Protein AF-0000000086839968 (afdb_homodimer)

Radius of gyration: 30.8 Å; Cα contacts (8 Å, |Δi|>4): 1090; chains: 2; bounding box: 56×94×72 Å

Organism: NCBI:txid72228

Nearest PDB structures (foldseek):
  2c95-assembly1_A  TM=8.622E-01  e=1.082E-10  Homo sapiens
  4pzl-assembly2_D  TM=7.528E-01  e=1.768E-07  Francisella tularensis subsp. tularensis SCHU S4
  6rze-assembly1_A  TM=7.472E-01  e=1.687E-07  Escherichia coli
  6s36-assembly1_A  TM=7.528E-01  e=3.940E-07  Escherichia coli
  4np6-assembly2_C  TM=7.607E-01  e=6.313E-07  Vibrio cholerae O1 biovar El Tor str. N16961

Solvent-accessible surface area (backbone atoms only — not comparable to full-atom values): 39412 Å² total; per-residue (Å²): 125,85,78,62,54,60,66,71,44,59,56,39,23,55,73,35,49,41,44,65,46,45,76,64,66,43,53,76,77,74,42,56,22,45,20,26,51,26,31,49,23,18,51,44,23,51,51,60,43,55,92,91,37,24,47,60,17,20,47,36,24,60,38,58,60,56,39,35,40,64,69,42,65,81,44,72,89,70,72,58,51,70,68,59,49,51,52,50,41,52,50,29,37,46,46,44,29,39,53,29,80,66,36,18,53,53,53,43,51,42,32,48,44,46,72,67,50,80,45,71,41,27,47,50,35,55,32,26,46,38,46,47,50,37,52,51,43,51,54,47,34,58,75,38,68,87,45,85,56,69,76,47,61,57,38,48,78,71,34,74,55,66,65,57,29,53,52,32,49,50,50,51,50,52,50,53,50,59,74,66,61,76,57,38,37,34,26,35,40,60,52,71,53,51,46,64,68,60,49,40,50,54,40,16,66,73,68,64,31,37,64,43,43,51,62,57,52,52,51,49,46,41,67,37,85,86,43,64,47,19,67,44,50,50,49,28,62,74,67,71,43,83,75,54,49,66,62,57,50,43,52,49,50,56,54,41,70,76,46,82,42,55,35,37,38,31,34,64,39,68,83,39,55,65,35,43,53,48,38,44,56,72,72,48,78,57,42,26,36,41,34,42,41,64,52,70,65,56,23,49,54,43,39,56,56,38,45,74,73,47,87,57,76,76,51,38,75,84,41,39,60,51,50,47,45,58,55,67,67,44,82,53,68,37,56,54,50,51,66,70,41,92,42,52,70,46,79,42,64,46,74,52,56,70,68,58,38,42,53,52,51,47,50,50,52,52,55,42,58,67,74,105,125,85,81,63,55,59,64,70,45,59,56,40,24,55,74,34,48,41,44,65,47,45,76,64,65,44,53,76,78,74,41,56,22,46,19,27,50,26,30,49,23,17,51,45,22,50,52,58,43,55,91,90,36,25,46,60,17,19,45,35,25,59,39,56,60,54,40,34,39,62,70,42,63,81,44,74,89,69,71,58,52,70,66,58,50,50,51,48,40,51,50,30,36,46,45,44,29,41,52,28,81,65,37,19,54,53,50,42,50,42,32,48,45,46,72,65,48,79,45,72,42,26,47,50,35,54,31,25,47,37,44,46,51,37,52,50,43,52,54,48,35,58,74,38,68,88,48,85,55,69,76,48,62,57,38,47,77,70,34,75,52,66,66,56,30,52,53,32,50,51,50,51,51,51,50,53,50,60,73,66,62,75,58,39,38,35,27,35,41,59,51,71,54,50,47,64,69,60,47,42,51,53,40,15,67,73,68,64,31,39,64,43,44,52,63,56,51,52,52,48,47,41,66,37,85,85,44,64,48,19,68,45,51,50,50,26,59,75,67,71,42,82,76,53,50,68,60,56,51,46,52,49,50,57,54,42,69,76,46,83,41,55,34,38,36,32,34,64,39,68,83,40,55,65,35,44,51,47,38,44,56,73,73,49,77,56,43,25,38,41,35,42,39,64,53,70,66,57,23,49,55,43,40,56,57,37,46,74,72,48,88,57,78,77,52,38,76,84,41,41,59,52,50,47,44,57,55,67,66,45,84,50,67,38,56,56,50,50,66,69,42,92,43,52,69,46,78,42,65,45,73,52,55,70,66,57,39,42,52,51,50,46,49,51,51,50,55,41,58,69,75,105

Foldseek 3Di:
DDDDALCNLQVLQQVFFQVVVVVLPDDPVPTHGSQNLLQQLLVLLLVQPDPPLNVVLSVLSNLQCSLCSPVGNDDVVVVQDPVNVVVSSVVSLVVSCVNPVPVSVVSVVSNVCLVVCPDPSNLSSLLSSLLSVLLVLLLVCLVPVVGDSPVSLCSLVVHDRPRSNVVSVVSVVLSVCQVPAQAAEEEEAEFALLCQVPLQVVLCVVVVEAEAELVVLLVCLLPDPPRPCVVVSVVCVVVVNDDQLVVSVVSVVVVCVVPPDRYYYYYPPDQAPNNVVCCCSRHHPRYEYEYEDDDLVNSLVSLVVVVVPPPDPCSDVVNSVVRSCVVPPDPRVNVVVRVPDPAHYYYFYSVDDPVVRSVVSSVSSVVSVVVD/DDQDALCNLQVLQQVFFQVVVVVLPDDPVPTHGSQNLLQQLLVLLCVQPDDPLNVVLSVLSNLQCSLCSPVGNDDVVVVQDPVNVVVSSVVSLVVSCVNPVPVSVVSVVSNVCLVVCPDPSNLSSLLSSLLSQLLVLLLVCLVPVVGDSVVSLCSLVVHDRPRSNVVSVVSVVLSVCQVPAQAAEEEEDEFALLCQVPLQVVLCVVVVEAEAELVVLLVCLLPDPPRPCVVVSVVCVVVVNDDQLVVSVVSVVVVCVVPPDRYYYYYPPDQAPNNVVCCCSRHHPRYEYEYEDDDLVNSLVSLVVVVVPPPDPCSPVVNSVVRSCVVPPDPRVNVVVNVPDPAHYYYAYSVDDPVVRSVVSSVSSVVSVVVD

Secondary structure (DSSP, 8-state):
-----HHHHHGGGGT-B-HHHHHTT--GGGPPBHHHHHHHHHHHHHHHSPTTTHHHHHHHHHHTTTTHHHH----GGG---HHHHHHHHHHHHHHHHHH-TTHHHHHHHHHHHHHHT-SHHHHHHHHHHHHHHHHHHHHHHHH-TTS--GGGGGGGGG--SHHHHHHHHHHHHHHHHHHH---EEEEEEE-TTSSHHHHHHHHHHHHT-EEEEHHHHHHHHHHSTT-TTHHHHHHHHHHTPPPPHHHHHHHHHHHHHHS--SEEEEET---SHHHHHHHHHHT-S-EEEEEEE--HHHHHHHHHHHHTT---GGG-HHHHHHHHHHHHTS--HHHHHHHHSSS-EEEEETTS-HHHHHHHHHHHHHHHHHH-/-----HHHHHGGGGT-B-HHHHHTT--GGGPPBHHHHHHHHHHHHHHHSPTTTHHHHHHHHHHTTTTHHHH----GGG---HHHHHHHHHHHHHHHHHH-TTHHHHHHHHHHHHHHT-SHHHHHHHHHHHHHHHHHHHHHHHH-TTS--GGGGGGGGG--SHHHHHHHHHHHHHHHHHHH---EEEEEEE-TTSSHHHHHHHHHHHHTPEEEEHHHHHHHHHHSTT-TTHHHHHHHHHHTPPPPHHHHHHHHHHHHHHS--SEEEEET---SHHHHHHHHHHT-S-EEEEEEE--HHHHHHHHHHHHHH---GGG-HHHHHHHHHHHHTS--HHHHHHHHSSS-EEEEETTS-HHHHHHHHHHHHHHHHHH-

InterPro domains:
  IPR000850 Adenylate kinase/UMP-CMP kinase [MF_00235] (184-366)
  IPR000850 Adenylate kinase/UMP-CMP kinase [PR00094] (187-200)
  IPR000850 Adenylate kinase/UMP-CMP kinase [PR00094] (215-229)
  IPR000850 Adenylate kinase/UMP-CMP kinase [PR00094] (264-280)
  IPR000850 Adenylate kinase/UMP-CMP kinase [PR00094] (312-327)
  IPR000850 Adenylate kinase/UMP-CMP kinase [PTHR23359] (169-361)
  IPR000850 Adenylate kinase/UMP-CMP kinase [cd01428] (186-357)
  IPR003607 HD/PDEase domain [SM00471] (30-143)
  IPR006674 HD domain [PF13023] (12-148)
  IPR027417 P-loop containing nucleoside triphosphate hydrolase [G3DSA:3.40.50.300] (177-367)
  IPR027417 P-loop containing nucleoside triphosphate hydrolase [SSF52540] (182-368)

pLDDT: mean 90.24, std 10.12, range [45.88, 98.75]

Sequence (744 aa):
MININIQDVLSRLSDEPRRGWLARGIPRADCESVAEHSHAVSLICMAYAPEGQQAKATALAAAHDVAEAVTGDIIAADHVCKEAKLSRQRLAHLFIESIDLVAGPRFAELWREYEENRTEAAELVHDADKLQRLDRAFGYARRYPKLDLSDLKSDAMQIESHSMRQAAQHVLEKWTSWEQRRQTFVFVIGGPGVGKGTHCSKAAATLGAAHVSAGELLRREQARPGSRFRDFITQSFEMSIPVPPILIIDLVQETIQHEPCETIILDGFPLTEEQLEYFENEISIKYGTVLLNASSETLRRRLLGRAESSGRADDDLGKIGKRIEAFSMRPNPVMDHLQGREQPFFSIDGEADVDEVQAKFVECIQAILQQYMININIQDVLSRLSDEPRRGWLARGIPRADCESVAEHSHAVSLICMAYAPEGQQAKATALAAAHDVAEAVTGDIIAADHVCKEAKLSRQRLAHLFIESIDLVAGPRFAELWREYEENRTEAAELVHDADKLQRLDRAFGYARRYPKLDLSDLKSDAMQIESHSMRQAAQHVLEKWTSWEQRRQTFVFVIGGPGVGKGTHCSKAAATLGAAHVSAGELLRREQARPGSRFRDFITQSFEMSIPVPPILIIDLVQETIQHEPCETIILDGFPLTEEQLEYFENEISIKYGTVLLNASSETLRRRLLGRAESSGRADDDLGKIGKRIEAFSMRPNPVMDHLQGREQPFFSIDGEADVDEVQAKFVECIQAILQQY

Structure (mmCIF, N/CA/C/O backbone):
data_AF-0000000086839968-model_v1
#
loop_
_entity.id
_entity.type
_entity.pdbx_description
1 polymer 'HD/PDEase domain-containing protein'
#
loop_
_atom_site.group_PDB
_atom_site.id
_atom_site.type_symbol
_atom_site.label_atom_id
_atom_site.label_alt_id
_atom_site.label_comp_id
_atom_site.label_asym_id
_atom_site.label_entity_id
_atom_site.label_seq_id
_atom_site.pdbx_PDB_ins_code
_atom_site.Cartn_x
_atom_site.Cartn_y
_atom_site.Cartn_z
_atom_site.occupancy
_atom_site.B_iso_or_equiv
_atom_site.auth_seq_id
_atom_site.auth_comp_id
_atom_site.auth_asym_id
_atom_site.auth_atom_id
_atom_site.pdbx_PDB_model_num
ATOM 1 N N . MET A 1 1 ? 4.293 32.344 7.164 1 77.81 1 MET A N 1
ATOM 2 C CA . MET A 1 1 ? 3.627 31.906 5.934 1 77.81 1 MET A CA 1
ATOM 3 C C . MET A 1 1 ? 3.561 30.391 5.844 1 77.81 1 MET A C 1
ATOM 5 O O . MET A 1 1 ? 4.469 29.703 6.301 1 77.81 1 MET A O 1
ATOM 9 N N . ILE A 1 2 ? 2.432 29.891 5.445 1 87.06 2 ILE A N 1
ATOM 10 C CA . ILE A 1 2 ? 2.217 28.469 5.32 1 87.06 2 ILE A CA 1
ATOM 11 C C . ILE A 1 2 ? 3.219 27.875 4.328 1 87.06 2 ILE A C 1
ATOM 13 O O . ILE A 1 2 ? 3.379 28.391 3.219 1 87.06 2 ILE A O 1
ATOM 17 N N . ASN A 1 3 ? 3.975 26.938 4.809 1 86.31 3 ASN A N 1
ATOM 18 C CA . ASN A 1 3 ? 5.039 26.312 4.035 1 86.31 3 ASN A CA 1
ATOM 19 C C . ASN A 1 3 ? 4.77 24.828 3.822 1 86.31 3 ASN A C 1
ATOM 21 O O . ASN A 1 3 ? 5.664 24 4.004 1 86.31 3 ASN A O 1
ATOM 25 N N . ILE A 1 4 ? 3.621 24.484 3.404 1 92.56 4 ILE A N 1
ATOM 26 C CA . ILE A 1 4 ? 3.24 23.109 3.131 1 92.56 4 ILE A CA 1
ATOM 27 C C . ILE A 1 4 ? 3.549 22.766 1.674 1 92.56 4 ILE A C 1
ATOM 29 O O . ILE A 1 4 ? 3.17 23.5 0.763 1 92.56 4 ILE A O 1
ATOM 33 N N . ASN A 1 5 ? 4.316 21.703 1.507 1 93.94 5 ASN A N 1
ATOM 34 C CA . ASN A 1 5 ? 4.527 21.172 0.164 1 93.94 5 ASN A CA 1
ATOM 35 C C . ASN A 1 5 ? 3.441 20.172 -0.217 1 93.94 5 ASN A C 1
ATOM 37 O O . ASN A 1 5 ? 2.984 19.406 0.623 1 93.94 5 ASN A O 1
ATOM 41 N N . ILE A 1 6 ? 3.094 20.172 -1.479 1 96.38 6 ILE A N 1
ATOM 42 C CA . ILE A 1 6 ? 2.002 19.312 -1.938 1 96.38 6 ILE A CA 1
ATOM 43 C C . ILE A 1 6 ? 2.352 17.859 -1.686 1 96.38 6 ILE A C 1
ATOM 45 O O . ILE A 1 6 ? 1.473 17.047 -1.38 1 96.38 6 ILE A O 1
ATOM 49 N N . GLN A 1 7 ? 3.572 17.531 -1.79 1 94.38 7 GLN A N 1
ATOM 50 C CA . GLN A 1 7 ? 4.027 16.156 -1.557 1 94.38 7 GLN A CA 1
ATOM 51 C C . GLN A 1 7 ? 3.691 15.703 -0.14 1 94.38 7 GLN A C 1
ATOM 53 O O . GLN A 1 7 ? 3.377 14.531 0.083 1 94.38 7 GLN A O 1
ATOM 58 N N . ASP A 1 8 ? 3.678 16.625 0.84 1 94 8 ASP A N 1
ATOM 59 C CA . ASP A 1 8 ? 3.328 16.328 2.225 1 94 8 ASP A CA 1
ATOM 60 C C . ASP A 1 8 ? 1.896 15.805 2.328 1 94 8 ASP A C 1
ATOM 62 O O . ASP A 1 8 ? 1.595 14.977 3.186 1 94 8 ASP A O 1
ATOM 66 N N . VAL A 1 9 ? 1.137 16.312 1.466 1 95.81 9 VAL A N 1
ATOM 67 C CA . VAL A 1 9 ? -0.279 15.961 1.482 1 95.81 9 VAL A CA 1
ATOM 68 C C . VAL A 1 9 ? -0.498 14.664 0.707 1 95.81 9 VAL A C 1
ATOM 70 O O . VAL A 1 9 ? -1.116 13.727 1.215 1 95.81 9 VAL A O 1
ATOM 73 N N . LEU A 1 10 ? 0.091 14.562 -0.468 1 97.12 10 LEU A N 1
ATOM 74 C CA . LEU A 1 10 ? -0.152 13.445 -1.371 1 97.12 10 LEU A CA 1
ATOM 75 C C . LEU A 1 10 ? 0.395 12.148 -0.787 1 97.12 10 LEU A C 1
ATOM 77 O O . LEU A 1 10 ? -0.174 11.07 -1.004 1 97.12 10 LEU A O 1
ATOM 81 N N . SER A 1 11 ? 1.432 12.203 -0.041 1 95.19 11 SER A N 1
ATOM 82 C CA . SER A 1 11 ? 2.084 11.016 0.509 1 95.19 11 SER A CA 1
ATOM 83 C C . SER A 1 11 ? 1.193 10.32 1.532 1 95.19 11 SER A C 1
ATOM 85 O O . SER A 1 11 ? 1.4 9.148 1.846 1 95.19 11 SER A O 1
ATOM 87 N N . ARG A 1 12 ? 0.157 10.977 1.996 1 94.88 12 ARG A N 1
ATOM 88 C CA . ARG A 1 12 ? -0.72 10.43 3.025 1 94.88 12 ARG A CA 1
ATOM 89 C C . ARG A 1 12 ? -1.598 9.312 2.463 1 94.88 12 ARG A C 1
ATOM 91 O O . ARG A 1 12 ? -2.152 8.516 3.217 1 94.88 12 ARG A O 1
ATOM 98 N N . LEU A 1 13 ? -1.689 9.266 1.169 1 97.56 13 LEU A N 1
ATOM 99 C CA . LEU A 1 13 ? -2.529 8.25 0.537 1 97.56 13 LEU A CA 1
ATOM 100 C C . LEU A 1 13 ? -1.988 6.852 0.809 1 97.56 13 LEU A C 1
ATOM 102 O O . LEU A 1 13 ? -2.75 5.883 0.837 1 97.56 13 LEU A O 1
ATOM 106 N N . SER A 1 14 ? -0.671 6.73 1.029 1 96.69 14 SER A N 1
ATOM 107 C CA . SER A 1 14 ? -0.045 5.441 1.311 1 96.69 14 SER A CA 1
ATOM 108 C C . SER A 1 14 ? -0.395 4.953 2.711 1 96.69 14 SER A C 1
ATOM 110 O O . SER A 1 14 ? -0.317 3.754 2.992 1 96.69 14 SER A O 1
ATOM 112 N N . ASP A 1 15 ? -0.824 5.867 3.582 1 93.75 15 ASP A N 1
ATOM 113 C CA . ASP A 1 15 ? -1.108 5.52 4.969 1 93.75 15 ASP A CA 1
ATOM 114 C C . ASP A 1 15 ? -2.613 5.453 5.223 1 93.75 15 ASP A C 1
ATOM 116 O O . ASP A 1 15 ? -3.049 5.074 6.309 1 93.75 15 ASP A O 1
ATOM 120 N N . GLU A 1 16 ? -3.391 5.867 4.238 1 95.56 16 GLU A N 1
ATOM 121 C CA . GLU A 1 16 ? -4.844 5.883 4.383 1 95.56 16 GLU A CA 1
ATOM 122 C C . GLU A 1 16 ? -5.453 4.543 3.98 1 95.56 16 GLU A C 1
ATOM 124 O O . GLU A 1 16 ? -5.469 4.195 2.797 1 95.56 16 GLU A O 1
ATOM 129 N N . PRO A 1 17 ? -5.945 3.785 4.938 1 95.94 17 PRO A N 1
ATOM 130 C CA . PRO A 1 17 ? -6.574 2.51 4.586 1 95.94 17 PRO A CA 1
ATOM 131 C C . PRO A 1 17 ? -7.902 2.686 3.855 1 95.94 17 PRO A C 1
ATOM 133 O O . PRO A 1 17 ? -8.602 3.678 4.074 1 95.94 17 PRO A O 1
ATOM 136 N N . ARG A 1 18 ? -8.227 1.82 3.01 1 97.38 18 ARG A N 1
ATOM 137 C CA . ARG A 1 18 ? -9.578 1.734 2.469 1 97.38 18 ARG A CA 1
ATOM 138 C C . ARG A 1 18 ? -10.57 1.311 3.543 1 97.38 18 ARG A C 1
ATOM 140 O O . ARG A 1 18 ? -10.781 0.117 3.766 1 97.38 18 ARG A O 1
ATOM 147 N N . ARG A 1 19 ? -11.258 2.209 4.066 1 95.81 19 ARG A N 1
ATOM 148 C CA . ARG A 1 19 ? -12.055 2.004 5.27 1 95.81 19 ARG A CA 1
ATOM 149 C C . ARG A 1 19 ? -13.234 1.071 4.992 1 95.81 19 ARG A C 1
ATOM 151 O O . ARG A 1 19 ? -13.781 0.463 5.914 1 95.81 19 ARG A O 1
ATOM 158 N N . GLY A 1 20 ? -13.625 1.001 3.773 1 95.12 20 GLY A N 1
ATOM 159 C CA . GLY A 1 20 ? -14.664 0.038 3.428 1 95.12 20 GLY A CA 1
ATOM 160 C C . GLY A 1 20 ? -14.297 -1.386 3.803 1 95.12 20 GLY A C 1
ATOM 161 O O . GLY A 1 20 ? -15.164 -2.158 4.23 1 95.12 20 GLY A O 1
ATOM 162 N N . TRP A 1 21 ? -13.039 -1.743 3.627 1 97.31 21 TRP A N 1
ATOM 163 C CA . TRP A 1 21 ? -12.57 -3.08 3.982 1 97.31 21 TRP A CA 1
ATOM 164 C C . TRP A 1 21 ? -12.523 -3.254 5.496 1 97.31 21 TRP A C 1
ATOM 166 O O . TRP A 1 21 ? -12.875 -4.316 6.02 1 97.31 21 TRP A O 1
ATOM 176 N N . LEU A 1 22 ? -12.055 -2.186 6.156 1 95.75 22 LEU A N 1
ATOM 177 C CA . LEU A 1 22 ? -12.031 -2.236 7.613 1 95.75 22 LEU A CA 1
ATOM 178 C C . LEU A 1 22 ? -13.43 -2.473 8.172 1 95.75 22 LEU A C 1
ATOM 180 O O . LEU A 1 22 ? -13.609 -3.279 9.086 1 95.75 22 LEU A O 1
ATOM 184 N N . ALA A 1 23 ? -14.344 -1.76 7.641 1 95.06 23 ALA A N 1
ATOM 185 C CA . ALA A 1 23 ? -15.734 -1.861 8.086 1 95.06 23 ALA A CA 1
ATOM 186 C C . ALA A 1 23 ? -16.281 -3.268 7.867 1 95.06 23 ALA A C 1
ATOM 188 O O . ALA A 1 23 ? -17.188 -3.705 8.57 1 95.06 23 ALA A O 1
ATOM 189 N N . ARG A 1 24 ? -15.68 -4.02 6.988 1 95.44 24 ARG A N 1
ATOM 190 C CA . ARG A 1 24 ? -16.141 -5.371 6.676 1 95.44 24 ARG A CA 1
ATOM 191 C C . ARG A 1 24 ? -15.367 -6.41 7.492 1 95.44 24 ARG A C 1
ATOM 193 O O . ARG A 1 24 ? -15.594 -7.613 7.34 1 95.44 24 ARG A O 1
ATOM 200 N N . GLY A 1 25 ? -14.461 -5.906 8.227 1 96.12 25 GLY A N 1
ATOM 201 C CA . GLY A 1 25 ? -13.812 -6.809 9.164 1 96.12 25 GLY A CA 1
ATOM 202 C C . GLY A 1 25 ? -12.383 -7.152 8.781 1 96.12 25 GLY A C 1
ATOM 203 O O . GLY A 1 25 ? -11.719 -7.914 9.484 1 96.12 25 GLY A O 1
ATOM 204 N N . ILE A 1 26 ? -11.844 -6.637 7.707 1 96.94 26 ILE A N 1
ATOM 205 C CA . ILE A 1 26 ? -10.453 -6.871 7.34 1 96.94 26 ILE A CA 1
ATOM 206 C C . ILE A 1 26 ? -9.531 -6.188 8.352 1 96.94 26 ILE A C 1
ATOM 208 O O . IL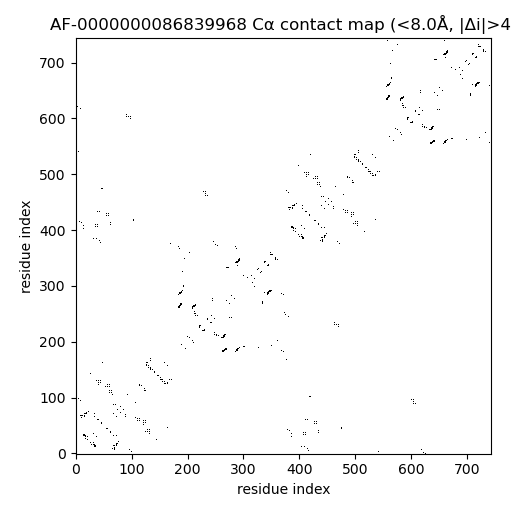E A 1 26 ? -9.672 -4.992 8.625 1 96.94 26 ILE A O 1
ATOM 212 N N . PRO A 1 27 ? -8.609 -6.906 8.883 1 95.69 27 PRO A N 1
ATOM 213 C CA . PRO A 1 27 ? -7.695 -6.289 9.844 1 95.69 27 PRO A CA 1
ATOM 214 C C . PRO A 1 27 ? -6.863 -5.164 9.234 1 95.69 27 PRO A C 1
ATOM 216 O O . PRO A 1 27 ? -6.453 -5.258 8.078 1 95.69 27 PRO A O 1
ATOM 219 N N . ARG A 1 28 ? -6.57 -4.172 10.023 1 93.94 28 ARG A N 1
ATOM 220 C CA . ARG A 1 28 ? -5.832 -2.988 9.586 1 93.94 28 ARG A CA 1
ATOM 221 C C . ARG A 1 28 ? -4.496 -3.377 8.961 1 93.94 28 ARG A C 1
ATOM 223 O O . ARG A 1 28 ? -4.082 -2.791 7.957 1 93.94 28 ARG A O 1
ATOM 230 N N . ALA A 1 29 ? -3.865 -4.371 9.5 1 92.06 29 ALA A N 1
ATOM 231 C CA . ALA A 1 29 ? -2.539 -4.781 9.039 1 92.06 29 ALA A CA 1
ATOM 232 C C . ALA A 1 29 ? -2.592 -5.328 7.617 1 92.06 29 ALA A C 1
ATOM 234 O O . ALA A 1 29 ? -1.596 -5.285 6.895 1 92.06 29 ALA A O 1
ATOM 235 N N . ASP A 1 30 ? -3.779 -5.801 7.211 1 93.81 30 ASP A N 1
ATOM 236 C CA . ASP A 1 30 ? -3.926 -6.418 5.898 1 93.81 30 ASP A CA 1
ATOM 237 C C . ASP A 1 30 ? -4.742 -5.531 4.961 1 93.81 30 ASP A C 1
ATOM 239 O O . ASP A 1 30 ? -4.895 -5.844 3.777 1 93.81 30 ASP A O 1
ATOM 243 N N . CYS A 1 31 ? -5.207 -4.457 5.523 1 96.94 31 CYS A N 1
ATOM 244 C CA . CYS A 1 31 ? -6.129 -3.615 4.773 1 96.94 31 CYS A CA 1
ATOM 245 C C . CYS A 1 31 ? -5.387 -2.814 3.707 1 96.94 31 CYS A C 1
ATOM 247 O O . CYS A 1 31 ? -4.418 -2.119 4.008 1 96.94 31 CYS A O 1
ATOM 249 N N . GLU A 1 32 ? -5.855 -2.92 2.514 1 97.31 32 GLU A N 1
ATOM 250 C CA . GLU A 1 32 ? -5.262 -2.172 1.41 1 97.31 32 GLU A CA 1
ATOM 251 C C . GLU A 1 32 ? -5.352 -0.667 1.652 1 97.31 32 GLU A C 1
ATOM 253 O O . GLU A 1 32 ? -6.355 -0.175 2.166 1 97.31 32 GLU A O 1
ATOM 258 N N . SER A 1 33 ? -4.297 0.091 1.229 1 98 33 SER A N 1
ATOM 259 C CA . SER A 1 33 ? -4.32 1.548 1.319 1 98 33 SER A CA 1
ATOM 260 C C . SER A 1 33 ? -4.953 2.168 0.078 1 98 33 SER A C 1
ATOM 262 O O . SER A 1 33 ? -5.1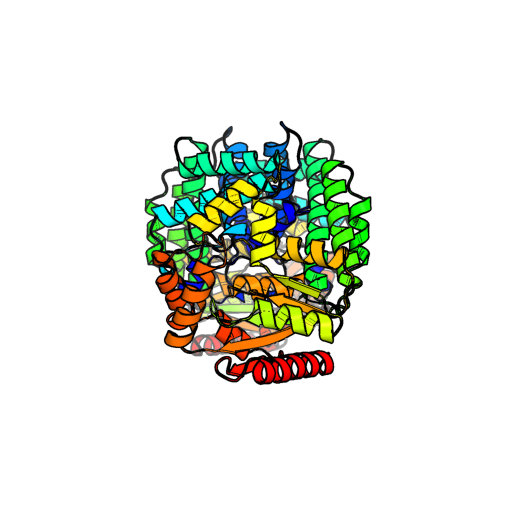37 1.491 -0.936 1 98 33 SER A O 1
ATOM 264 N N . VAL A 1 34 ? -5.297 3.428 0.156 1 98.44 34 VAL A N 1
ATOM 265 C CA . VAL A 1 34 ? -5.836 4.156 -0.987 1 98.44 34 VAL A CA 1
ATOM 266 C C . VAL A 1 34 ? -4.805 4.188 -2.113 1 98.44 34 VAL A C 1
ATOM 268 O O . VAL A 1 34 ? -5.156 4.059 -3.289 1 98.44 34 VAL A O 1
ATOM 271 N N . ALA A 1 35 ? -3.533 4.312 -1.742 1 98.62 35 ALA A N 1
ATOM 272 C CA . ALA A 1 35 ? -2.457 4.328 -2.73 1 98.62 35 ALA A CA 1
ATOM 273 C C . ALA A 1 35 ? -2.354 2.986 -3.449 1 98.62 35 ALA A C 1
ATOM 275 O O . ALA A 1 35 ? -2.191 2.941 -4.672 1 98.62 35 ALA A O 1
ATOM 276 N N . GLU A 1 36 ? -2.391 1.894 -2.695 1 98.56 36 GLU A N 1
ATOM 277 C CA . GLU A 1 36 ? -2.346 0.566 -3.301 1 98.56 36 GLU A CA 1
ATOM 278 C C . GLU A 1 36 ? -3.498 0.368 -4.281 1 98.56 36 GLU A C 1
ATOM 280 O O . GLU A 1 36 ? -3.297 -0.122 -5.395 1 98.56 36 GLU A O 1
ATOM 285 N N . HIS A 1 37 ? -4.652 0.806 -3.832 1 98.5 37 HIS A N 1
ATOM 286 C CA . HIS A 1 37 ? -5.836 0.715 -4.68 1 98.5 37 HIS A CA 1
ATOM 287 C C . HIS A 1 37 ? -5.66 1.517 -5.961 1 98.5 37 HIS A C 1
ATOM 289 O O . HIS A 1 37 ? -5.855 0.991 -7.059 1 98.5 37 HIS A O 1
ATOM 295 N N . SER A 1 38 ? -5.312 2.748 -5.82 1 98.75 38 SER A N 1
ATOM 296 C CA . SER A 1 38 ? -5.199 3.635 -6.977 1 98.75 38 SER A CA 1
ATOM 297 C C . SER A 1 38 ? -4.109 3.162 -7.93 1 98.75 38 SER A C 1
ATOM 299 O O . SER A 1 38 ? -4.238 3.301 -9.148 1 98.75 38 SER A O 1
ATOM 301 N N . HIS A 1 39 ? -3.014 2.637 -7.398 1 98.75 39 HIS A N 1
ATOM 302 C CA . HIS A 1 39 ? -1.963 2.088 -8.25 1 98.75 39 HIS A CA 1
ATOM 303 C C . HIS A 1 39 ? -2.477 0.906 -9.062 1 98.75 39 HIS A C 1
ATOM 305 O O . HIS A 1 39 ? -2.203 0.809 -10.266 1 98.75 39 HIS A O 1
ATOM 311 N N . ALA A 1 40 ? -3.152 -0 -8.391 1 98.62 40 ALA A N 1
ATOM 312 C CA . ALA A 1 40 ? -3.707 -1.162 -9.078 1 98.62 40 ALA A CA 1
ATOM 313 C C . ALA A 1 40 ? -4.676 -0.738 -10.18 1 98.62 40 ALA A C 1
ATOM 315 O O . ALA A 1 40 ? -4.68 -1.318 -11.273 1 98.62 40 ALA A O 1
ATOM 316 N N . VAL A 1 41 ? -5.473 0.297 -9.906 1 98.75 41 VAL A N 1
ATOM 317 C CA . VAL A 1 41 ? -6.406 0.807 -10.906 1 98.75 41 VAL A CA 1
ATOM 318 C C . VAL A 1 41 ? -5.633 1.366 -12.102 1 98.75 41 VAL A C 1
ATOM 320 O O . VAL A 1 41 ? -6.02 1.158 -13.25 1 98.75 41 VAL A O 1
ATOM 323 N N . SER A 1 42 ? -4.551 2.072 -11.852 1 98.69 42 SER A N 1
ATOM 324 C CA . SER A 1 42 ? -3.699 2.586 -12.922 1 98.69 42 SER A CA 1
ATOM 325 C C . SER A 1 42 ? -3.186 1.459 -13.812 1 98.69 42 SER A C 1
ATOM 327 O O . SER A 1 42 ? -3.213 1.567 -15.039 1 98.69 42 SER A O 1
ATOM 329 N N . LEU A 1 43 ? -2.732 0.365 -13.211 1 98.56 43 LEU A N 1
ATOM 330 C CA . LEU A 1 43 ? -2.178 -0.746 -13.977 1 98.56 43 LEU A CA 1
ATOM 331 C C . LEU A 1 43 ? -3.264 -1.44 -14.789 1 98.56 43 LEU A C 1
ATOM 333 O O . LEU A 1 43 ? -3.012 -1.896 -15.906 1 98.56 43 LEU A O 1
ATOM 337 N N . ILE A 1 44 ? -4.449 -1.555 -14.219 1 98.56 44 ILE A N 1
ATOM 338 C CA . ILE A 1 44 ? -5.566 -2.123 -14.961 1 98.56 44 ILE A CA 1
ATOM 339 C C . ILE A 1 44 ? -5.848 -1.273 -16.203 1 98.56 44 ILE A C 1
ATOM 341 O O . ILE A 1 44 ? -6.035 -1.806 -17.297 1 98.56 44 ILE A O 1
ATOM 345 N N . CYS A 1 45 ? -5.887 0.046 -16.016 1 98.31 45 CYS A N 1
ATOM 346 C CA . CYS A 1 45 ? -6.109 0.937 -17.156 1 98.31 45 CYS A CA 1
ATOM 347 C C . CYS A 1 45 ? -5.023 0.759 -18.203 1 98.31 45 CYS A C 1
ATOM 349 O O . CYS A 1 45 ? -5.316 0.7 -19.406 1 98.31 45 CYS A O 1
ATOM 351 N N . MET A 1 46 ? -3.84 0.645 -17.797 1 97.44 46 MET A N 1
ATOM 352 C CA . MET A 1 46 ? -2.723 0.482 -18.719 1 97.44 46 MET A CA 1
ATOM 353 C C . MET A 1 46 ? -2.84 -0.829 -19.484 1 97.44 46 MET A C 1
ATOM 355 O O . MET A 1 46 ? -2.48 -0.898 -20.656 1 97.44 46 MET A O 1
ATOM 359 N N . ALA A 1 47 ? -3.303 -1.872 -18.812 1 97.69 47 ALA A N 1
ATOM 360 C CA . ALA A 1 47 ? -3.375 -3.205 -19.406 1 97.69 47 ALA A CA 1
ATOM 361 C C . ALA A 1 47 ? -4.555 -3.314 -20.375 1 97.69 47 ALA A C 1
ATOM 363 O O . ALA A 1 47 ? -4.453 -3.955 -21.422 1 97.69 47 ALA A O 1
ATOM 364 N N . TYR A 1 48 ? -5.699 -2.633 -20.031 1 97.38 48 TYR A N 1
ATOM 365 C CA . TYR A 1 48 ? -6.926 -3.006 -20.734 1 97.38 48 TYR A CA 1
ATOM 366 C C . TYR A 1 48 ? -7.461 -1.843 -21.562 1 97.38 48 TYR A C 1
ATOM 368 O O . TYR A 1 48 ? -8.305 -2.033 -22.438 1 97.38 48 TYR A O 1
ATOM 376 N N . ALA A 1 49 ? -7.062 -0.597 -21.219 1 96.31 49 ALA A N 1
ATOM 377 C CA . ALA A 1 49 ? -7.566 0.543 -21.984 1 96.31 49 ALA A CA 1
ATOM 378 C C . ALA A 1 49 ? -7.117 0.468 -23.438 1 96.31 49 ALA A C 1
ATOM 380 O O . ALA A 1 49 ? -6 0.026 -23.734 1 96.31 49 ALA A O 1
ATOM 381 N N . PRO A 1 50 ? -8 0.891 -24.406 1 94.75 50 PRO A N 1
ATOM 382 C CA . PRO A 1 50 ? -7.613 0.91 -25.812 1 94.75 50 PRO A CA 1
ATOM 383 C C . PRO A 1 50 ? -6.441 1.851 -26.094 1 94.75 50 PRO A C 1
ATOM 385 O O . PRO A 1 50 ? -6.188 2.773 -25.312 1 94.75 50 PRO A O 1
ATOM 388 N N . GLU A 1 51 ? -5.875 1.521 -27.234 1 90.75 51 GLU A N 1
ATOM 389 C CA . GLU A 1 51 ? -4.742 2.34 -27.656 1 90.75 51 GLU A CA 1
ATOM 390 C C . GLU A 1 51 ? -5.125 3.814 -27.734 1 90.75 51 GLU A C 1
ATOM 392 O O . GLU A 1 51 ? -6.191 4.156 -28.25 1 90.75 51 GLU A O 1
ATOM 397 N N . GLY A 1 52 ? -4.383 4.746 -27.266 1 91.06 52 GLY A N 1
ATOM 398 C CA . GLY A 1 52 ? -4.629 6.18 -27.281 1 91.06 52 GLY A CA 1
ATOM 399 C C . GLY A 1 52 ? -5.258 6.699 -26 1 91.06 52 GLY A C 1
ATOM 400 O O . GLY A 1 52 ? -5.23 7.902 -25.734 1 91.06 52 GLY A O 1
ATOM 401 N N . GLN A 1 53 ? -5.855 5.754 -25.234 1 93.81 53 GLN A N 1
ATOM 402 C CA . GLN A 1 53 ? -6.516 6.172 -24 1 93.81 53 GLN A CA 1
ATOM 403 C C . GLN A 1 53 ? -5.711 5.762 -22.766 1 93.81 53 GLN A C 1
ATOM 405 O O . GLN A 1 53 ? -5.992 6.207 -21.656 1 93.81 53 GLN A O 1
ATOM 410 N N . GLN A 1 54 ? -4.637 5.02 -22.984 1 94.25 54 GLN A N 1
ATOM 411 C CA . GLN A 1 54 ? -3.922 4.379 -21.891 1 94.25 54 GLN A CA 1
ATOM 412 C C . GLN A 1 54 ? -3.293 5.418 -20.953 1 94.25 54 GLN A C 1
ATOM 414 O O . GLN A 1 54 ? -3.502 5.379 -19.75 1 94.25 54 GLN A O 1
ATOM 419 N N . ALA A 1 55 ? -2.625 6.328 -21.562 1 93.38 55 ALA A N 1
ATOM 420 C CA . ALA A 1 55 ? -1.904 7.312 -20.766 1 93.38 55 ALA A CA 1
ATOM 421 C C . ALA A 1 55 ? -2.871 8.18 -19.953 1 93.38 55 ALA A C 1
ATOM 423 O O . ALA A 1 55 ? -2.664 8.406 -18.766 1 93.38 55 ALA A O 1
ATOM 424 N N . LYS A 1 56 ? -3.922 8.664 -20.625 1 94.94 56 LYS A N 1
ATOM 425 C CA . LYS A 1 56 ? -4.91 9.516 -19.969 1 94.94 56 LYS A CA 1
ATOM 426 C C . LYS A 1 56 ? -5.645 8.75 -18.875 1 94.94 56 LYS A C 1
ATOM 428 O O . LYS A 1 56 ? -5.824 9.266 -17.766 1 94.94 56 LYS A O 1
ATOM 433 N N . ALA A 1 57 ? -6.086 7.535 -19.141 1 97.62 57 ALA A N 1
ATOM 434 C CA . ALA A 1 57 ? -6.797 6.723 -18.172 1 97.62 57 ALA A CA 1
ATOM 435 C C . ALA A 1 57 ? -5.906 6.41 -16.969 1 97.62 57 ALA A C 1
ATOM 437 O O . ALA A 1 57 ? -6.367 6.422 -15.82 1 97.62 57 ALA A O 1
ATOM 438 N N . THR A 1 58 ? -4.617 6.148 -17.25 1 97.94 58 THR A N 1
ATOM 439 C CA . THR A 1 58 ? -3.668 5.852 -16.188 1 97.94 58 THR A CA 1
ATOM 440 C C . THR A 1 58 ? -3.484 7.062 -15.273 1 97.94 58 THR A C 1
ATOM 442 O O . THR A 1 58 ? -3.479 6.926 -14.047 1 97.94 58 THR A O 1
ATOM 445 N N . ALA A 1 59 ? -3.363 8.234 -15.844 1 96.81 59 ALA A N 1
ATOM 446 C CA . ALA A 1 59 ? -3.209 9.461 -15.062 1 96.81 59 ALA A CA 1
ATOM 447 C C . ALA A 1 59 ? -4.457 9.742 -14.234 1 96.81 59 ALA A C 1
ATOM 449 O O . ALA A 1 59 ? -4.363 10.102 -13.055 1 96.81 59 ALA A O 1
ATOM 450 N N . LEU A 1 60 ? -5.582 9.578 -14.922 1 97.94 60 LEU A N 1
ATOM 451 C CA . LEU A 1 60 ? -6.848 9.773 -14.227 1 97.94 60 LEU A CA 1
ATOM 452 C C . LEU A 1 60 ? -6.984 8.797 -13.062 1 97.94 60 LEU A C 1
ATOM 454 O O . LEU A 1 60 ? -7.422 9.172 -11.977 1 97.94 60 LEU A O 1
ATOM 458 N N . ALA A 1 61 ? -6.621 7.555 -13.273 1 98.56 61 ALA A N 1
ATOM 459 C CA . ALA A 1 61 ? -6.688 6.516 -12.25 1 98.56 61 ALA A CA 1
ATOM 460 C C . ALA A 1 61 ? -5.77 6.844 -11.078 1 98.56 61 ALA A C 1
ATOM 462 O O . ALA A 1 61 ? -6.141 6.652 -9.914 1 98.56 61 ALA A O 1
ATOM 463 N N . ALA A 1 62 ? -4.582 7.332 -11.367 1 98.25 62 ALA A N 1
ATOM 464 C CA . ALA A 1 62 ? -3.609 7.652 -10.328 1 98.25 62 ALA A CA 1
ATOM 465 C C . ALA A 1 62 ? -4.125 8.766 -9.414 1 98.25 62 ALA A C 1
ATOM 467 O O . ALA A 1 62 ? -3.793 8.812 -8.227 1 98.25 62 ALA A O 1
ATOM 468 N N . ALA A 1 63 ? -5 9.609 -9.93 1 98.12 63 ALA A N 1
ATOM 469 C CA . ALA A 1 63 ? -5.344 10.828 -9.203 1 98.12 63 ALA A CA 1
ATOM 470 C C . ALA A 1 63 ? -6.777 10.781 -8.695 1 98.12 63 ALA A C 1
ATOM 472 O O . ALA A 1 63 ? -7.203 11.656 -7.938 1 98.12 63 ALA A O 1
ATOM 473 N N . HIS A 1 64 ? -7.57 9.781 -9.055 1 97.69 64 HIS A N 1
ATOM 474 C CA . HIS A 1 64 ? -9.016 9.836 -8.883 1 97.69 64 HIS A CA 1
ATOM 475 C C . HIS A 1 64 ? -9.398 9.891 -7.41 1 97.69 64 HIS A C 1
ATOM 477 O O . HIS A 1 64 ? -10.477 10.375 -7.059 1 97.69 64 HIS A O 1
ATOM 483 N N . ASP A 1 65 ? -8.508 9.477 -6.562 1 97.44 65 ASP A N 1
ATOM 484 C CA . ASP A 1 65 ? -8.812 9.445 -5.137 1 97.44 65 ASP A CA 1
ATOM 485 C C . ASP A 1 65 ? -7.922 10.414 -4.359 1 97.44 65 ASP A C 1
ATOM 487 O O . ASP A 1 65 ? -7.781 10.289 -3.143 1 97.44 65 ASP A O 1
ATOM 491 N N . VAL A 1 66 ? -7.305 11.359 -4.965 1 98.19 66 VAL A N 1
ATOM 492 C CA . VAL A 1 66 ? -6.309 12.242 -4.367 1 98.19 66 VAL A CA 1
ATOM 493 C C . VAL A 1 66 ? -6.941 13.031 -3.215 1 98.19 66 VAL A C 1
ATOM 495 O O . VAL A 1 66 ? -6.281 13.305 -2.211 1 98.19 66 VAL A O 1
ATOM 498 N N . ALA A 1 67 ? -8.234 13.398 -3.309 1 97.44 67 ALA A N 1
ATOM 499 C CA . ALA A 1 67 ? -8.914 14.164 -2.27 1 97.44 67 ALA A CA 1
ATOM 500 C C . ALA A 1 67 ? -8.898 13.422 -0.937 1 97.44 67 ALA A C 1
ATOM 502 O O . ALA A 1 67 ? -8.984 14.039 0.127 1 97.44 67 ALA A O 1
ATOM 503 N N . GLU A 1 68 ? -8.719 12.109 -0.985 1 96.75 68 GLU A N 1
ATOM 504 C CA . GLU A 1 68 ? -8.766 11.289 0.219 1 96.75 68 GLU A CA 1
ATOM 505 C C . GLU A 1 68 ? -7.504 11.469 1.061 1 96.75 68 GLU A C 1
ATOM 507 O O . GLU A 1 68 ? -7.469 11.07 2.227 1 96.75 68 GLU A O 1
ATOM 512 N N . ALA A 1 69 ? -6.504 12.062 0.483 1 96.38 69 ALA A N 1
ATOM 513 C CA . ALA A 1 69 ? -5.348 12.461 1.281 1 96.38 69 ALA A CA 1
ATOM 514 C C . ALA A 1 69 ? -5.738 13.484 2.342 1 96.38 69 ALA A C 1
ATOM 516 O O . ALA A 1 69 ? -5.051 13.625 3.357 1 96.38 69 ALA A O 1
ATOM 517 N N . VAL A 1 70 ? -6.828 14.18 2.047 1 95.06 70 VAL A N 1
ATOM 518 C CA . VAL A 1 70 ? -7.289 15.242 2.932 1 95.06 70 VAL A CA 1
ATOM 519 C C . VAL A 1 70 ? -8.508 14.766 3.723 1 95.06 70 VAL A C 1
ATOM 521 O O . VAL A 1 70 ? -8.547 14.898 4.949 1 95.06 70 VAL A O 1
ATOM 524 N N . THR A 1 71 ? -9.453 14.109 3.08 1 93.06 71 THR A N 1
ATOM 525 C CA . THR A 1 71 ? -10.734 13.781 3.693 1 93.06 71 THR A CA 1
ATOM 526 C C . THR A 1 71 ? -10.672 12.422 4.383 1 93.06 71 THR A C 1
ATOM 528 O O . THR A 1 71 ? -11.531 12.102 5.207 1 93.06 71 THR A O 1
ATOM 531 N N . GLY A 1 72 ? -9.633 11.641 3.996 1 91.38 72 GLY A N 1
ATOM 532 C CA . GLY A 1 72 ? -9.75 10.227 4.312 1 91.38 72 GLY A CA 1
ATOM 533 C C . GLY A 1 72 ? -10.766 9.5 3.445 1 91.38 72 GLY A C 1
ATOM 534 O O . GLY A 1 72 ? -11.469 10.133 2.652 1 91.38 72 GLY A O 1
ATOM 535 N N . ASP A 1 73 ? -10.781 8.242 3.588 1 90.88 73 ASP A N 1
ATOM 536 C CA . ASP A 1 73 ? -11.734 7.445 2.828 1 90.88 73 ASP A CA 1
ATOM 537 C C . ASP A 1 73 ? -13.109 7.465 3.492 1 90.88 73 ASP A C 1
ATOM 539 O O . ASP A 1 73 ? -13.312 6.828 4.527 1 90.88 73 ASP A O 1
ATOM 543 N N . ILE A 1 74 ? -14.016 8.141 2.916 1 88.62 74 ILE A N 1
ATOM 544 C CA . ILE A 1 74 ? -15.375 8.25 3.441 1 88.62 74 ILE A CA 1
ATOM 545 C C . ILE A 1 74 ? -16.219 7.082 2.936 1 88.62 74 ILE A C 1
ATOM 547 O O . ILE A 1 74 ? -16.312 6.855 1.727 1 88.62 74 ILE A O 1
ATOM 551 N N . ILE A 1 75 ? -16.844 6.414 3.828 1 87.56 75 ILE A N 1
ATOM 552 C CA . ILE A 1 75 ? -17.609 5.23 3.453 1 87.56 75 ILE A CA 1
ATOM 553 C C . ILE A 1 75 ? -19.078 5.422 3.834 1 87.56 75 ILE A C 1
ATOM 555 O O . ILE A 1 75 ? -19.438 6.418 4.469 1 87.56 75 ILE A O 1
ATOM 559 N N . ALA A 1 76 ? -19.906 4.527 3.473 1 80.12 76 ALA A N 1
ATOM 560 C CA . ALA A 1 76 ? -21.344 4.598 3.73 1 80.12 76 ALA A CA 1
ATOM 561 C C . ALA A 1 76 ? -21.641 4.594 5.227 1 80.12 76 ALA A C 1
ATOM 563 O O . ALA A 1 76 ? -22.562 5.273 5.691 1 80.12 76 ALA A O 1
ATOM 564 N N . ALA A 1 77 ? -20.859 3.914 5.926 1 78.75 77 ALA A N 1
ATOM 565 C CA . ALA A 1 77 ? -21.047 3.779 7.367 1 78.75 77 ALA A CA 1
ATOM 566 C C . ALA A 1 77 ? -20.875 5.121 8.07 1 78.75 77 ALA A C 1
ATOM 568 O O . ALA A 1 77 ? -21.297 5.281 9.219 1 78.75 77 ALA A O 1
ATOM 569 N N . ASP A 1 78 ? -20.328 6.031 7.469 1 82.69 78 ASP A N 1
ATOM 570 C CA . ASP A 1 78 ? -20.125 7.355 8.055 1 82.69 78 ASP A CA 1
ATOM 571 C C . ASP A 1 78 ? -21.406 8.188 7.992 1 82.69 78 ASP A C 1
ATOM 573 O O . ASP A 1 78 ? -21.484 9.266 8.586 1 82.69 78 ASP A O 1
ATOM 577 N N . HIS A 1 79 ? -22.422 7.707 7.266 1 84 79 HIS A N 1
ATOM 578 C CA . HIS A 1 79 ? -23.719 8.344 7.141 1 84 79 HIS A CA 1
ATOM 579 C C . HIS A 1 79 ? -23.594 9.75 6.555 1 84 79 HIS A C 1
ATOM 581 O O . HIS A 1 79 ? -24.219 10.695 7.051 1 84 79 HIS A O 1
ATOM 587 N N . VAL A 1 80 ? -22.703 9.875 5.715 1 82.25 80 VAL A N 1
ATOM 588 C CA . VAL A 1 80 ? -22.562 11.094 4.93 1 82.25 80 VAL A CA 1
ATOM 589 C C . VAL A 1 80 ? -23.281 10.938 3.594 1 82.25 80 VAL A C 1
ATOM 591 O O . VAL A 1 80 ? -23.031 9.992 2.848 1 82.25 80 VAL A O 1
ATOM 594 N N . CYS A 1 81 ? -24.172 11.797 3.377 1 86.38 81 CYS A N 1
ATOM 595 C CA . CYS A 1 81 ? -24.906 11.688 2.129 1 86.38 81 CYS A CA 1
ATOM 596 C C . CYS A 1 81 ? -24.031 12.031 0.934 1 86.38 81 CYS A C 1
ATOM 598 O O . CYS A 1 81 ? -22.922 12.539 1.102 1 86.38 81 CYS A O 1
ATOM 600 N N . LYS A 1 82 ? -24.469 11.828 -0.198 1 87.75 82 LYS A N 1
ATOM 601 C CA . LYS A 1 82 ? -23.703 11.992 -1.422 1 87.75 82 LYS A CA 1
ATOM 602 C C . LYS A 1 82 ? -23.297 13.453 -1.623 1 87.75 82 LYS A C 1
ATOM 604 O O . LYS A 1 82 ? -22.172 13.734 -2.045 1 87.75 82 LYS A O 1
ATOM 609 N N . GLU A 1 83 ? -24.156 14.25 -1.38 1 89.44 83 GLU A N 1
ATOM 610 C CA . GLU A 1 83 ? -23.891 15.672 -1.558 1 89.44 83 GLU A CA 1
ATOM 611 C C . GLU A 1 83 ? -22.828 16.172 -0.58 1 89.44 83 GLU A C 1
ATOM 613 O O . GLU A 1 83 ? -21.938 16.938 -0.955 1 89.44 83 GLU A O 1
ATOM 618 N N . ALA A 1 84 ? -22.953 15.758 0.631 1 89.75 84 ALA A N 1
ATOM 619 C CA . ALA A 1 84 ? -21.969 16.141 1.649 1 89.75 84 ALA A CA 1
ATOM 620 C C . ALA A 1 84 ? -20.594 15.586 1.317 1 89.75 84 ALA A C 1
ATOM 622 O O . ALA A 1 84 ? -19.578 16.25 1.555 1 89.75 84 ALA A O 1
ATOM 623 N N . LYS A 1 85 ? -20.578 14.375 0.829 1 91 85 LYS A N 1
ATOM 624 C CA . LYS A 1 85 ? -19.312 13.781 0.422 1 91 85 LYS A CA 1
ATOM 625 C C . LYS A 1 85 ? -18.656 14.586 -0.698 1 91 85 LYS A C 1
ATOM 627 O O . LYS A 1 85 ? -17.453 14.852 -0.658 1 91 85 LYS A O 1
ATOM 632 N N . LEU A 1 86 ? -19.469 14.93 -1.677 1 92.56 86 LEU A N 1
ATOM 633 C CA . LEU A 1 86 ? -18.969 15.719 -2.799 1 92.56 86 LEU A CA 1
ATOM 634 C C . LEU A 1 86 ? -18.438 17.062 -2.32 1 92.56 86 LEU A C 1
ATOM 636 O O . LEU A 1 86 ? -17.406 17.531 -2.797 1 92.56 86 LEU A O 1
ATOM 640 N N . SER A 1 87 ? -19.125 17.688 -1.447 1 93 87 SER A N 1
ATOM 641 C CA . SER A 1 87 ? -18.703 18.969 -0.905 1 93 87 SER A CA 1
ATOM 642 C C . SER A 1 87 ? -17.375 18.859 -0.175 1 93 87 SER A C 1
ATOM 644 O O . SER A 1 87 ? -16.516 19.734 -0.279 1 93 87 SER A O 1
ATOM 646 N N . ARG A 1 88 ? -17.203 17.812 0.531 1 93.56 88 ARG A N 1
ATOM 647 C CA . ARG A 1 88 ? -15.945 17.578 1.244 1 93.56 88 ARG A CA 1
ATOM 648 C C . ARG A 1 88 ? -14.797 17.375 0.27 1 93.56 88 ARG A C 1
ATOM 650 O O . ARG A 1 88 ? -13.68 17.828 0.517 1 93.56 88 ARG A O 1
ATOM 657 N N . GLN A 1 89 ? -15.078 16.656 -0.788 1 95.12 89 GLN A N 1
ATOM 658 C CA . GLN A 1 89 ? -14.047 16.438 -1.798 1 95.12 89 GLN A CA 1
ATOM 659 C C . GLN A 1 89 ? -13.688 17.734 -2.508 1 95.12 89 GLN A C 1
ATOM 661 O O . GLN A 1 89 ? -12.508 17.984 -2.789 1 95.12 89 GLN A O 1
ATOM 666 N N . ARG A 1 90 ? -14.711 18.516 -2.783 1 95.69 90 ARG A N 1
ATOM 667 C CA . ARG A 1 90 ? -14.445 19.828 -3.383 1 95.69 90 ARG A CA 1
ATOM 668 C C . ARG A 1 90 ? -13.586 20.688 -2.469 1 95.69 90 ARG A C 1
ATOM 670 O O . ARG A 1 90 ? -12.656 21.344 -2.93 1 95.69 90 ARG A O 1
ATOM 677 N N . LEU A 1 91 ? -13.938 20.672 -1.214 1 96.06 91 LEU A N 1
ATOM 678 C CA . LEU A 1 91 ? -13.164 21.422 -0.232 1 96.06 91 LEU A CA 1
ATOM 679 C C . LEU A 1 91 ? -11.727 20.906 -0.159 1 96.06 91 LEU A C 1
ATOM 681 O O . LEU A 1 91 ? -10.789 21.703 -0.017 1 96.06 91 LEU A O 1
ATOM 685 N N . ALA A 1 92 ? -11.578 19.625 -0.264 1 97.06 92 ALA A N 1
ATOM 686 C CA . ALA A 1 92 ? -10.25 19.031 -0.252 1 97.06 92 ALA A CA 1
ATOM 687 C C . ALA A 1 92 ? -9.422 19.5 -1.438 1 97.06 92 ALA A C 1
ATOM 689 O O . ALA A 1 92 ? -8.234 19.812 -1.292 1 97.06 92 ALA A O 1
ATOM 690 N N . HIS A 1 93 ? -10.008 19.562 -2.586 1 97.38 93 HIS A N 1
ATOM 691 C CA . HIS A 1 93 ? -9.281 20.031 -3.76 1 97.38 93 HIS A CA 1
ATOM 692 C C . HIS A 1 93 ? -8.969 21.516 -3.66 1 97.38 93 HIS A C 1
ATOM 694 O O . HIS A 1 93 ? -7.926 21.969 -4.137 1 97.38 93 HIS A O 1
ATOM 700 N N . LEU A 1 94 ? -9.898 22.281 -3.039 1 97.38 94 LEU A N 1
ATOM 701 C CA . LEU A 1 94 ? -9.594 23.688 -2.773 1 97.38 94 LEU A CA 1
ATOM 702 C C . LEU A 1 94 ? -8.352 23.812 -1.896 1 97.38 94 LEU A C 1
ATOM 704 O O . LEU A 1 94 ? -7.508 24.688 -2.127 1 97.38 94 LEU A O 1
ATOM 708 N N . PHE A 1 95 ? -8.242 22.984 -0.929 1 97.81 95 PHE A N 1
ATOM 709 C CA . PHE A 1 95 ? -7.074 22.969 -0.059 1 97.81 95 PHE A CA 1
ATOM 710 C C . PHE A 1 95 ? -5.812 22.672 -0.859 1 97.81 95 PHE A C 1
ATOM 712 O O . PHE A 1 95 ? -4.812 23.391 -0.736 1 97.81 95 PHE A O 1
ATOM 719 N N . ILE A 1 96 ? -5.859 21.656 -1.708 1 97.75 96 ILE A N 1
ATOM 720 C CA . ILE A 1 96 ? -4.707 21.234 -2.502 1 97.75 96 ILE A CA 1
ATOM 721 C C . ILE A 1 96 ? -4.32 22.344 -3.473 1 97.75 96 ILE A C 1
ATOM 723 O O . ILE A 1 96 ? -3.135 22.625 -3.666 1 97.75 96 ILE A O 1
ATOM 727 N N . GLU A 1 97 ? -5.297 23.047 -4.027 1 97.31 97 GLU A N 1
ATOM 728 C CA . GLU A 1 97 ? -5.051 24.172 -4.914 1 97.31 97 GLU A CA 1
ATOM 729 C C . GLU A 1 97 ? -4.398 25.328 -4.164 1 97.31 97 GLU A C 1
ATOM 731 O O . GLU A 1 97 ? -3.613 26.094 -4.738 1 97.31 97 GLU A O 1
ATOM 736 N N . SER A 1 98 ? -4.766 25.469 -2.885 1 97 98 SER A N 1
ATOM 737 C CA . SER A 1 98 ? -4.188 26.516 -2.061 1 97 98 SER A CA 1
ATOM 738 C C . SER A 1 98 ? -2.725 26.234 -1.741 1 97 98 SER A C 1
ATOM 740 O O . SER A 1 98 ? -1.937 27.156 -1.537 1 97 98 SER A O 1
ATOM 742 N N . ILE A 1 99 ? -2.35 25.016 -1.709 1 96.62 99 ILE A N 1
ATOM 743 C CA . ILE A 1 99 ? -0.984 24.609 -1.396 1 96.62 99 ILE A CA 1
ATOM 744 C C . ILE A 1 99 ? -0.089 24.828 -2.613 1 96.62 99 ILE A C 1
ATOM 746 O O . ILE A 1 99 ? 1.04 25.312 -2.48 1 96.62 99 ILE A O 1
ATOM 750 N N . ASP A 1 100 ? -0.571 24.484 -3.785 1 96.56 100 ASP A N 1
ATOM 751 C CA . ASP A 1 100 ? 0.205 24.562 -5.02 1 96.56 100 ASP A CA 1
ATOM 752 C C . ASP A 1 100 ? -0.655 25.062 -6.18 1 96.56 100 ASP A C 1
ATOM 754 O O . ASP A 1 100 ? -1.544 24.344 -6.648 1 96.56 100 ASP A O 1
ATOM 758 N N . LEU A 1 101 ? -0.31 26.188 -6.695 1 95.12 101 LEU A N 1
ATOM 759 C CA . LEU A 1 101 ? -1.13 26.891 -7.68 1 95.12 101 LEU A CA 1
ATOM 760 C C . LEU A 1 101 ? -0.978 26.266 -9.062 1 95.12 101 LEU A C 1
ATOM 762 O O . LEU A 1 101 ? -1.768 26.547 -9.961 1 95.12 101 LEU A O 1
ATOM 766 N N . VAL A 1 102 ? -0.014 25.438 -9.219 1 94.94 102 VAL A N 1
ATOM 767 C CA . VAL A 1 102 ? 0.213 24.797 -10.516 1 94.94 102 VAL A CA 1
ATOM 768 C C . VAL A 1 102 ? -0.286 23.359 -10.477 1 94.94 102 VAL A C 1
ATOM 770 O O . VAL A 1 102 ? -1.161 22.984 -11.258 1 94.94 102 VAL A O 1
ATOM 773 N N . ALA A 1 103 ? 0.184 22.562 -9.562 1 96.12 103 ALA A N 1
ATOM 774 C CA . ALA A 1 103 ? -0.189 21.141 -9.461 1 96.12 103 ALA A CA 1
ATOM 775 C C . ALA A 1 103 ? -1.626 21 -8.969 1 96.12 103 ALA A C 1
ATOM 777 O O . ALA A 1 103 ? -2.33 20.062 -9.375 1 96.12 103 ALA A O 1
ATOM 778 N N . GLY A 1 104 ? -2.051 21.906 -8.023 1 97.31 104 GLY A N 1
ATOM 779 C CA . GLY A 1 104 ? -3.377 21.812 -7.434 1 97.31 104 GLY A CA 1
ATOM 780 C C . GLY A 1 104 ? -4.488 21.75 -8.469 1 97.31 104 GLY A C 1
ATOM 781 O O . GLY A 1 104 ? -5.266 20.797 -8.492 1 97.31 104 GLY A O 1
ATOM 782 N N . PRO A 1 105 ? -4.508 22.734 -9.367 1 97 105 PRO A N 1
ATOM 783 C CA . PRO A 1 105 ? -5.535 22.734 -10.406 1 97 105 PRO A CA 1
ATOM 784 C C . PRO A 1 105 ? -5.469 21.516 -11.312 1 97 105 PRO A C 1
ATOM 786 O O . PRO A 1 105 ? -6.504 21.047 -11.805 1 97 105 PRO A O 1
ATOM 789 N N . ARG A 1 106 ? -4.281 20.984 -11.539 1 96.19 106 ARG A N 1
ATOM 790 C CA . ARG A 1 106 ? -4.141 19.781 -12.344 1 96.19 106 ARG A CA 1
ATOM 791 C C . ARG A 1 106 ? -4.891 18.609 -11.703 1 96.19 106 ARG A C 1
ATOM 793 O O . ARG A 1 106 ? -5.617 17.891 -12.391 1 96.19 106 ARG A O 1
ATOM 800 N N . PHE A 1 107 ? -4.699 18.375 -10.445 1 97.75 107 PHE A N 1
ATOM 801 C CA . PHE A 1 107 ? -5.383 17.312 -9.734 1 97.75 107 PHE A CA 1
ATOM 802 C C . PHE A 1 107 ? -6.887 17.547 -9.711 1 97.75 107 PHE A C 1
ATOM 804 O O . PHE A 1 107 ? -7.672 16.609 -9.852 1 97.75 107 PHE A O 1
ATOM 811 N N . ALA A 1 108 ? -7.254 18.797 -9.523 1 97.56 108 ALA A N 1
ATOM 812 C CA . ALA A 1 108 ? -8.672 19.141 -9.484 1 97.56 108 ALA A CA 1
ATOM 813 C C . ALA A 1 108 ? -9.336 18.828 -10.828 1 97.56 108 ALA A C 1
ATOM 815 O O . ALA A 1 108 ? -10.477 18.359 -10.867 1 97.56 108 ALA A O 1
ATOM 816 N N . GLU A 1 109 ? -8.672 19.141 -11.867 1 96.81 109 GLU A N 1
ATOM 817 C CA . GLU A 1 109 ? -9.211 18.891 -13.203 1 96.81 109 GLU A CA 1
ATOM 818 C C . GLU A 1 109 ? -9.398 17.391 -13.445 1 96.81 109 GLU A C 1
ATOM 820 O O . GLU A 1 109 ? -10.422 16.984 -13.992 1 96.81 109 GLU A O 1
ATOM 825 N N . LEU A 1 110 ? -8.445 16.594 -13.133 1 96.56 110 LEU A N 1
ATOM 826 C CA . LEU A 1 110 ? -8.547 15.148 -13.273 1 96.56 110 LEU A CA 1
ATOM 827 C C . LEU A 1 110 ? -9.688 14.594 -12.43 1 96.56 110 LEU A C 1
ATOM 829 O O . LEU A 1 110 ? -10.438 13.727 -12.883 1 96.56 110 LEU A O 1
ATOM 833 N N . TRP A 1 111 ? -9.805 15.133 -11.258 1 96.5 111 TRP A N 1
ATOM 834 C CA . TRP A 1 111 ? -10.883 14.703 -10.367 1 96.5 111 TRP A CA 1
ATOM 835 C C . TRP A 1 111 ? -12.242 15.031 -10.969 1 96.5 111 TRP A C 1
ATOM 837 O O . TRP A 1 111 ? -13.156 14.203 -10.945 1 96.5 111 TRP A O 1
ATOM 847 N N . ARG A 1 112 ? -12.375 16.219 -11.492 1 96.88 112 ARG A N 1
ATOM 848 C CA . ARG A 1 112 ? -13.633 16.625 -12.109 1 96.88 112 ARG A CA 1
ATOM 849 C C . ARG A 1 112 ? -13.992 15.727 -13.281 1 96.88 112 ARG A C 1
ATOM 851 O O . ARG A 1 112 ? -15.148 15.344 -13.453 1 96.88 112 ARG A O 1
ATOM 858 N N . GLU A 1 113 ? -13.031 15.477 -14.094 1 97.5 113 GLU A N 1
ATOM 859 C CA . GLU A 1 113 ? -13.266 14.578 -15.219 1 97.5 113 GLU A CA 1
ATOM 860 C C . GLU A 1 113 ? -13.75 13.211 -14.75 1 97.5 113 GLU A C 1
ATOM 862 O O . GLU A 1 113 ? -14.672 12.641 -15.336 1 97.5 113 GLU A O 1
ATOM 867 N N . TYR A 1 114 ? -13.148 12.703 -13.75 1 97.56 114 TYR A N 1
ATOM 868 C CA . TYR A 1 114 ? -13.547 11.414 -13.203 1 97.56 114 TYR A CA 1
ATOM 869 C C . TYR A 1 114 ? -14.977 11.461 -12.664 1 97.56 114 TYR A C 1
ATOM 871 O O . TYR A 1 114 ? -15.781 10.57 -12.945 1 97.56 114 TYR A O 1
ATOM 879 N N . GLU A 1 115 ? -15.273 12.523 -11.883 1 95.62 115 GLU A N 1
ATOM 880 C CA . GLU A 1 115 ? -16.578 12.648 -11.227 1 95.62 115 GLU A CA 1
ATOM 881 C C . GLU A 1 115 ? -17.688 12.836 -12.25 1 95.62 115 GLU A C 1
ATOM 883 O O . GLU A 1 115 ? -18.797 12.312 -12.07 1 95.62 115 GLU A O 1
ATOM 888 N N . GLU A 1 116 ? -17.422 13.57 -13.25 1 96.19 116 GLU A N 1
ATOM 889 C CA . GLU A 1 116 ? -18.422 13.852 -14.266 1 96.19 116 GLU A CA 1
ATOM 890 C C . GLU A 1 116 ? -18.688 12.625 -15.133 1 96.19 116 GLU A C 1
ATOM 892 O O . GLU A 1 116 ? -19.797 12.453 -15.656 1 96.19 116 GLU A O 1
ATOM 897 N N . ASN A 1 117 ? -17.656 11.766 -15.328 1 96.12 117 ASN A N 1
ATOM 898 C CA . ASN A 1 117 ? -17.75 10.5 -16.047 1 96.12 117 ASN A CA 1
ATOM 899 C C . ASN A 1 117 ? -18.344 10.688 -17.438 1 96.12 117 ASN A C 1
ATOM 901 O O . ASN A 1 117 ? -19.281 9.984 -17.812 1 96.12 117 ASN A O 1
ATOM 905 N N . ARG A 1 118 ? -17.812 11.664 -18.203 1 94.25 118 ARG A N 1
ATOM 906 C CA . ARG A 1 118 ? -18.359 11.977 -19.516 1 94.25 118 ARG A CA 1
ATOM 907 C C . ARG A 1 118 ? -17.359 11.672 -20.625 1 94.25 118 ARG A C 1
ATOM 909 O O . ARG A 1 118 ? -17.688 11.773 -21.812 1 94.25 118 ARG A O 1
ATOM 916 N N . THR A 1 119 ? -16.141 11.391 -20.281 1 96.5 119 THR A N 1
ATOM 917 C CA . THR A 1 119 ? -15.117 11.039 -21.25 1 96.5 119 THR A CA 1
ATOM 918 C C . THR A 1 119 ? -14.867 9.531 -21.266 1 96.5 119 THR A C 1
ATOM 920 O O . THR A 1 119 ? -15.156 8.852 -20.281 1 96.5 119 THR A O 1
ATOM 923 N N . GLU A 1 120 ? -14.383 9.047 -22.359 1 96.62 120 GLU A N 1
ATOM 924 C CA . GLU A 1 120 ? -14.047 7.629 -22.453 1 96.62 120 GLU A CA 1
ATOM 925 C C . GLU A 1 120 ? -13.039 7.219 -21.391 1 96.62 120 GLU A C 1
ATOM 927 O O . GLU A 1 120 ? -13.172 6.152 -20.781 1 96.62 120 GLU A O 1
ATOM 932 N N . ALA A 1 121 ? -12.086 8.023 -21.156 1 97 121 ALA A N 1
ATOM 933 C CA . ALA A 1 121 ? -11.078 7.742 -20.141 1 97 121 ALA A CA 1
ATOM 934 C C . ALA A 1 121 ? -11.719 7.586 -18.766 1 97 121 ALA A C 1
ATOM 936 O O . ALA A 1 121 ? -11.367 6.676 -18.016 1 97 121 ALA A O 1
ATOM 937 N N . ALA A 1 122 ? -12.602 8.477 -18.422 1 98.12 122 ALA A N 1
ATOM 938 C CA . ALA A 1 122 ? -13.281 8.414 -17.125 1 98.12 122 ALA A CA 1
ATOM 939 C C . ALA A 1 122 ? -14.102 7.133 -17 1 98.12 122 ALA A C 1
ATOM 941 O O . ALA A 1 122 ? -14.094 6.488 -15.938 1 98.12 122 ALA A O 1
ATOM 942 N N . GLU A 1 123 ? -14.773 6.773 -18.047 1 98 123 GLU A N 1
ATOM 943 C CA . GLU A 1 123 ? -15.555 5.539 -18.047 1 98 123 GLU A CA 1
ATOM 944 C C . GLU A 1 123 ? -14.664 4.324 -17.797 1 98 123 GLU A C 1
ATOM 946 O O . GLU A 1 123 ? -15.031 3.422 -17.047 1 98 123 GLU A O 1
ATOM 951 N N . LEU A 1 124 ? -13.547 4.305 -18.469 1 98.25 124 LEU A N 1
ATOM 952 C CA . LEU A 1 124 ? -12.602 3.207 -18.297 1 98.25 124 LEU A CA 1
ATOM 953 C C . LEU A 1 124 ? -12.102 3.125 -16.859 1 98.25 124 LEU A C 1
ATOM 955 O O . LEU A 1 124 ? -11.961 2.031 -16.312 1 98.25 124 LEU A O 1
ATOM 959 N N . VAL A 1 125 ? -11.797 4.262 -16.25 1 98.69 125 VAL A N 1
ATOM 960 C CA . VAL A 1 125 ? -11.297 4.27 -14.883 1 98.69 125 VAL A CA 1
ATOM 961 C C . VAL A 1 125 ? -12.391 3.783 -13.93 1 98.69 125 VAL A C 1
ATOM 963 O O . VAL A 1 125 ? -12.109 3.062 -12.969 1 98.69 125 VAL A O 1
ATOM 966 N N . HIS A 1 126 ? -13.633 4.176 -14.188 1 98.56 126 HIS A N 1
ATOM 967 C CA . HIS A 1 126 ? -14.734 3.666 -13.383 1 98.56 126 HIS A CA 1
ATOM 968 C C . HIS A 1 126 ? -14.828 2.146 -13.469 1 98.56 126 HIS A C 1
ATOM 970 O O . HIS A 1 126 ? -15.047 1.474 -12.461 1 98.56 126 HIS A O 1
ATOM 976 N N . ASP A 1 127 ? -14.703 1.617 -14.648 1 98.56 127 ASP A N 1
ATOM 977 C CA . ASP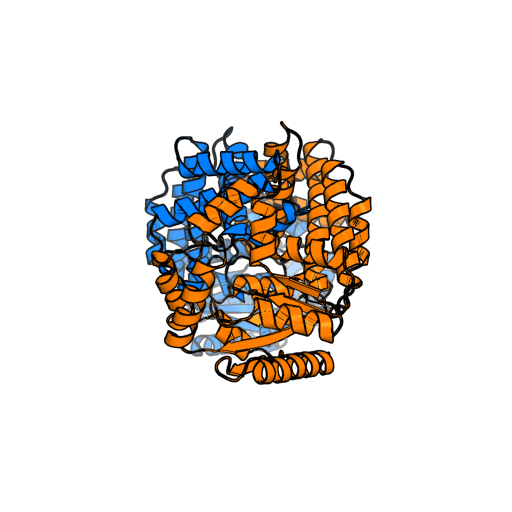 A 1 127 ? -14.695 0.171 -14.844 1 98.56 127 ASP A CA 1
ATOM 978 C C . ASP A 1 127 ? -13.508 -0.476 -14.133 1 98.56 127 ASP A C 1
ATOM 980 O O . ASP A 1 127 ? -13.664 -1.499 -13.461 1 98.56 127 ASP A O 1
ATOM 984 N N . ALA A 1 128 ? -12.359 0.133 -14.328 1 98.69 128 ALA A N 1
ATOM 985 C CA . ALA A 1 128 ? -11.148 -0.387 -13.703 1 98.69 128 ALA A CA 1
ATOM 986 C C . ALA A 1 128 ? -11.273 -0.396 -12.18 1 98.69 128 ALA A C 1
ATOM 988 O O . ALA A 1 128 ? -10.773 -1.309 -11.516 1 98.69 128 ALA A O 1
ATOM 989 N N . ASP A 1 129 ? -11.859 0.664 -11.672 1 98.31 129 ASP A N 1
ATOM 990 C CA . ASP A 1 129 ? -12.094 0.769 -10.234 1 98.31 129 ASP A CA 1
ATOM 991 C C . ASP A 1 129 ? -12.938 -0.399 -9.734 1 98.31 129 ASP A C 1
ATOM 993 O O . ASP A 1 129 ? -12.617 -1.012 -8.711 1 98.31 129 ASP A O 1
ATOM 997 N N . LYS A 1 130 ? -13.984 -0.761 -10.406 1 98.25 130 LYS A N 1
ATOM 998 C CA . LYS A 1 130 ? -14.852 -1.874 -10.039 1 98.25 130 LYS A CA 1
ATOM 999 C C . LYS A 1 130 ? -14.125 -3.209 -10.172 1 98.25 130 LYS A C 1
ATOM 1001 O O . LYS A 1 130 ? -14.289 -4.098 -9.328 1 98.25 130 LYS A O 1
ATOM 1006 N N . LEU A 1 131 ? -13.414 -3.33 -11.234 1 98.38 131 LEU A N 1
ATOM 1007 C CA . LEU A 1 131 ? -12.664 -4.566 -11.453 1 98.38 131 LEU A CA 1
ATOM 1008 C C . LEU A 1 131 ? -11.641 -4.785 -10.352 1 98.38 131 LEU A C 1
ATOM 1010 O O . LEU A 1 131 ? -11.484 -5.902 -9.852 1 98.38 131 LEU A O 1
ATOM 1014 N N . GLN A 1 132 ? -10.922 -3.705 -9.992 1 98.5 132 GLN A N 1
ATOM 1015 C CA . GLN A 1 132 ? -9.93 -3.803 -8.93 1 98.5 132 GLN A CA 1
ATOM 1016 C C . GLN A 1 132 ? -10.586 -4.203 -7.605 1 98.5 132 GLN A C 1
ATOM 1018 O O . GLN A 1 132 ? -10.047 -5.031 -6.867 1 98.5 132 GLN A O 1
ATOM 1023 N N . ARG A 1 133 ? -11.688 -3.602 -7.289 1 97.94 133 ARG A N 1
ATOM 1024 C CA . ARG A 1 133 ? -12.398 -3.926 -6.055 1 97.94 133 ARG A CA 1
ATOM 1025 C C . ARG A 1 133 ? -12.836 -5.387 -6.043 1 97.94 133 ARG A C 1
ATOM 1027 O O . ARG A 1 133 ? -12.727 -6.066 -5.02 1 97.94 133 ARG A O 1
ATOM 1034 N N . LEU A 1 134 ? -13.312 -5.871 -7.148 1 98 134 LEU A N 1
ATOM 1035 C CA . LEU A 1 134 ? -13.711 -7.266 -7.281 1 98 134 LEU A CA 1
ATOM 1036 C C . LEU A 1 134 ? -12.523 -8.195 -7.043 1 98 134 LEU A C 1
ATOM 1038 O O . LEU A 1 134 ? -12.633 -9.164 -6.285 1 98 134 LEU A O 1
ATOM 1042 N N . ASP A 1 135 ? -11.461 -7.898 -7.715 1 97.19 135 ASP A N 1
ATOM 1043 C CA . ASP A 1 135 ? -10.258 -8.711 -7.59 1 97.19 135 ASP A CA 1
ATOM 1044 C C . ASP A 1 135 ? -9.75 -8.734 -6.148 1 97.19 135 ASP A C 1
ATOM 1046 O O . ASP A 1 135 ? -9.398 -9.789 -5.625 1 97.19 135 ASP A O 1
ATOM 1050 N N . ARG A 1 136 ? -9.695 -7.578 -5.504 1 97.44 136 ARG A N 1
ATOM 1051 C CA . ARG A 1 136 ? -9.242 -7.48 -4.121 1 97.44 136 ARG A CA 1
ATOM 1052 C C . ARG A 1 136 ? -10.195 -8.203 -3.18 1 97.44 136 ARG A C 1
ATOM 1054 O O . ARG A 1 136 ? -9.766 -8.828 -2.211 1 97.44 136 ARG A O 1
ATOM 1061 N N . ALA A 1 137 ? -11.477 -8.117 -3.449 1 97.56 137 ALA A N 1
ATOM 1062 C CA . ALA A 1 137 ? -12.469 -8.828 -2.654 1 97.56 137 ALA A CA 1
ATOM 1063 C C . ALA A 1 137 ? -12.219 -10.336 -2.68 1 97.56 137 ALA A C 1
ATOM 1065 O O . ALA A 1 137 ? -12.297 -11 -1.646 1 97.56 137 ALA A O 1
ATOM 1066 N N . PHE A 1 138 ? -11.945 -10.844 -3.82 1 95.75 138 PHE A N 1
ATOM 1067 C CA . PHE A 1 138 ? -11.633 -12.258 -3.932 1 95.75 138 PHE A CA 1
ATOM 1068 C C . PHE A 1 138 ? -10.391 -12.609 -3.127 1 95.75 138 PHE A C 1
ATOM 1070 O O . PHE A 1 138 ? -10.359 -13.625 -2.43 1 95.75 138 PHE A O 1
ATOM 1077 N N . GLY A 1 139 ? -9.375 -11.766 -3.246 1 93.88 139 GLY A N 1
ATOM 1078 C CA . GLY A 1 139 ? -8.188 -11.969 -2.432 1 93.88 139 GLY A CA 1
ATOM 1079 C C . GLY A 1 139 ? -8.484 -12.031 -0.946 1 93.88 139 GLY A C 1
ATOM 1080 O O . GLY A 1 139 ? -7.988 -12.914 -0.245 1 93.88 139 GLY A O 1
ATOM 1081 N N . TYR A 1 140 ? -9.281 -11.086 -0.473 1 95.44 140 TYR A N 1
ATOM 1082 C CA . TYR A 1 140 ? -9.641 -11.047 0.939 1 95.44 140 TYR A CA 1
ATOM 1083 C C . TYR A 1 140 ? -10.5 -12.242 1.316 1 95.44 140 TYR A C 1
ATOM 1085 O O . TYR A 1 140 ? -10.359 -12.797 2.41 1 95.44 140 TYR A O 1
ATOM 1093 N N . ALA A 1 141 ? -11.406 -12.656 0.434 1 94.44 141 ALA A N 1
ATOM 1094 C CA . ALA A 1 141 ? -12.266 -13.805 0.711 1 94.44 141 ALA A CA 1
ATOM 1095 C C . ALA A 1 141 ? -11.445 -15.07 0.95 1 94.44 141 ALA A C 1
ATOM 1097 O O . ALA A 1 141 ? -11.805 -15.906 1.781 1 94.44 141 ALA A O 1
ATOM 1098 N N . ARG A 1 142 ? -10.406 -15.211 0.271 1 89.75 142 ARG A N 1
ATOM 1099 C CA . ARG A 1 142 ? -9.539 -16.375 0.423 1 89.75 142 ARG A CA 1
ATOM 1100 C C . ARG A 1 142 ? -8.75 -16.297 1.729 1 89.75 142 ARG A C 1
ATOM 1102 O O . ARG A 1 142 ? -8.531 -17.328 2.381 1 89.75 142 ARG A O 1
ATOM 1109 N N . ARG A 1 143 ? -8.359 -15.141 2.133 1 89.81 143 ARG A N 1
ATOM 1110 C CA . ARG A 1 143 ? -7.547 -14.961 3.33 1 89.81 143 ARG A CA 1
ATOM 1111 C C . ARG A 1 143 ? -8.406 -15.008 4.59 1 89.81 143 ARG A C 1
ATOM 1113 O O . ARG A 1 143 ? -7.953 -15.461 5.641 1 89.81 143 ARG A O 1
ATOM 1120 N N . TYR A 1 144 ? -9.617 -14.469 4.379 1 92.56 144 TYR A N 1
ATOM 1121 C CA . TYR A 1 144 ? -10.555 -14.422 5.496 1 92.56 144 TYR A CA 1
ATOM 1122 C C . TYR A 1 144 ? -11.891 -15.062 5.117 1 92.56 144 TYR A C 1
ATOM 1124 O O . TYR A 1 144 ? -12.898 -14.367 4.988 1 92.56 144 TYR A O 1
ATOM 1132 N N . PRO A 1 145 ? -11.93 -16.375 5.156 1 88.81 145 PRO A N 1
ATOM 1133 C CA . PRO A 1 145 ? -13.102 -17.094 4.648 1 88.81 145 PRO A CA 1
ATOM 1134 C C . PRO A 1 145 ? -14.344 -16.875 5.52 1 88.81 145 PRO A C 1
ATOM 1136 O O . PRO A 1 145 ? -15.461 -17.141 5.074 1 88.81 145 PRO A O 1
ATOM 1139 N N . LYS A 1 146 ? -14.211 -16.453 6.715 1 93 146 LYS A N 1
ATOM 1140 C CA . LYS A 1 146 ? -15.344 -16.234 7.609 1 93 146 LYS A CA 1
ATOM 1141 C C . LYS A 1 146 ? -16.078 -14.945 7.242 1 93 146 LYS A C 1
ATOM 1143 O O . LYS A 1 146 ? -17.219 -14.727 7.688 1 93 146 LYS A O 1
ATOM 1148 N N . LEU A 1 147 ? -15.43 -14.078 6.48 1 95 147 LEU A N 1
ATOM 1149 C CA . LEU A 1 147 ? -16.062 -12.836 6.055 1 95 147 LEU A CA 1
ATOM 1150 C C . LEU A 1 147 ? -16.891 -13.047 4.793 1 95 147 LEU A C 1
ATOM 1152 O O . LEU A 1 147 ? -16.453 -13.742 3.871 1 95 147 LEU A O 1
ATOM 1156 N N . ASP A 1 148 ? -18.078 -12.617 4.789 1 94.81 148 ASP A N 1
ATOM 1157 C CA . ASP A 1 148 ? -18.891 -12.703 3.584 1 94.81 148 ASP A CA 1
ATOM 1158 C C . ASP A 1 148 ? -18.672 -11.492 2.682 1 94.81 148 ASP A C 1
ATOM 1160 O O . ASP A 1 148 ? -19.188 -10.398 2.963 1 94.81 148 ASP A O 1
ATOM 1164 N N . LEU A 1 149 ? -18.016 -11.68 1.612 1 96.31 149 LEU A N 1
ATOM 1165 C CA . LEU A 1 149 ? -17.75 -10.625 0.646 1 96.31 149 LEU A CA 1
ATOM 1166 C C . LEU A 1 149 ? -18.406 -10.922 -0.695 1 96.31 149 LEU A C 1
ATOM 1168 O O . LEU A 1 149 ? -18.031 -10.336 -1.717 1 96.31 149 LEU A O 1
ATOM 1172 N N . SER A 1 150 ? -19.359 -11.781 -0.714 1 94.75 150 SER A N 1
ATOM 1173 C CA . SER A 1 150 ? -19.953 -12.289 -1.949 1 94.75 150 SER A CA 1
ATOM 1174 C C . SER A 1 150 ? -20.781 -11.211 -2.65 1 94.75 150 SER A C 1
ATOM 1176 O O . SER A 1 150 ? -21 -11.289 -3.859 1 94.75 150 SER A O 1
ATOM 1178 N N . ASP A 1 151 ? -21.266 -10.242 -1.889 1 95.94 151 ASP A N 1
ATOM 1179 C CA . ASP A 1 151 ? -22.031 -9.156 -2.479 1 95.94 151 ASP A CA 1
ATOM 1180 C C . ASP A 1 151 ? -21.203 -8.375 -3.492 1 95.94 151 ASP A C 1
ATOM 1182 O O . ASP A 1 151 ? -21.75 -7.758 -4.41 1 95.94 151 ASP A O 1
ATOM 1186 N N . LEU A 1 152 ? -19.906 -8.398 -3.393 1 96.12 152 LEU A N 1
ATOM 1187 C CA . LEU A 1 152 ? -19.031 -7.625 -4.262 1 96.12 152 LEU A CA 1
ATOM 1188 C C . LEU A 1 152 ? -18.891 -8.289 -5.625 1 96.12 152 LEU A C 1
ATOM 1190 O O . LEU A 1 152 ? -18.406 -7.676 -6.574 1 96.12 152 LEU A O 1
ATOM 1194 N N . LYS A 1 153 ? -19.344 -9.547 -5.738 1 96.69 153 LYS A N 1
ATOM 1195 C CA . LYS A 1 153 ? -19.359 -10.219 -7.035 1 96.69 153 LYS A CA 1
ATOM 1196 C C . LYS A 1 153 ? -20.234 -9.461 -8.031 1 96.69 153 LYS A C 1
ATOM 1198 O O . LYS A 1 153 ? -20 -9.531 -9.242 1 96.69 153 LYS A O 1
ATOM 1203 N N . SER A 1 154 ? -21.156 -8.68 -7.52 1 95.69 154 SER A N 1
ATOM 1204 C CA . SER A 1 154 ? -22.078 -7.93 -8.359 1 95.69 154 SER A CA 1
ATOM 1205 C C . SER A 1 154 ? -21.359 -6.832 -9.133 1 95.69 154 SER A C 1
ATOM 1207 O O . SER A 1 154 ? -21.875 -6.316 -10.125 1 95.69 154 SER A O 1
ATOM 1209 N N . ASP A 1 155 ? -20.156 -6.449 -8.734 1 95.19 155 ASP A N 1
ATOM 1210 C CA . ASP A 1 155 ? -19.391 -5.426 -9.422 1 95.19 155 ASP A CA 1
ATOM 1211 C C . ASP A 1 155 ? -19.141 -5.809 -10.883 1 95.19 155 ASP A C 1
ATOM 1213 O O . ASP A 1 155 ? -19.078 -4.941 -11.758 1 95.19 155 ASP A O 1
ATOM 1217 N N . ALA A 1 156 ? -19.031 -7.109 -11.133 1 96.12 156 ALA A N 1
ATOM 1218 C CA . ALA A 1 156 ? -18.734 -7.602 -12.477 1 96.12 156 ALA A CA 1
ATOM 1219 C C . ALA A 1 156 ? -19.812 -7.168 -13.461 1 96.12 156 ALA A C 1
ATOM 1221 O O . ALA A 1 156 ? -19.516 -6.867 -14.625 1 96.12 156 ALA A O 1
ATOM 1222 N N . MET A 1 157 ? -21.031 -7.039 -12.992 1 94.88 157 MET A N 1
ATOM 1223 C CA . MET A 1 157 ? -22.172 -6.719 -13.852 1 94.88 157 MET A CA 1
ATOM 1224 C C . MET A 1 157 ? -22.188 -5.234 -14.195 1 94.88 157 MET A C 1
ATOM 1226 O O . MET A 1 157 ? -22.875 -4.816 -15.133 1 94.88 157 MET A O 1
ATOM 1230 N N . GLN A 1 158 ? -21.453 -4.449 -13.469 1 96.31 158 GLN A N 1
ATOM 1231 C CA . GLN A 1 158 ? -21.469 -3 -13.648 1 96.31 158 GLN A CA 1
ATOM 1232 C C . GLN A 1 158 ? -20.344 -2.539 -14.562 1 96.31 158 GLN A C 1
ATOM 1234 O O . GLN A 1 158 ? -20.234 -1.349 -14.867 1 96.31 158 GLN A O 1
ATOM 1239 N N . ILE A 1 159 ? -19.5 -3.461 -15.016 1 97.69 159 ILE A N 1
ATOM 1240 C CA . ILE A 1 159 ? -18.375 -3.121 -15.883 1 97.69 159 ILE A CA 1
ATOM 1241 C C . ILE A 1 159 ? -18.828 -3.107 -17.344 1 97.69 159 ILE A C 1
ATOM 1243 O O . ILE A 1 159 ? -19.391 -4.086 -17.828 1 97.69 159 ILE A O 1
ATOM 1247 N N . GLU A 1 160 ? -18.562 -2.035 -18.016 1 95.88 160 GLU A N 1
ATOM 1248 C CA . GLU A 1 160 ? -19.062 -1.847 -19.375 1 95.88 160 GLU A CA 1
ATOM 1249 C C . GLU A 1 160 ? -18 -2.227 -20.406 1 95.88 160 GLU A C 1
ATOM 1251 O O . GLU A 1 160 ? -18.328 -2.791 -21.453 1 95.88 160 GLU A O 1
ATOM 1256 N N . SER A 1 161 ? -16.734 -1.894 -20.203 1 95.38 161 SER A N 1
ATOM 1257 C CA . SER A 1 161 ? -15.656 -2.223 -21.125 1 95.38 161 SER A CA 1
ATOM 1258 C C . SER A 1 161 ? -15.586 -3.725 -21.375 1 95.38 161 SER A C 1
ATOM 1260 O O . SER A 1 161 ? -15.555 -4.523 -20.438 1 95.38 161 SER A O 1
ATOM 1262 N N . HIS A 1 162 ? -15.523 -4.098 -22.609 1 94.81 162 HIS A N 1
ATOM 1263 C CA . HIS A 1 162 ? -15.547 -5.512 -22.969 1 94.81 162 HIS A CA 1
ATOM 1264 C C . HIS A 1 162 ? -14.344 -6.25 -22.391 1 94.81 162 HIS A C 1
ATOM 1266 O O . HIS A 1 162 ? -14.5 -7.32 -21.797 1 94.81 162 HIS A O 1
ATOM 1272 N N . SER A 1 163 ? -13.195 -5.727 -22.594 1 94.44 163 SER A N 1
ATOM 1273 C CA . SER A 1 163 ? -11.984 -6.379 -22.109 1 94.44 163 SER A CA 1
ATOM 1274 C C . SER A 1 163 ? -12.008 -6.52 -20.578 1 94.44 163 SER A C 1
ATOM 1276 O O . SER A 1 163 ? -11.648 -7.574 -20.047 1 94.44 163 SER A O 1
ATOM 1278 N N . MET A 1 164 ? -12.43 -5.527 -19.875 1 96.94 164 MET A N 1
ATOM 1279 C CA . MET A 1 164 ? -12.445 -5.574 -18.422 1 96.94 164 MET A CA 1
ATOM 1280 C C . MET A 1 164 ? -13.57 -6.477 -17.922 1 96.94 164 MET A C 1
ATOM 1282 O O . MET A 1 164 ? -13.445 -7.098 -16.859 1 96.94 164 MET A O 1
ATOM 1286 N N . ARG A 1 165 ? -14.602 -6.559 -18.672 1 96.75 165 ARG A N 1
ATOM 1287 C CA . ARG A 1 165 ? -15.672 -7.484 -18.328 1 96.75 165 ARG A CA 1
ATOM 1288 C C . ARG A 1 165 ? -15.188 -8.93 -18.406 1 96.75 165 ARG A C 1
ATOM 1290 O O . ARG A 1 165 ? -15.539 -9.75 -17.547 1 96.75 165 ARG A O 1
ATOM 1297 N N . GLN A 1 166 ? -14.484 -9.211 -19.406 1 95.81 166 GLN A N 1
ATOM 1298 C CA . GLN A 1 166 ? -13.906 -10.539 -19.531 1 95.81 166 GLN A CA 1
ATOM 1299 C C . GLN A 1 166 ? -12.992 -10.852 -18.359 1 95.81 166 GLN A C 1
ATOM 1301 O O . GLN A 1 166 ? -13.008 -11.969 -17.828 1 95.81 166 GLN A O 1
ATOM 1306 N N . ALA A 1 167 ? -12.172 -9.898 -18 1 96.31 167 ALA A N 1
ATOM 1307 C CA . ALA A 1 167 ? -11.305 -10.07 -16.844 1 96.31 167 ALA A CA 1
ATOM 1308 C C . ALA A 1 167 ? -12.117 -10.312 -15.57 1 96.31 167 ALA A C 1
ATOM 1310 O O . ALA A 1 167 ? -11.758 -11.141 -14.734 1 96.31 167 ALA A O 1
ATOM 1311 N N . ALA A 1 168 ? -13.18 -9.562 -15.43 1 97.81 168 ALA A N 1
ATOM 1312 C CA . ALA A 1 168 ? -14.055 -9.719 -14.266 1 97.81 168 ALA A CA 1
ATOM 1313 C C . ALA A 1 168 ? -14.672 -11.109 -14.227 1 97.81 168 ALA A C 1
ATOM 1315 O O . ALA A 1 168 ? -14.789 -11.719 -13.164 1 97.81 168 ALA A O 1
ATOM 1316 N N . GLN A 1 169 ? -15.07 -11.578 -15.375 1 96.38 169 GLN A N 1
ATOM 1317 C CA . GLN A 1 169 ? -15.625 -12.922 -15.469 1 96.38 169 GLN A CA 1
ATOM 1318 C C . GLN A 1 169 ? -14.602 -13.969 -15.047 1 96.38 169 GLN A C 1
ATOM 1320 O O . GLN A 1 169 ? -14.945 -14.961 -14.391 1 96.38 169 GLN A O 1
ATOM 1325 N N . HIS A 1 170 ? -13.414 -13.758 -15.438 1 94.31 170 HIS A N 1
ATOM 1326 C CA . HIS A 1 170 ? -12.344 -14.656 -15.023 1 94.31 170 HIS A CA 1
ATOM 1327 C C . HIS A 1 170 ? -12.195 -14.688 -13.508 1 94.31 170 HIS A C 1
ATOM 1329 O O . HIS A 1 170 ? -12.023 -15.75 -12.914 1 94.31 170 HIS A O 1
ATOM 1335 N N . VAL A 1 171 ? -12.242 -13.555 -12.852 1 95.12 171 VAL A N 1
ATOM 1336 C CA . VAL A 1 171 ? -12.164 -13.477 -11.398 1 95.12 171 VAL A CA 1
ATOM 1337 C C . VAL A 1 171 ? -13.32 -14.258 -10.773 1 95.12 171 VAL A C 1
ATOM 1339 O O . VAL A 1 171 ? -13.117 -15.016 -9.82 1 95.12 171 VAL A O 1
ATOM 1342 N N . LEU A 1 172 ? -14.492 -14.078 -11.359 1 96.12 172 LEU A N 1
ATOM 1343 C CA . LEU A 1 172 ? -15.672 -14.766 -10.828 1 96.12 172 LEU A CA 1
ATOM 1344 C C . LEU A 1 172 ? -15.523 -16.281 -10.961 1 96.12 172 LEU A C 1
ATOM 1346 O O . LEU A 1 172 ? -15.898 -17.016 -10.047 1 96.12 172 LEU A O 1
ATOM 1350 N N . GLU A 1 173 ? -15.039 -16.719 -12.055 1 92.44 173 GLU A N 1
ATOM 1351 C CA . GLU A 1 173 ? -14.836 -18.141 -12.273 1 92.44 173 GLU A CA 1
ATOM 1352 C C . GLU A 1 173 ? -13.836 -18.719 -11.281 1 92.44 173 GLU A C 1
ATOM 1354 O O . GLU A 1 173 ? -14.055 -19.797 -10.727 1 92.44 173 GLU A O 1
ATOM 1359 N N . LYS A 1 174 ? -12.789 -18.062 -11.078 1 89.56 174 LYS A N 1
ATOM 1360 C CA . LYS A 1 174 ? -11.797 -18.5 -10.102 1 89.56 174 LYS A CA 1
ATOM 1361 C C . LYS A 1 174 ? -12.391 -18.531 -8.688 1 89.56 174 LYS A C 1
ATOM 1363 O O . LYS A 1 174 ? -12.094 -19.438 -7.906 1 89.56 174 LYS A O 1
ATOM 1368 N N . TRP A 1 175 ? -13.109 -17.484 -8.398 1 92 175 TRP A N 1
ATOM 1369 C CA . TRP A 1 175 ? -13.734 -17.375 -7.082 1 92 175 TRP A CA 1
ATOM 1370 C C . TRP A 1 175 ? -14.68 -18.547 -6.84 1 92 175 TRP A C 1
ATOM 1372 O O . TRP A 1 175 ? -14.617 -19.219 -5.801 1 92 175 TRP A O 1
ATOM 1382 N N . THR A 1 176 ? -15.508 -18.859 -7.824 1 91 176 THR A N 1
ATOM 1383 C CA . THR A 1 176 ? -16.438 -19.984 -7.734 1 91 176 THR A CA 1
ATOM 1384 C C . THR A 1 176 ? -15.688 -21.297 -7.582 1 91 176 THR A C 1
ATOM 1386 O O . THR A 1 176 ? -16.047 -22.125 -6.746 1 91 176 THR A O 1
ATOM 1389 N N . SER A 1 177 ? -14.688 -21.469 -8.367 1 85.38 177 SER A N 1
ATOM 1390 C CA . SER A 1 177 ? -13.875 -22.672 -8.297 1 85.38 177 SER A CA 1
ATOM 1391 C C . SER A 1 177 ? -13.234 -22.828 -6.922 1 85.38 177 SER A C 1
ATOM 1393 O O . SER A 1 177 ? -13.148 -23.953 -6.398 1 85.38 177 SER A O 1
ATOM 1395 N N . TRP A 1 178 ? -12.75 -21.75 -6.402 1 86.25 178 TRP A N 1
ATOM 1396 C CA . TRP A 1 178 ? -12.109 -21.781 -5.086 1 86.25 178 TRP A CA 1
ATOM 1397 C C . TRP A 1 178 ? -13.109 -22.172 -4.008 1 86.25 178 TRP A C 1
ATOM 1399 O O . TRP A 1 178 ? -12.789 -22.938 -3.1 1 86.25 178 TRP A O 1
ATOM 1409 N N . GLU A 1 179 ? -14.305 -21.703 -4.109 1 87.19 179 GLU A N 1
ATOM 1410 C CA . GLU A 1 179 ? -15.344 -21.984 -3.125 1 87.19 179 GLU A CA 1
ATOM 1411 C C . GLU A 1 179 ? -15.773 -23.453 -3.172 1 87.19 179 GLU A C 1
ATOM 1413 O O . GLU A 1 179 ? -16.203 -24.016 -2.164 1 87.19 179 GLU A O 1
ATOM 1418 N N . GLN A 1 180 ? -15.516 -24.094 -4.297 1 84.94 180 GLN A N 1
ATOM 1419 C CA . GLN A 1 180 ? -15.984 -25.469 -4.492 1 84.94 180 GLN A CA 1
ATOM 1420 C C . GLN A 1 180 ? -14.852 -26.469 -4.281 1 84.94 180 GLN A C 1
ATOM 1422 O O . GLN A 1 180 ? -15.078 -27.688 -4.324 1 84.94 180 GLN A O 1
ATOM 1427 N N . ARG A 1 181 ? -13.734 -25.969 -4.023 1 82.75 181 ARG A N 1
ATOM 1428 C CA . ARG A 1 181 ? -12.562 -26.844 -3.912 1 82.75 181 ARG A CA 1
ATOM 1429 C C . ARG A 1 181 ? -12.648 -27.719 -2.666 1 82.75 181 ARG A C 1
ATOM 1431 O O . ARG A 1 181 ? -12.984 -27.234 -1.584 1 82.75 181 ARG A O 1
ATOM 1438 N N . ARG A 1 182 ? -12.32 -29.078 -2.855 1 82.44 182 ARG A N 1
ATOM 1439 C CA . ARG A 1 182 ? -12.383 -30.047 -1.766 1 82.44 182 ARG A CA 1
ATOM 1440 C C . ARG A 1 182 ? -11.117 -30.891 -1.71 1 82.44 182 ARG A C 1
ATOM 1442 O O . ARG A 1 182 ? -10.984 -31.75 -0.839 1 82.44 182 ARG A O 1
ATOM 1449 N N . GLN A 1 183 ? -10.227 -30.609 -2.496 1 87.25 183 GLN A N 1
ATOM 1450 C CA . GLN A 1 183 ? -9.055 -31.469 -2.643 1 87.25 183 GLN A CA 1
ATOM 1451 C C . GLN A 1 183 ? -8.102 -31.312 -1.459 1 87.25 183 GLN A C 1
ATOM 1453 O O . GLN A 1 183 ? -7.996 -30.234 -0.884 1 87.25 183 GLN A O 1
ATOM 1458 N N . THR A 1 184 ? -7.484 -32.406 -1.128 1 92.5 184 THR A N 1
ATOM 1459 C CA . THR A 1 184 ? -6.355 -32.406 -0.206 1 92.5 184 THR A CA 1
ATOM 1460 C C . THR A 1 184 ? -5.043 -32.625 -0.958 1 92.5 184 THR A C 1
ATOM 1462 O O . THR A 1 184 ? -4.98 -33.438 -1.879 1 92.5 184 THR A O 1
ATOM 1465 N N . PHE A 1 185 ? -4.023 -31.844 -0.534 1 94.81 185 PHE A N 1
ATOM 1466 C CA . PHE A 1 185 ? -2.766 -31.891 -1.271 1 94.81 185 PHE A CA 1
ATOM 1467 C C . PHE A 1 185 ? -1.671 -32.531 -0.438 1 94.81 185 PHE A C 1
ATOM 1469 O O . PHE A 1 185 ? -1.602 -32.344 0.775 1 94.81 185 PHE A O 1
ATOM 1476 N N . VAL A 1 186 ? -0.905 -33.344 -1.081 1 96.56 186 VAL A N 1
ATOM 1477 C CA . VAL A 1 186 ? 0.274 -33.938 -0.462 1 96.56 186 VAL A CA 1
ATOM 1478 C C . VAL A 1 186 ? 1.529 -33.5 -1.213 1 96.56 186 VAL A C 1
ATOM 1480 O O . VAL A 1 186 ? 1.712 -33.844 -2.383 1 96.56 186 VAL A O 1
ATOM 1483 N N . PHE A 1 187 ? 2.387 -32.75 -0.518 1 96.5 187 PHE A N 1
ATOM 1484 C CA . PHE A 1 187 ? 3.668 -32.344 -1.088 1 96.5 187 PHE A CA 1
ATOM 1485 C C . PHE A 1 187 ? 4.703 -33.438 -0.915 1 96.5 187 PHE A C 1
ATOM 1487 O O . PHE A 1 187 ? 4.902 -33.938 0.194 1 96.5 187 PHE A O 1
ATOM 1494 N N . VAL A 1 188 ? 5.309 -33.844 -1.991 1 95.69 188 VAL A N 1
ATOM 1495 C CA . VAL A 1 188 ? 6.391 -34.812 -1.92 1 95.69 188 VAL A CA 1
ATOM 1496 C C . VAL A 1 188 ? 7.719 -34.125 -2.264 1 95.69 188 VAL A C 1
ATOM 1498 O O . VAL A 1 188 ? 7.922 -33.688 -3.395 1 95.69 188 VAL A O 1
ATOM 1501 N N . ILE A 1 189 ? 8.555 -34.125 -1.276 1 92.44 189 ILE A N 1
ATOM 1502 C CA . ILE A 1 189 ? 9.828 -33.438 -1.44 1 92.44 189 ILE A CA 1
ATOM 1503 C C . ILE A 1 189 ? 10.977 -34.438 -1.287 1 92.44 189 ILE A C 1
ATOM 1505 O O . ILE A 1 189 ? 10.883 -35.375 -0.49 1 92.44 189 ILE A O 1
ATOM 1509 N N . GLY A 1 190 ? 12.016 -34.219 -2.088 1 87.94 190 GLY A N 1
ATOM 1510 C CA . GLY A 1 190 ? 13.195 -35.094 -2.055 1 87.94 190 GLY A CA 1
ATOM 1511 C C . GLY A 1 190 ? 14.188 -34.75 -3.15 1 87.94 190 GLY A C 1
ATOM 1512 O O . GLY A 1 190 ? 13.852 -34.094 -4.137 1 87.94 190 GLY A O 1
ATOM 1513 N N . GLY A 1 191 ? 15.406 -35.094 -2.904 1 81.06 191 GLY A N 1
ATOM 1514 C CA . GLY A 1 191 ? 16.453 -34.875 -3.887 1 81.06 191 GLY A CA 1
ATOM 1515 C C . GLY A 1 191 ? 16.25 -35.625 -5.18 1 81.06 191 GLY A C 1
ATOM 1516 O O . GLY A 1 191 ? 15.445 -36.562 -5.23 1 81.06 191 GLY A O 1
ATOM 1517 N N . PRO A 1 192 ? 17.031 -35.125 -6.223 1 79.31 192 PRO A N 1
ATOM 1518 C CA . PRO A 1 192 ? 16.969 -35.875 -7.477 1 79.31 192 PRO A CA 1
ATOM 1519 C C . PRO A 1 192 ? 17.469 -37.312 -7.336 1 79.31 192 PRO A C 1
ATOM 1521 O O . PRO A 1 192 ? 18.516 -37.531 -6.73 1 79.31 192 PRO A O 1
ATOM 1524 N N . GLY A 1 193 ? 16.609 -38.281 -7.758 1 79.06 193 GLY A N 1
ATOM 1525 C CA . GLY A 1 193 ? 17.047 -39.656 -7.723 1 79.06 193 GLY A CA 1
ATOM 1526 C C . GLY A 1 193 ? 16.547 -40.406 -6.5 1 79.06 193 GLY A C 1
ATOM 1527 O O . GLY A 1 193 ? 16.766 -41.625 -6.375 1 79.06 193 GLY A O 1
ATOM 1528 N N . VAL A 1 194 ? 15.891 -39.781 -5.629 1 84.69 194 VAL A N 1
ATOM 1529 C CA . VAL A 1 194 ? 15.484 -40.406 -4.375 1 84.69 194 VAL A CA 1
ATOM 1530 C C . VAL A 1 194 ? 14.305 -41.344 -4.629 1 84.69 194 VAL A C 1
ATOM 1532 O O . VAL A 1 194 ? 14 -42.219 -3.797 1 84.69 194 VAL A O 1
ATOM 1535 N N . GLY A 1 195 ? 13.648 -41.25 -5.734 1 84.75 195 GLY A N 1
ATOM 1536 C CA . GLY A 1 195 ? 12.562 -42.125 -6.098 1 84.75 195 GLY A CA 1
ATOM 1537 C C . GLY A 1 195 ? 11.188 -41.5 -5.969 1 84.75 195 GLY A C 1
ATOM 1538 O O . GLY A 1 195 ? 10.188 -42.188 -5.773 1 84.75 195 GLY A O 1
ATOM 1539 N N . LYS A 1 196 ? 11.094 -40.188 -5.992 1 88.31 196 LYS A N 1
ATOM 1540 C CA . LYS A 1 196 ? 9.828 -39.469 -5.82 1 88.31 196 LYS A CA 1
ATOM 1541 C C . LYS A 1 196 ? 8.805 -39.906 -6.863 1 88.31 196 LYS A C 1
ATOM 1543 O O . LYS A 1 196 ? 7.68 -40.281 -6.52 1 88.31 196 LYS A O 1
ATOM 1548 N N . GLY A 1 197 ? 9.242 -39.969 -8.156 1 88.19 197 GLY A N 1
ATOM 1549 C CA . GLY A 1 197 ? 8.32 -40.281 -9.234 1 88.19 197 GLY A CA 1
ATOM 1550 C C . GLY A 1 197 ? 7.723 -41.656 -9.109 1 88.19 197 GLY A C 1
ATOM 1551 O O . GLY A 1 197 ? 6.52 -41.844 -9.305 1 88.19 197 GLY A O 1
ATOM 1552 N N . THR A 1 198 ? 8.555 -42.562 -8.781 1 88.56 198 THR A N 1
ATOM 1553 C CA . THR A 1 198 ? 8.133 -43.938 -8.656 1 88.56 198 THR A CA 1
ATOM 1554 C C . THR A 1 198 ? 7.164 -44.125 -7.488 1 88.56 198 THR A C 1
ATOM 1556 O O . THR A 1 198 ? 6.094 -44.719 -7.641 1 88.56 198 THR A O 1
ATOM 1559 N N . HIS A 1 199 ? 7.527 -43.625 -6.352 1 94.19 199 HIS A N 1
ATOM 1560 C CA . HIS A 1 199 ? 6.691 -43.75 -5.164 1 94.19 199 HIS A CA 1
ATOM 1561 C C . HIS A 1 199 ? 5.371 -43 -5.328 1 94.19 199 HIS A C 1
ATOM 1563 O O . HIS A 1 199 ? 4.324 -43.5 -4.891 1 94.19 199 HIS A O 1
ATOM 1569 N N . CYS A 1 200 ? 5.41 -41.875 -5.973 1 95.62 200 CYS A N 1
ATOM 1570 C CA . CYS A 1 200 ? 4.211 -41.094 -6.18 1 95.62 200 CYS A CA 1
ATOM 1571 C C . CYS A 1 200 ? 3.238 -41.781 -7.121 1 95.62 200 CYS A C 1
ATOM 1573 O O . CYS A 1 200 ? 2.039 -41.844 -6.844 1 95.62 200 CYS A O 1
ATOM 1575 N N . SER A 1 201 ? 3.785 -42.281 -8.211 1 94.06 201 SER A N 1
ATOM 1576 C CA . SER A 1 201 ? 2.936 -42.969 -9.18 1 94.06 201 SER A CA 1
ATOM 1577 C C . SER A 1 201 ? 2.264 -44.188 -8.578 1 94.06 201 SER A C 1
ATOM 1579 O O . SER A 1 201 ? 1.066 -44.406 -8.766 1 94.06 201 SER A O 1
ATOM 1581 N N . LYS A 1 202 ? 3.012 -44.969 -7.863 1 95.5 202 LYS A N 1
ATOM 1582 C CA . LYS A 1 202 ? 2.479 -46.156 -7.23 1 95.5 202 LYS A CA 1
ATOM 1583 C C . LYS A 1 202 ? 1.448 -45.812 -6.16 1 95.5 202 LYS A C 1
ATOM 1585 O O . LYS A 1 202 ? 0.408 -46.469 -6.055 1 95.5 202 LYS A O 1
ATOM 1590 N N . ALA A 1 203 ? 1.731 -44.844 -5.395 1 96.12 203 ALA A N 1
ATOM 1591 C CA . ALA A 1 203 ? 0.816 -44.438 -4.336 1 96.12 203 ALA A CA 1
ATOM 1592 C C . ALA A 1 203 ? -0.479 -43.875 -4.922 1 96.12 203 ALA A C 1
ATOM 1594 O O . ALA A 1 203 ? -1.56 -44.094 -4.367 1 96.12 203 ALA A O 1
ATOM 1595 N N . ALA A 1 204 ? -0.328 -43.094 -5.973 1 94.81 204 ALA A N 1
ATOM 1596 C CA . ALA A 1 204 ? -1.503 -42.531 -6.629 1 94.81 204 ALA A CA 1
ATOM 1597 C C . ALA A 1 204 ? -2.447 -43.625 -7.105 1 94.81 204 ALA A C 1
ATOM 1599 O O . ALA A 1 204 ? -3.664 -43.531 -6.938 1 94.81 204 ALA A O 1
ATOM 1600 N N . ALA A 1 205 ? -1.84 -44.625 -7.656 1 93.5 205 ALA A N 1
ATOM 1601 C CA . ALA A 1 205 ? -2.633 -45.75 -8.117 1 93.5 205 ALA A CA 1
ATOM 1602 C C . ALA A 1 205 ? -3.301 -46.469 -6.949 1 93.5 205 ALA A C 1
ATOM 1604 O O . ALA A 1 205 ? -4.469 -46.844 -7.035 1 93.5 205 ALA A O 1
ATOM 1605 N N . THR A 1 206 ? -2.598 -46.625 -5.898 1 93.62 206 THR A N 1
ATOM 1606 C CA . THR A 1 206 ? -3.068 -47.344 -4.727 1 93.62 206 THR A CA 1
ATOM 1607 C C . THR A 1 206 ? -4.184 -46.562 -4.023 1 93.62 206 THR A C 1
ATOM 1609 O O . THR A 1 206 ? -5.148 -47.188 -3.543 1 93.62 206 THR A O 1
ATOM 1612 N N . LEU A 1 207 ? -4.148 -45.312 -4 1 94.5 207 LEU A N 1
ATOM 1613 C CA . LEU A 1 207 ? -5.035 -44.469 -3.172 1 94.5 207 LEU A CA 1
ATOM 1614 C C . LEU A 1 207 ? -6.105 -43.812 -4.023 1 94.5 207 LEU A C 1
ATOM 1616 O O . LEU A 1 207 ? -6.996 -43.125 -3.49 1 94.5 207 LEU A O 1
ATOM 1620 N N . GLY A 1 208 ? -6 -44.031 -5.336 1 91.44 208 GLY A N 1
ATOM 1621 C CA . GLY A 1 208 ? -6.91 -43.312 -6.203 1 91.44 208 GLY A CA 1
ATOM 1622 C C . GLY A 1 208 ? -6.676 -41.812 -6.195 1 91.44 208 GLY A C 1
ATOM 1623 O O . GLY A 1 208 ? -7.629 -41.031 -6.152 1 91.44 208 GLY A O 1
ATOM 1624 N N . ALA A 1 209 ? -5.453 -41.438 -6.074 1 93.62 209 ALA A N 1
ATOM 1625 C CA . ALA A 1 209 ? -5.059 -40.031 -6.047 1 93.62 209 ALA A CA 1
ATOM 1626 C C . ALA A 1 209 ? -4.48 -39.594 -7.391 1 93.62 209 ALA A C 1
ATOM 1628 O O . ALA A 1 209 ? -4.215 -40.438 -8.258 1 93.62 209 ALA A O 1
ATOM 1629 N N . ALA A 1 210 ? -4.441 -38.344 -7.602 1 93.12 210 ALA A N 1
ATOM 1630 C CA . ALA A 1 210 ? -3.771 -37.812 -8.781 1 93.12 210 ALA A CA 1
ATOM 1631 C C . ALA A 1 210 ? -2.305 -37.531 -8.492 1 93.12 210 ALA A C 1
ATOM 1633 O O . ALA A 1 210 ? -1.982 -36.938 -7.453 1 93.12 210 ALA A O 1
ATOM 1634 N N . HIS A 1 211 ? -1.439 -38.062 -9.352 1 94.12 211 HIS A N 1
ATOM 1635 C CA . HIS A 1 211 ? -0.026 -37.719 -9.289 1 94.12 211 HIS A CA 1
ATOM 1636 C C . HIS A 1 211 ? 0.302 -36.594 -10.266 1 94.12 211 HIS A C 1
ATOM 1638 O O . HIS A 1 211 ? 0.154 -36.75 -11.477 1 94.12 211 HIS A O 1
ATOM 1644 N N . VAL A 1 212 ? 0.713 -35.469 -9.703 1 93.44 212 VAL A N 1
ATOM 1645 C CA . VAL A 1 212 ? 1.053 -34.312 -10.5 1 93.44 212 VAL A CA 1
ATOM 1646 C C . VAL A 1 212 ? 2.496 -33.875 -10.227 1 93.44 212 VAL A C 1
ATOM 1648 O O . VAL A 1 212 ? 2.85 -33.562 -9.086 1 93.44 212 VAL A O 1
ATOM 1651 N N . SER A 1 213 ? 3.299 -33.938 -11.234 1 92.25 213 SER A N 1
ATOM 1652 C CA . SER A 1 213 ? 4.688 -33.5 -11.102 1 92.25 213 SER A CA 1
ATOM 1653 C C . SER A 1 213 ? 4.887 -32.094 -11.648 1 92.25 213 SER A C 1
ATOM 1655 O O . SER A 1 213 ? 4.688 -31.859 -12.844 1 92.25 213 SER A O 1
ATOM 1657 N N . ALA A 1 214 ? 5.352 -31.172 -10.75 1 90.75 214 ALA A N 1
ATOM 1658 C CA . ALA A 1 214 ? 5.547 -29.781 -11.156 1 90.75 214 ALA A CA 1
ATOM 1659 C C . ALA A 1 214 ? 6.547 -29.672 -12.305 1 90.75 214 ALA A C 1
ATOM 1661 O O . ALA A 1 214 ? 6.309 -28.969 -13.281 1 90.75 214 ALA A O 1
ATOM 1662 N N . GLY A 1 215 ? 7.637 -30.422 -12.195 1 88.44 215 GLY A N 1
ATOM 1663 C CA . GLY A 1 215 ? 8.641 -30.406 -13.242 1 88.44 215 GLY A CA 1
ATOM 1664 C C . GLY A 1 215 ? 8.125 -30.922 -14.57 1 88.44 215 GLY A C 1
ATOM 1665 O O . GLY A 1 215 ? 8.43 -30.344 -15.625 1 88.44 215 GLY A O 1
ATOM 1666 N N . GLU A 1 216 ? 7.398 -31.984 -14.477 1 89.5 216 GLU A N 1
ATOM 1667 C CA . GLU A 1 216 ? 6.84 -32.562 -15.695 1 89.5 216 GLU A CA 1
ATOM 1668 C C . GLU A 1 216 ? 5.848 -31.609 -16.359 1 89.5 216 GLU A C 1
ATOM 1670 O O . GLU A 1 216 ? 5.793 -31.516 -17.578 1 89.5 216 GLU A O 1
ATOM 1675 N N . LEU A 1 217 ? 5.051 -30.984 -15.523 1 92.88 217 LEU A N 1
ATOM 1676 C CA . LEU A 1 217 ? 4.09 -30.031 -16.047 1 92.88 217 LEU A CA 1
ATOM 1677 C C . LEU A 1 217 ? 4.801 -28.922 -16.812 1 92.88 217 LEU A C 1
ATOM 1679 O O . LEU A 1 217 ? 4.367 -28.531 -17.906 1 92.88 217 LEU A O 1
ATOM 1683 N N . LEU A 1 218 ? 5.891 -28.422 -16.266 1 93.25 218 LEU A N 1
ATOM 1684 C CA . LEU A 1 218 ? 6.633 -27.328 -16.891 1 93.25 218 LEU A CA 1
ATOM 1685 C C . LEU A 1 218 ? 7.305 -27.812 -18.172 1 93.25 218 LEU A C 1
ATOM 1687 O O . LEU A 1 218 ? 7.297 -27.094 -19.188 1 93.25 218 LEU A O 1
ATOM 1691 N N . ARG A 1 219 ? 7.832 -29.047 -18.156 1 92.06 219 ARG A N 1
ATOM 1692 C CA . ARG A 1 219 ? 8.477 -29.594 -19.344 1 92.06 219 ARG A CA 1
ATOM 1693 C C . ARG A 1 219 ? 7.461 -29.828 -20.453 1 92.06 219 ARG A C 1
ATOM 1695 O O . ARG A 1 219 ? 7.75 -29.594 -21.625 1 92.06 219 ARG A O 1
ATOM 1702 N N . ARG A 1 220 ? 6.363 -30.297 -20.062 1 93.75 220 ARG A N 1
ATOM 1703 C CA . ARG A 1 220 ? 5.297 -30.516 -21.031 1 93.75 220 ARG A CA 1
ATOM 1704 C C . ARG A 1 220 ? 4.867 -29.188 -21.672 1 93.75 220 ARG A C 1
ATOM 1706 O O . ARG A 1 220 ? 4.652 -29.125 -22.891 1 93.75 220 ARG A O 1
ATOM 1713 N N . GLU A 1 221 ? 4.688 -28.172 -20.828 1 94.94 221 GLU A N 1
ATOM 1714 C CA . GLU A 1 221 ? 4.316 -26.859 -21.359 1 94.94 221 GLU A CA 1
ATOM 1715 C C . GLU A 1 221 ? 5.41 -26.297 -22.266 1 94.94 221 GLU A C 1
ATOM 1717 O O . GLU A 1 221 ? 5.117 -25.688 -23.297 1 94.94 221 GLU A O 1
ATOM 1722 N N . GLN A 1 222 ? 6.609 -26.516 -21.891 1 93.88 222 GLN A N 1
ATOM 1723 C CA . GLN A 1 222 ? 7.754 -26.078 -22.688 1 93.88 222 GLN A CA 1
ATOM 1724 C C . GLN A 1 222 ? 7.742 -26.734 -24.062 1 93.88 222 GLN A C 1
ATOM 1726 O O . GLN A 1 222 ? 8.062 -26.094 -25.062 1 93.88 222 GLN A O 1
ATOM 1731 N N . ALA A 1 223 ? 7.371 -28.016 -24.062 1 94.12 223 ALA A N 1
ATOM 1732 C CA . ALA A 1 223 ? 7.418 -28.812 -25.297 1 94.12 223 ALA A CA 1
ATOM 1733 C C . ALA A 1 223 ? 6.145 -28.625 -26.109 1 94.12 223 ALA A C 1
ATOM 1735 O O . ALA A 1 223 ? 6.109 -28.984 -27.297 1 94.12 223 ALA A O 1
ATOM 1736 N N . ARG A 1 224 ? 5.137 -28.094 -25.562 1 94.25 224 ARG A N 1
ATOM 1737 C CA . ARG A 1 224 ? 3.848 -27.969 -26.234 1 94.25 224 ARG A CA 1
ATOM 1738 C C . ARG A 1 224 ? 3.941 -27.031 -27.438 1 94.25 224 ARG A C 1
ATOM 1740 O O . ARG A 1 224 ? 4.348 -25.875 -27.297 1 94.25 224 ARG A O 1
ATOM 1747 N N . PRO A 1 225 ? 3.547 -27.578 -28.578 1 93.62 225 PRO A N 1
ATOM 1748 C CA . PRO A 1 225 ? 3.582 -26.719 -29.75 1 93.62 225 PRO A CA 1
ATOM 1749 C C . PRO A 1 225 ? 2.695 -25.484 -29.594 1 93.62 225 PRO A C 1
ATOM 1751 O O . PRO A 1 225 ? 1.542 -25.594 -29.188 1 93.62 225 PRO A O 1
ATOM 1754 N N . GLY A 1 226 ? 3.271 -24.359 -29.875 1 92.88 226 GLY A N 1
ATOM 1755 C CA . GLY A 1 226 ? 2.502 -23.125 -29.859 1 92.88 226 GLY A CA 1
ATOM 1756 C C . GLY A 1 226 ? 2.404 -22.5 -28.484 1 92.88 226 GLY A C 1
ATOM 1757 O O . GLY A 1 226 ? 1.722 -21.484 -28.297 1 92.88 226 GLY A O 1
ATOM 1758 N N . SER A 1 227 ? 3.014 -23.062 -27.516 1 94.5 227 SER A N 1
ATOM 1759 C CA . SER A 1 227 ? 2.955 -22.5 -26.172 1 94.5 227 SER A CA 1
ATOM 1760 C C . SER A 1 227 ? 3.604 -21.109 -26.125 1 94.5 227 SER A C 1
ATOM 1762 O O . SER A 1 227 ? 4.758 -20.953 -26.531 1 94.5 227 SER A O 1
ATOM 1764 N N . ARG A 1 228 ? 2.863 -20.141 -25.562 1 95 228 ARG A N 1
ATOM 1765 C CA . ARG A 1 228 ? 3.377 -18.781 -25.391 1 95 228 ARG A CA 1
ATOM 1766 C C . ARG A 1 228 ? 4.426 -18.734 -24.297 1 95 228 ARG A C 1
ATOM 1768 O O . ARG A 1 228 ? 5.156 -17.75 -24.172 1 95 228 ARG A O 1
ATOM 1775 N N . PHE A 1 229 ? 4.57 -19.781 -23.531 1 96.81 229 PHE A N 1
ATOM 1776 C CA . PHE A 1 229 ? 5.43 -19.766 -22.344 1 96.81 229 PHE A CA 1
ATOM 1777 C C . PHE A 1 229 ? 6.703 -20.578 -22.594 1 96.81 229 PHE A C 1
ATOM 1779 O O . PHE A 1 229 ? 7.555 -20.688 -21.719 1 96.81 229 PHE A O 1
ATOM 1786 N N . ARG A 1 230 ? 6.828 -21.141 -23.766 1 95.88 230 ARG A N 1
ATOM 1787 C CA . ARG A 1 230 ? 7.961 -22 -24.094 1 95.88 230 ARG A CA 1
ATOM 1788 C C . ARG A 1 230 ? 9.281 -21.297 -23.812 1 95.88 230 ARG A C 1
ATOM 1790 O O . ARG A 1 230 ? 10.141 -21.812 -23.094 1 95.88 230 ARG A O 1
ATOM 1797 N N . ASP A 1 231 ? 9.414 -20.109 -24.453 1 95.19 231 ASP A N 1
ATOM 1798 C CA . ASP A 1 231 ? 10.664 -19.375 -24.328 1 95.19 231 ASP A CA 1
ATOM 1799 C C . ASP A 1 231 ? 10.938 -19 -22.875 1 95.19 231 ASP A C 1
ATOM 1801 O O . ASP A 1 231 ? 12.078 -19.078 -22.406 1 95.19 231 ASP A O 1
ATOM 1805 N N . PHE A 1 232 ? 9.953 -18.547 -22.172 1 95.94 232 PHE A N 1
ATOM 1806 C CA . PHE A 1 232 ? 10.109 -18.156 -20.781 1 95.94 232 PHE A CA 1
ATOM 1807 C C . PHE A 1 232 ? 10.602 -19.344 -19.938 1 95.94 232 PHE A C 1
ATOM 1809 O O . PHE A 1 232 ? 11.57 -19.219 -19.188 1 95.94 232 PHE A O 1
ATOM 1816 N N . ILE A 1 233 ? 9.898 -20.453 -20.062 1 95.81 233 ILE A N 1
ATOM 1817 C CA . ILE A 1 233 ? 10.25 -21.641 -19.281 1 95.81 233 ILE A CA 1
ATOM 1818 C C . ILE A 1 233 ? 11.664 -22.078 -19.625 1 95.81 233 ILE A C 1
ATOM 1820 O O . ILE A 1 233 ? 12.453 -22.406 -18.734 1 95.81 233 ILE A O 1
ATOM 1824 N N . THR A 1 234 ? 11.992 -22.047 -20.906 1 95.12 234 THR A N 1
ATOM 1825 C CA . THR A 1 234 ? 13.328 -22.406 -21.359 1 95.12 234 THR A CA 1
ATOM 1826 C C . THR A 1 234 ? 14.391 -21.547 -20.688 1 95.12 234 THR A C 1
ATOM 1828 O O . THR A 1 234 ? 15.367 -22.062 -20.141 1 95.12 234 THR A O 1
ATOM 1831 N N . GLN A 1 235 ? 14.172 -20.266 -20.703 1 94 235 GLN A N 1
ATOM 1832 C CA . GLN A 1 235 ? 15.141 -19.328 -20.125 1 94 235 GLN A CA 1
ATOM 1833 C C . GLN A 1 235 ? 15.203 -19.484 -18.609 1 94 235 GLN A C 1
ATOM 1835 O O . GLN A 1 235 ? 16.281 -19.344 -18.016 1 94 235 GLN A O 1
ATOM 1840 N N . SER A 1 236 ? 14.047 -19.641 -18.016 1 92.94 236 SER A N 1
ATOM 1841 C CA . SER A 1 236 ? 14.023 -19.875 -16.578 1 92.94 236 SER A CA 1
ATOM 1842 C C . SER A 1 236 ? 14.883 -21.078 -16.188 1 92.94 236 SER A C 1
ATOM 1844 O O . SER A 1 236 ? 15.68 -21 -15.258 1 92.94 236 SER A O 1
ATOM 1846 N N . PHE A 1 237 ? 14.742 -22.188 -16.938 1 87.94 237 PHE A N 1
ATOM 1847 C CA . PHE A 1 237 ? 15.523 -23.391 -16.703 1 87.94 237 PHE A CA 1
ATOM 1848 C C . PHE A 1 237 ? 17.016 -23.125 -16.906 1 87.94 237 PHE A C 1
ATOM 1850 O O . PHE A 1 237 ? 17.844 -23.5 -16.062 1 87.94 237 PHE A O 1
ATOM 1857 N N . GLU A 1 238 ? 17.312 -22.438 -17.969 1 87.94 238 GLU A N 1
ATOM 1858 C CA . GLU A 1 238 ? 18.703 -22.156 -18.312 1 87.94 238 GLU A CA 1
ATOM 1859 C C . GLU A 1 238 ? 19.375 -21.297 -17.25 1 87.94 238 GLU A C 1
ATOM 1861 O O . GLU A 1 238 ? 20.562 -21.484 -16.953 1 87.94 238 GLU A O 1
ATOM 1866 N N . MET A 1 239 ? 18.625 -20.422 -16.672 1 87.06 239 MET A N 1
ATOM 1867 C CA . MET A 1 239 ? 19.172 -19.484 -15.695 1 87.06 239 MET A CA 1
ATOM 1868 C C . MET A 1 239 ? 19 -20.016 -14.273 1 87.06 239 MET A C 1
ATOM 1870 O O . MET A 1 239 ? 19.438 -19.391 -13.312 1 87.06 239 MET A O 1
ATOM 1874 N N . SER A 1 240 ? 18.344 -21.156 -14.086 1 83 240 SER A N 1
ATOM 1875 C CA . SER A 1 240 ? 18.078 -21.781 -12.789 1 83 240 SER A CA 1
ATOM 1876 C C . SER A 1 240 ? 17.281 -20.844 -11.883 1 83 240 SER A C 1
ATOM 1878 O O . SER A 1 240 ? 17.609 -20.688 -10.703 1 83 240 SER A O 1
ATOM 1880 N N . ILE A 1 241 ? 16.453 -20.094 -12.508 1 85.88 241 ILE A N 1
ATOM 1881 C CA . ILE A 1 241 ? 15.531 -19.234 -11.773 1 85.88 241 ILE A CA 1
ATOM 1882 C C . ILE A 1 241 ? 14.172 -19.922 -11.68 1 85.88 241 ILE A C 1
ATOM 1884 O O . ILE A 1 241 ? 13.578 -20.281 -12.703 1 85.88 241 ILE A O 1
ATOM 1888 N N . PRO A 1 242 ? 13.719 -20.141 -10.453 1 86.06 242 PRO A N 1
ATOM 1889 C CA . PRO A 1 242 ? 12.406 -20.781 -10.328 1 86.06 242 PRO A CA 1
ATOM 1890 C C . PRO A 1 242 ? 11.297 -20 -11.031 1 86.06 242 PRO A C 1
ATOM 1892 O O . PRO A 1 242 ? 11.289 -18.766 -11.016 1 86.06 242 PRO A O 1
ATOM 1895 N N . VAL A 1 243 ? 10.359 -20.75 -11.625 1 91.56 243 VAL A N 1
ATOM 1896 C CA . VAL A 1 243 ? 9.219 -20.109 -12.281 1 91.56 243 VAL A CA 1
ATOM 1897 C C . VAL A 1 243 ? 8.312 -19.469 -11.234 1 91.56 243 VAL A C 1
ATOM 1899 O O . VAL A 1 243 ? 8.273 -19.922 -10.086 1 91.56 243 VAL A O 1
ATOM 1902 N N . PRO A 1 244 ? 7.555 -18.469 -11.617 1 93.06 244 PRO A N 1
ATOM 1903 C CA . PRO A 1 244 ? 6.609 -17.859 -10.68 1 93.06 244 PRO A CA 1
ATOM 1904 C C . PRO A 1 244 ? 5.551 -18.844 -10.188 1 93.06 244 PRO A C 1
ATOM 1906 O O . PRO A 1 244 ? 5.062 -19.672 -10.969 1 93.06 244 PRO A O 1
ATOM 1909 N N . PRO A 1 245 ? 5.211 -18.703 -8.953 1 92.88 245 PRO A N 1
ATOM 1910 C CA . PRO A 1 245 ? 4.246 -19.641 -8.375 1 92.88 245 PRO A CA 1
ATOM 1911 C C . PRO A 1 245 ? 2.936 -19.703 -9.148 1 92.88 245 PRO A C 1
ATOM 1913 O O . PRO A 1 245 ? 2.34 -20.766 -9.289 1 92.88 245 PRO A O 1
ATOM 1916 N N . ILE A 1 246 ? 2.551 -18.594 -9.656 1 93.88 246 ILE A N 1
ATOM 1917 C CA . ILE A 1 246 ? 1.257 -18.516 -10.328 1 93.88 246 ILE A CA 1
ATOM 1918 C C . ILE A 1 246 ? 1.259 -19.422 -11.555 1 93.88 246 ILE A C 1
ATOM 1920 O O . ILE A 1 246 ? 0.231 -20.016 -11.906 1 93.88 246 ILE A O 1
ATOM 1924 N N . LEU A 1 247 ? 2.371 -19.531 -12.242 1 94.94 247 LEU A N 1
ATOM 1925 C CA . LEU A 1 247 ? 2.463 -20.359 -13.445 1 94.94 247 LEU A CA 1
ATOM 1926 C C . LEU A 1 247 ? 2.299 -21.844 -13.102 1 94.94 247 LEU A C 1
ATOM 1928 O O . LEU A 1 247 ? 1.496 -22.531 -13.727 1 94.94 247 LEU A O 1
ATOM 1932 N N . ILE A 1 248 ? 3.037 -22.344 -12.109 1 92.25 248 ILE A N 1
ATOM 1933 C CA . ILE A 1 248 ? 2.99 -23.75 -11.711 1 92.25 248 ILE A CA 1
ATOM 1934 C C . ILE A 1 248 ? 1.601 -24.094 -11.18 1 92.25 248 ILE A C 1
ATOM 1936 O O . ILE A 1 248 ? 1.047 -25.141 -11.508 1 92.25 248 ILE A O 1
ATOM 1940 N N . ILE A 1 249 ? 1.101 -23.219 -10.367 1 91.38 249 ILE A N 1
ATOM 1941 C CA . ILE A 1 249 ? -0.199 -23.453 -9.75 1 91.38 249 ILE A CA 1
ATOM 1942 C C . ILE A 1 249 ? -1.28 -23.516 -10.828 1 91.38 249 ILE A C 1
ATOM 1944 O O . ILE A 1 249 ? -2.205 -24.312 -10.742 1 91.38 249 ILE A O 1
ATOM 1948 N N . ASP A 1 250 ? -1.176 -22.625 -11.789 1 92.81 250 ASP A N 1
ATOM 1949 C CA . ASP A 1 250 ? -2.139 -22.641 -12.883 1 92.81 250 ASP A CA 1
ATOM 1950 C C . ASP A 1 250 ? -2.088 -23.969 -13.633 1 92.81 250 ASP A C 1
ATOM 1952 O O . ASP A 1 250 ? -3.129 -24.531 -13.969 1 92.81 250 ASP A O 1
ATOM 1956 N N . LEU A 1 251 ? -0.917 -24.484 -13.891 1 91.94 251 LEU A N 1
ATOM 1957 C CA . LEU A 1 251 ? -0.736 -25.766 -14.578 1 91.94 251 LEU A CA 1
ATOM 1958 C C . LEU A 1 251 ? -1.291 -26.906 -13.742 1 91.94 251 LEU A C 1
ATOM 1960 O O . LEU A 1 251 ? -1.911 -27.828 -14.281 1 91.94 251 LEU A O 1
ATOM 1964 N N . VAL A 1 252 ? -1.047 -26.844 -12.453 1 89.19 252 VAL A N 1
ATOM 1965 C CA . VAL A 1 252 ? -1.555 -27.859 -11.547 1 89.19 252 VAL A CA 1
ATOM 1966 C C . VAL A 1 252 ? -3.082 -27.859 -11.562 1 89.19 252 VAL A C 1
ATOM 1968 O O . VAL A 1 252 ? -3.711 -28.906 -11.656 1 89.19 252 VAL A O 1
ATOM 1971 N N . GLN A 1 253 ? -3.633 -26.703 -11.43 1 86.62 253 GLN A N 1
ATOM 1972 C CA . GLN A 1 253 ? -5.086 -26.562 -11.414 1 86.62 253 GLN A CA 1
ATOM 1973 C C . GLN A 1 253 ? -5.703 -27.094 -12.711 1 86.62 253 GLN A C 1
ATOM 1975 O O . GLN A 1 253 ? -6.75 -27.734 -12.688 1 86.62 253 GLN A O 1
ATOM 1980 N N . GLU A 1 254 ? -5.102 -26.75 -13.812 1 86.25 254 GLU A N 1
ATOM 1981 C CA . GLU A 1 254 ? -5.57 -27.25 -15.102 1 86.25 254 GLU A CA 1
ATOM 1982 C C . GLU A 1 254 ? -5.578 -28.781 -15.125 1 86.25 254 GLU A C 1
ATOM 1984 O O . GLU A 1 254 ? -6.48 -29.391 -15.703 1 86.25 254 GLU A O 1
ATOM 1989 N N . THR A 1 255 ? -4.582 -29.375 -14.547 1 83.69 255 THR A N 1
ATOM 1990 C CA . THR A 1 255 ? -4.438 -30.828 -14.531 1 83.69 255 THR A CA 1
ATOM 1991 C C . THR A 1 255 ? -5.504 -31.469 -13.648 1 83.69 255 THR A C 1
ATOM 1993 O O . THR A 1 255 ? -6.078 -32.5 -14.016 1 83.69 255 THR A O 1
ATOM 1996 N N . ILE A 1 256 ? -5.785 -30.859 -12.531 1 81.12 256 ILE A N 1
ATOM 1997 C CA . ILE A 1 256 ? -6.711 -31.453 -11.57 1 81.12 256 ILE A CA 1
ATOM 1998 C C . ILE A 1 256 ? -8.148 -31.266 -12.055 1 81.12 256 ILE A C 1
ATOM 2000 O O . ILE A 1 256 ? -9.031 -32.062 -11.695 1 81.12 256 ILE A O 1
ATOM 2004 N N . GLN A 1 257 ? -8.383 -30.219 -12.727 1 77.69 257 GLN A N 1
ATOM 2005 C CA . GLN A 1 257 ? -9.719 -29.984 -13.266 1 77.69 257 GLN A CA 1
ATOM 2006 C C . GLN A 1 257 ? -10.094 -31.078 -14.266 1 77.69 257 GLN A C 1
ATOM 2008 O O . GLN A 1 257 ? -11.258 -31.469 -14.359 1 77.69 257 GLN A O 1
ATOM 2013 N N . HIS A 1 258 ? -9.172 -31.562 -14.961 1 75.75 258 HIS A N 1
ATOM 2014 C CA . HIS A 1 258 ? -9.422 -32.594 -15.953 1 75.75 258 HIS A CA 1
ATOM 2015 C C . HIS A 1 258 ? -9.5 -33.969 -15.312 1 75.75 258 HIS A C 1
ATOM 2017 O O . HIS A 1 258 ? -10.094 -34.906 -15.875 1 75.75 258 HIS A O 1
ATOM 2023 N N . GLU A 1 259 ? -8.961 -34.125 -14.141 1 72.38 259 GLU A N 1
ATOM 2024 C CA . GLU A 1 259 ? -8.992 -35.375 -13.375 1 72.38 259 GLU A CA 1
ATOM 2025 C C . GLU A 1 259 ? -9.438 -35.125 -11.938 1 72.38 259 GLU A C 1
ATOM 2027 O O . GLU A 1 259 ? -8.602 -35.031 -11.031 1 72.38 259 GLU A O 1
ATOM 2032 N N . PRO A 1 260 ? -10.68 -35.062 -11.82 1 75.31 260 PRO A N 1
ATOM 2033 C CA . PRO A 1 260 ? -11.125 -34.688 -10.469 1 75.31 260 PRO A CA 1
ATOM 2034 C C . PRO A 1 260 ? -10.812 -35.781 -9.43 1 75.31 260 PRO A C 1
ATOM 2036 O O . PRO A 1 260 ? -11.25 -36.906 -9.57 1 75.31 260 PRO A O 1
ATOM 2039 N N . CYS A 1 261 ? -9.805 -35.562 -8.742 1 85.12 261 CYS A N 1
ATOM 2040 C CA . CYS A 1 261 ? -9.422 -36.406 -7.605 1 85.12 261 CYS A CA 1
ATOM 2041 C C . CYS A 1 261 ? -9.461 -35.594 -6.309 1 85.12 261 CYS A C 1
ATOM 2043 O O . CYS A 1 261 ? -9.18 -34.406 -6.309 1 85.12 261 CYS A O 1
ATOM 2045 N N . GLU A 1 262 ? -9.781 -36.281 -5.328 1 88.75 262 GLU A N 1
ATOM 2046 C CA . GLU A 1 262 ? -9.859 -35.625 -4.035 1 88.75 262 GLU A CA 1
ATOM 2047 C C . GLU A 1 262 ? -8.477 -35.469 -3.416 1 88.75 262 GLU A C 1
ATOM 2049 O O . GLU A 1 262 ? -8.258 -34.562 -2.604 1 88.75 262 GLU A O 1
ATOM 2054 N N . THR A 1 263 ? -7.641 -36.375 -3.758 1 93.38 263 THR A N 1
ATOM 2055 C CA . THR A 1 263 ? -6.277 -36.312 -3.246 1 93.38 263 THR A CA 1
ATOM 2056 C C . THR A 1 263 ? -5.285 -36.062 -4.375 1 93.38 263 THR A C 1
ATOM 2058 O O . THR A 1 263 ? -5.293 -36.75 -5.395 1 93.38 263 THR A O 1
ATOM 2061 N N . ILE A 1 264 ? -4.488 -35 -4.156 1 94.38 264 ILE A N 1
ATOM 2062 C CA . ILE A 1 264 ? -3.496 -34.656 -5.16 1 94.38 264 ILE A CA 1
ATOM 2063 C C . ILE A 1 264 ? -2.094 -34.781 -4.578 1 94.38 264 ILE A C 1
ATOM 2065 O O . ILE A 1 264 ? -1.754 -34.156 -3.586 1 94.38 264 ILE A O 1
ATOM 2069 N N . ILE A 1 265 ? -1.33 -35.656 -5.203 1 96 265 ILE A N 1
ATOM 2070 C CA . ILE A 1 265 ? 0.077 -35.812 -4.84 1 96 265 ILE A CA 1
ATOM 2071 C C . ILE A 1 265 ? 0.932 -34.906 -5.734 1 96 265 ILE A C 1
ATOM 2073 O O . ILE A 1 265 ? 1.053 -35.156 -6.938 1 96 265 ILE A O 1
ATOM 2077 N N . LEU A 1 266 ? 1.452 -33.906 -5.141 1 95.25 266 LEU A N 1
ATOM 2078 C CA . LEU A 1 266 ? 2.266 -32.938 -5.867 1 95.25 266 LEU A CA 1
ATOM 2079 C C . LEU A 1 266 ? 3.752 -33.219 -5.648 1 95.25 266 LEU A C 1
ATOM 2081 O O . LEU A 1 266 ? 4.266 -33 -4.547 1 95.25 266 LEU A O 1
ATOM 2085 N N . ASP A 1 267 ? 4.332 -33.594 -6.738 1 93.38 267 ASP A N 1
ATOM 2086 C CA . ASP A 1 267 ? 5.746 -33.969 -6.734 1 93.38 267 ASP A CA 1
ATOM 2087 C C . ASP A 1 267 ? 6.621 -32.812 -7.188 1 93.38 267 ASP A C 1
ATOM 2089 O O . ASP A 1 267 ? 6.406 -32.25 -8.266 1 93.38 267 ASP A O 1
ATOM 2093 N N . GLY A 1 268 ? 7.613 -32.438 -6.309 1 87.75 268 GLY A N 1
ATOM 2094 C CA . GLY A 1 268 ? 8.547 -31.391 -6.691 1 87.75 268 GLY A CA 1
ATOM 2095 C C . GLY A 1 268 ? 8.047 -30 -6.367 1 87.75 268 GLY A C 1
ATOM 2096 O O . GLY A 1 268 ? 8.453 -29.016 -6.996 1 87.75 268 GLY A O 1
ATOM 2097 N N . PHE A 1 269 ? 7.105 -29.938 -5.465 1 90.94 269 PHE A N 1
ATOM 2098 C CA . PHE A 1 269 ? 6.52 -28.672 -5.012 1 90.94 269 PHE A CA 1
ATOM 2099 C C . PHE A 1 269 ? 6.281 -28.703 -3.508 1 90.94 269 PHE A C 1
ATOM 2101 O O . PHE A 1 269 ? 5.898 -29.734 -2.951 1 90.94 269 PHE A O 1
ATOM 2108 N N . PRO A 1 270 ? 6.523 -27.578 -2.889 1 91.75 270 PRO A N 1
ATOM 2109 C CA . PRO A 1 270 ? 7.086 -26.312 -3.354 1 91.75 270 PRO A CA 1
ATOM 2110 C C . PRO A 1 270 ? 8.609 -26.312 -3.395 1 91.75 270 PRO A C 1
ATOM 2112 O O . PRO A 1 270 ? 9.25 -27.062 -2.643 1 91.75 270 PRO A O 1
ATOM 2115 N N . LEU A 1 271 ? 9.195 -25.453 -4.242 1 85.56 271 LEU A N 1
ATOM 2116 C CA . LEU A 1 271 ? 10.648 -25.328 -4.344 1 85.56 271 LEU A CA 1
ATOM 2117 C C . LEU A 1 271 ? 11.156 -24.156 -3.504 1 85.56 271 LEU A C 1
ATOM 2119 O O . LEU A 1 271 ? 12.328 -24.141 -3.107 1 85.56 271 LEU A O 1
ATOM 2123 N N . THR A 1 272 ? 10.281 -23.156 -3.359 1 86.12 272 THR A N 1
ATOM 2124 C CA . THR A 1 272 ? 10.672 -21.969 -2.613 1 86.12 272 THR A CA 1
ATOM 2125 C C . THR A 1 272 ? 9.617 -21.609 -1.569 1 86.12 272 THR A C 1
ATOM 2127 O O . THR A 1 272 ? 8.492 -22.109 -1.628 1 86.12 272 THR A O 1
ATOM 2130 N N . GLU A 1 273 ? 10.039 -20.766 -0.653 1 87.88 273 GLU A N 1
ATOM 2131 C CA . GLU A 1 273 ? 9.094 -20.266 0.342 1 87.88 273 GLU A CA 1
ATOM 2132 C C . GLU A 1 273 ? 7.98 -19.453 -0.315 1 87.88 273 GLU A C 1
ATOM 2134 O O . GLU A 1 273 ? 6.832 -19.484 0.135 1 87.88 273 GLU A O 1
ATOM 2139 N N . GLU A 1 274 ? 8.359 -18.781 -1.323 1 86.69 274 GLU A N 1
ATOM 2140 C CA . GLU A 1 274 ? 7.383 -17.984 -2.051 1 86.69 274 GLU A CA 1
ATOM 2141 C C . GLU A 1 274 ? 6.301 -18.859 -2.672 1 86.69 274 GLU A C 1
ATOM 2143 O O . GLU A 1 274 ? 5.117 -18.516 -2.635 1 86.69 274 GLU A O 1
ATOM 2148 N N . GLN A 1 275 ? 6.711 -19.953 -3.195 1 90.56 275 GLN A N 1
ATOM 2149 C CA . GLN A 1 275 ? 5.754 -20.891 -3.777 1 90.56 275 GLN A CA 1
ATOM 2150 C C . GLN A 1 275 ? 4.793 -21.422 -2.719 1 90.56 275 GLN A C 1
ATOM 2152 O O . GLN A 1 275 ? 3.588 -21.531 -2.959 1 90.56 275 GLN A O 1
ATOM 2157 N N . LEU A 1 276 ? 5.32 -21.719 -1.578 1 91.75 276 LEU A N 1
ATOM 2158 C CA . LEU A 1 276 ? 4.5 -22.234 -0.491 1 91.75 276 LEU A CA 1
ATOM 2159 C C . LEU A 1 276 ? 3.488 -21.188 -0.03 1 91.75 276 LEU A C 1
ATOM 2161 O O . LEU A 1 276 ? 2.303 -21.484 0.128 1 91.75 276 LEU A O 1
ATOM 2165 N N . GLU A 1 277 ? 4 -20.016 0.139 1 89.25 277 GLU A N 1
ATOM 2166 C CA . GLU A 1 277 ? 3.131 -18.938 0.589 1 89.25 277 GLU A CA 1
ATOM 2167 C C . GLU A 1 277 ? 2.02 -18.656 -0.421 1 89.25 277 GLU A C 1
ATOM 2169 O O . GLU A 1 277 ? 0.869 -18.438 -0.041 1 89.25 277 GLU A O 1
ATOM 2174 N N . TYR A 1 278 ? 2.422 -18.594 -1.613 1 90.69 278 TYR A N 1
ATOM 2175 C CA . TYR A 1 278 ? 1.437 -18.391 -2.67 1 90.69 278 TYR A CA 1
ATOM 2176 C C . TYR A 1 278 ? 0.384 -19.484 -2.652 1 90.69 278 TYR A C 1
ATOM 2178 O O . TYR A 1 278 ? -0.813 -19.203 -2.764 1 90.69 278 TYR A O 1
ATOM 2186 N N . PHE A 1 279 ? 0.822 -20.734 -2.541 1 92 279 PHE A N 1
ATOM 2187 C CA . PHE A 1 279 ? -0.078 -21.875 -2.51 1 92 279 PHE A CA 1
ATOM 2188 C C . PHE A 1 279 ? -1.055 -21.766 -1.345 1 92 279 PHE A C 1
ATOM 2190 O O . PHE A 1 279 ? -2.262 -21.938 -1.522 1 92 279 PHE A O 1
ATOM 2197 N N . GLU A 1 280 ? -0.571 -21.453 -0.202 1 89.38 280 GLU A N 1
ATOM 2198 C CA . GLU A 1 280 ? -1.396 -21.328 0.998 1 89.38 280 GLU A CA 1
ATOM 2199 C C . GLU A 1 280 ? -2.453 -20.25 0.84 1 89.38 280 GLU A C 1
ATOM 2201 O O . GLU A 1 280 ? -3.588 -20.406 1.29 1 89.38 280 GLU A O 1
ATOM 2206 N N . ASN A 1 281 ? -2.01 -19.234 0.157 1 83.31 281 ASN A N 1
ATOM 2207 C CA . ASN A 1 281 ? -2.898 -18.078 0.021 1 83.31 281 ASN A CA 1
ATOM 2208 C C . ASN A 1 281 ? -3.936 -18.297 -1.076 1 83.31 281 ASN A C 1
ATOM 2210 O O . ASN A 1 281 ? -5.07 -17.828 -0.969 1 83.31 281 ASN A O 1
ATOM 2214 N N . GLU A 1 282 ? -3.51 -19 -2.121 1 84.25 282 GLU A N 1
ATOM 2215 C CA . GLU A 1 282 ? -4.348 -19.016 -3.318 1 84.25 282 GLU A CA 1
ATOM 2216 C C . GLU A 1 282 ? -5.09 -20.344 -3.457 1 84.25 282 GLU A C 1
ATOM 2218 O O . GLU A 1 282 ? -6.117 -20.406 -4.137 1 84.25 282 GLU A O 1
ATOM 2223 N N . ILE A 1 283 ? -4.539 -21.359 -2.84 1 87.06 283 ILE A N 1
ATOM 2224 C CA . ILE A 1 283 ? -5.09 -22.672 -3.123 1 87.06 283 ILE A CA 1
ATOM 2225 C C . ILE A 1 283 ? -5.68 -23.281 -1.847 1 87.06 283 ILE A C 1
ATOM 2227 O O . ILE A 1 283 ? -6.895 -23.422 -1.729 1 87.06 283 ILE A O 1
ATOM 2231 N N . SER A 1 284 ? -4.75 -23.547 -0.903 1 85.25 284 SER A N 1
ATOM 2232 C CA . SER A 1 284 ? -5.285 -24.25 0.262 1 85.25 284 SER A CA 1
ATOM 2233 C C . SER A 1 284 ? -4.254 -24.328 1.38 1 85.25 284 SER A C 1
ATOM 2235 O O . SER A 1 284 ? -3.051 -24.406 1.117 1 85.25 284 SER A O 1
ATOM 2237 N N . ILE A 1 285 ? -4.84 -24.375 2.578 1 86.31 285 ILE A N 1
ATOM 2238 C CA . ILE A 1 285 ? -3.971 -24.641 3.721 1 86.31 285 ILE A CA 1
ATOM 2239 C C . ILE A 1 285 ? -4.062 -26.109 4.117 1 86.31 285 ILE A C 1
ATOM 2241 O O . ILE A 1 285 ? -3.398 -26.547 5.059 1 86.31 285 ILE A O 1
ATOM 2245 N N . LYS A 1 286 ? -4.863 -26.812 3.377 1 88.44 286 LYS A N 1
ATOM 2246 C CA . LYS A 1 286 ? -5.023 -28.25 3.623 1 88.44 286 LYS A CA 1
ATOM 2247 C C . LYS A 1 286 ? -4.008 -29.062 2.818 1 88.44 286 LYS A C 1
ATOM 2249 O O . LYS A 1 286 ? -4.324 -29.562 1.739 1 88.44 286 LYS A O 1
ATOM 2254 N N . TYR A 1 287 ? -2.912 -29.219 3.41 1 94.94 287 TYR A N 1
ATOM 2255 C CA . TYR A 1 287 ? -1.88 -30.016 2.76 1 94.94 287 TYR A CA 1
ATOM 2256 C C . TYR A 1 287 ? -0.994 -30.703 3.791 1 94.94 287 TYR A C 1
ATOM 2258 O O . TYR A 1 287 ? -1.034 -30.359 4.977 1 94.94 287 TYR A O 1
ATOM 2266 N N . GLY A 1 288 ? -0.398 -31.734 3.369 1 96.19 288 GLY A N 1
ATOM 2267 C CA . GLY A 1 288 ? 0.674 -32.375 4.113 1 96.19 288 GLY A CA 1
ATOM 2268 C C . GLY A 1 288 ? 1.934 -32.594 3.293 1 96.19 288 GLY A C 1
ATOM 2269 O O . GLY A 1 288 ? 1.923 -32.406 2.074 1 96.19 288 GLY A O 1
ATOM 2270 N N . THR A 1 289 ? 3.051 -32.875 4.035 1 96.88 289 THR A N 1
ATOM 2271 C CA . THR A 1 289 ? 4.332 -33.031 3.35 1 96.88 289 THR A CA 1
ATOM 2272 C C . THR A 1 289 ? 4.988 -34.344 3.68 1 96.88 289 THR A C 1
ATOM 2274 O O . THR A 1 289 ? 4.996 -34.781 4.836 1 96.88 289 THR A O 1
ATOM 2277 N N . VAL A 1 290 ? 5.438 -34.969 2.662 1 96.31 290 VAL A N 1
ATOM 2278 C CA . VAL A 1 290 ? 6.266 -36.188 2.824 1 96.31 290 VAL A CA 1
ATOM 2279 C C . VAL A 1 290 ? 7.652 -35.938 2.234 1 96.31 290 VAL A C 1
ATOM 2281 O O . VAL A 1 290 ? 7.785 -35.688 1.035 1 96.31 290 VAL A O 1
ATOM 2284 N N . LEU A 1 291 ? 8.641 -36.031 3.078 1 93.88 291 LEU A N 1
ATOM 2285 C CA . LEU A 1 291 ? 10.023 -35.844 2.664 1 93.88 291 LEU A CA 1
ATOM 2286 C C . LEU A 1 291 ? 10.711 -37.219 2.492 1 93.88 291 LEU A C 1
ATOM 2288 O O . LEU A 1 291 ? 10.703 -38.031 3.408 1 93.88 291 LEU A O 1
ATOM 2292 N N . LEU A 1 292 ? 11.281 -37.406 1.316 1 92.75 292 LEU A N 1
ATOM 2293 C CA . LEU A 1 292 ? 12.094 -38.594 1.064 1 92.75 292 LEU A CA 1
ATOM 2294 C C . LEU A 1 292 ? 13.586 -38.25 1.151 1 92.75 292 LEU A C 1
ATOM 2296 O O . LEU A 1 292 ? 14.078 -37.406 0.402 1 92.75 292 LEU A O 1
ATOM 2300 N N . ASN A 1 293 ? 14.227 -38.969 2.039 1 90.12 293 ASN A N 1
ATOM 2301 C CA . ASN A 1 293 ? 15.641 -38.688 2.271 1 90.12 293 ASN A CA 1
ATOM 2302 C C . ASN A 1 293 ? 16.516 -39.875 1.805 1 90.12 293 ASN A C 1
ATOM 2304 O O . ASN A 1 293 ? 16.109 -41.031 1.86 1 90.12 293 ASN A O 1
ATOM 2308 N N . ALA A 1 294 ? 17.656 -39.469 1.262 1 88.38 294 ALA A N 1
ATOM 2309 C CA . ALA A 1 294 ? 18.703 -40.438 0.938 1 88.38 294 ALA A CA 1
ATOM 2310 C C . ALA A 1 294 ? 20.078 -39.781 0.964 1 88.38 294 ALA A C 1
ATOM 2312 O O . ALA A 1 294 ? 20.188 -38.562 0.873 1 88.38 294 ALA A O 1
ATOM 2313 N N . SER A 1 295 ? 21.109 -40.562 1.183 1 86.5 295 SER A N 1
ATOM 2314 C CA . SER A 1 295 ? 22.469 -40.031 1.192 1 86.5 295 SER A CA 1
ATOM 2315 C C . SER A 1 295 ? 22.891 -39.531 -0.193 1 86.5 295 SER A C 1
ATOM 2317 O O . SER A 1 295 ? 22.344 -40 -1.203 1 86.5 295 SER A O 1
ATOM 2319 N N . SER A 1 296 ? 23.828 -38.594 -0.163 1 83.94 296 SER A N 1
ATOM 2320 C CA . SER A 1 296 ? 24.344 -38.094 -1.427 1 83.94 296 SER A CA 1
ATOM 2321 C C . SER A 1 296 ? 24.922 -39.219 -2.285 1 83.94 296 SER A C 1
ATOM 2323 O O . SER A 1 296 ? 24.797 -39.188 -3.512 1 83.94 296 SER A O 1
ATOM 2325 N N . GLU A 1 297 ? 25.469 -40.062 -1.647 1 83.88 297 GLU A N 1
ATOM 2326 C CA . GLU A 1 297 ? 26.062 -41.188 -2.352 1 83.88 297 GLU A CA 1
ATOM 2327 C C . GLU A 1 297 ? 24.984 -42.031 -3.035 1 83.88 297 GLU A C 1
ATOM 2329 O O . GLU A 1 297 ? 25.141 -42.438 -4.191 1 83.88 297 GLU A O 1
ATOM 2334 N N . THR A 1 298 ? 24 -42.281 -2.33 1 84.81 298 THR A N 1
ATOM 2335 C CA . THR A 1 298 ? 22.891 -43.062 -2.869 1 84.81 298 THR A CA 1
ATOM 2336 C C . THR A 1 298 ? 22.234 -42.312 -4.039 1 84.81 298 THR A C 1
ATOM 2338 O O . THR A 1 298 ? 21.922 -42.938 -5.066 1 84.81 298 THR A O 1
ATOM 2341 N N . LEU A 1 299 ? 21.984 -41.031 -3.902 1 84.5 299 LEU A N 1
ATOM 2342 C CA . LEU A 1 299 ? 21.359 -40.25 -4.945 1 84.5 299 LEU A CA 1
ATOM 2343 C C . LEU A 1 299 ? 22.219 -40.25 -6.215 1 84.5 299 LEU A C 1
ATOM 2345 O O . LEU A 1 299 ? 21.688 -40.375 -7.32 1 84.5 299 LEU A O 1
ATOM 2349 N N . ARG A 1 300 ? 23.453 -40.156 -5.996 1 83.44 300 ARG A N 1
ATOM 2350 C CA . ARG A 1 300 ? 24.375 -40.156 -7.129 1 83.44 300 ARG A CA 1
ATOM 2351 C C . ARG A 1 300 ? 24.328 -41.469 -7.879 1 83.44 300 ARG A C 1
ATOM 2353 O O . ARG A 1 300 ? 24.281 -41.5 -9.109 1 83.44 300 ARG A O 1
ATOM 2360 N N . ARG A 1 301 ? 24.391 -42.469 -7.188 1 83.19 301 ARG A N 1
ATOM 2361 C CA . ARG A 1 301 ? 24.359 -43.812 -7.777 1 83.19 301 ARG A CA 1
ATOM 2362 C C . ARG A 1 301 ? 23.094 -44.031 -8.586 1 83.19 301 ARG A C 1
ATOM 2364 O O . ARG A 1 301 ? 23.141 -44.562 -9.703 1 83.19 301 ARG A O 1
ATOM 2371 N N . ARG A 1 302 ? 22.031 -43.656 -8.039 1 81.75 302 ARG A N 1
ATOM 2372 C CA . ARG A 1 302 ? 20.734 -43.844 -8.695 1 81.75 302 ARG A CA 1
ATOM 2373 C C . ARG A 1 302 ? 20.625 -42.969 -9.945 1 81.75 302 ARG A C 1
ATOM 2375 O O . ARG A 1 302 ? 20.078 -43.406 -10.961 1 81.75 302 ARG A O 1
ATOM 2382 N N . LEU A 1 303 ? 21.094 -41.75 -9.891 1 79.12 303 LEU A N 1
ATOM 2383 C CA . LEU A 1 303 ? 21.016 -40.844 -11.016 1 79.12 303 LEU A CA 1
ATOM 2384 C C . LEU A 1 303 ? 21.891 -41.312 -12.172 1 79.12 303 LEU A C 1
ATOM 2386 O O . LEU A 1 303 ? 21.531 -41.156 -13.336 1 79.12 303 LEU A O 1
ATOM 2390 N N . LEU A 1 304 ? 23 -41.812 -11.781 1 77.56 304 LEU A N 1
ATOM 2391 C CA . LEU A 1 304 ? 23.906 -42.375 -12.789 1 77.56 304 LEU A CA 1
ATOM 2392 C C . LEU A 1 304 ? 23.266 -43.562 -13.5 1 77.56 304 LEU A C 1
ATOM 2394 O O . LEU A 1 304 ? 23.422 -43.719 -14.711 1 77.56 304 LEU A O 1
ATOM 2398 N N . GLY A 1 305 ? 22.594 -44.312 -12.75 1 73.62 305 GLY A N 1
ATOM 2399 C CA . GLY A 1 305 ? 21.891 -45.438 -13.336 1 73.62 305 GLY A CA 1
ATOM 2400 C C . GLY A 1 305 ? 20.766 -45.031 -14.266 1 73.62 305 GLY A C 1
ATOM 2401 O O . GLY A 1 305 ? 20.562 -45.656 -15.305 1 73.62 305 GLY A O 1
ATOM 2402 N N . ARG A 1 306 ? 20.078 -44.031 -13.906 1 70 306 ARG A N 1
ATOM 2403 C CA . ARG A 1 306 ? 18.953 -43.531 -14.695 1 70 306 ARG A CA 1
ATOM 2404 C C . ARG A 1 306 ? 19.453 -42.906 -16 1 70 306 ARG A C 1
ATOM 2406 O O . ARG A 1 306 ? 18.812 -43.062 -17.047 1 70 306 ARG A O 1
ATOM 2413 N N . ALA A 1 307 ? 20.484 -42 -15.875 1 65.19 307 ALA A N 1
ATOM 2414 C CA . ALA A 1 307 ? 21.047 -41.344 -17.047 1 65.19 307 ALA A CA 1
ATOM 2415 C C . ALA A 1 307 ? 21.344 -42.375 -18.156 1 65.19 307 ALA A C 1
ATOM 2417 O O . ALA A 1 307 ? 21.156 -42.062 -19.344 1 65.19 307 ALA A O 1
ATOM 2418 N N . GLU A 1 308 ? 21.656 -43.406 -17.719 1 61.59 308 GLU A N 1
ATOM 2419 C CA . GLU A 1 308 ? 21.938 -44.469 -18.688 1 61.59 308 GLU A CA 1
ATOM 2420 C C . GLU A 1 308 ? 20.656 -44.969 -19.344 1 61.59 308 GLU A C 1
ATOM 2422 O O . GLU A 1 308 ? 20.672 -45.406 -20.5 1 61.59 308 GLU A O 1
ATOM 2427 N N . SER A 1 309 ? 19.562 -44.75 -18.672 1 58.69 309 SER A N 1
ATOM 2428 C CA . SER A 1 309 ? 18.312 -45.312 -19.188 1 58.69 309 SER A CA 1
ATOM 2429 C C . SER A 1 309 ? 17.359 -44.188 -19.625 1 58.69 309 SER A C 1
ATOM 2431 O O . SER A 1 309 ? 16.5 -44.406 -20.484 1 58.69 309 SER A O 1
ATOM 2433 N N . SER A 1 310 ? 17.453 -42.969 -18.906 1 60.09 310 SER A N 1
ATOM 2434 C CA . SER A 1 310 ? 16.391 -42 -19.109 1 60.09 310 SER A CA 1
ATOM 2435 C C . SER A 1 310 ? 16.859 -40.844 -20.016 1 60.09 310 SER A C 1
ATOM 2437 O O . SER A 1 310 ? 18.062 -40.625 -20.156 1 60.09 310 SER A O 1
ATOM 2439 N N . GLY A 1 311 ? 16.422 -40.406 -21.078 1 54.53 311 GLY A N 1
ATOM 2440 C CA . GLY A 1 311 ? 16.672 -39.281 -22 1 54.53 311 GLY A CA 1
ATOM 2441 C C . GLY A 1 311 ? 16.484 -37.938 -21.375 1 54.53 311 GLY A C 1
ATOM 2442 O O . GLY A 1 311 ? 16.219 -36.938 -22.062 1 54.53 311 GLY A O 1
ATOM 2443 N N . ARG A 1 312 ? 16.484 -37.75 -20.078 1 58.47 312 ARG A N 1
ATOM 2444 C CA . ARG A 1 312 ? 16.266 -36.438 -19.469 1 58.47 312 ARG A CA 1
ATOM 2445 C C . ARG A 1 312 ? 17.531 -35.594 -19.562 1 58.47 312 ARG A C 1
ATOM 2447 O O . ARG A 1 312 ? 18.578 -35.969 -19.016 1 58.47 312 ARG A O 1
ATOM 2454 N N . ALA A 1 313 ? 17.453 -34.531 -20.281 1 55.84 313 ALA A N 1
ATOM 2455 C CA . ALA A 1 313 ? 18.594 -33.656 -20.578 1 55.84 313 ALA A CA 1
ATOM 2456 C C . ALA A 1 313 ? 19.172 -33.094 -19.297 1 55.84 313 ALA A C 1
ATOM 2458 O O . ALA A 1 313 ? 20.375 -32.812 -19.219 1 55.84 313 ALA A O 1
ATOM 2459 N N . ASP A 1 314 ? 18.406 -32.938 -18.188 1 56.84 314 ASP A N 1
ATOM 2460 C CA . ASP A 1 314 ? 18.906 -32.312 -16.953 1 56.84 314 ASP A CA 1
ATOM 2461 C C . ASP A 1 314 ? 19.766 -33.281 -16.141 1 56.84 314 ASP A C 1
ATOM 2463 O O . ASP A 1 314 ? 20.422 -32.875 -15.188 1 56.84 314 ASP A O 1
ATOM 2467 N N . ASP A 1 315 ? 19.781 -34.594 -16.562 1 57.66 315 ASP A N 1
ATOM 2468 C CA . ASP A 1 315 ? 20.578 -35.594 -15.867 1 57.66 315 ASP A CA 1
ATOM 2469 C C . ASP A 1 315 ? 21.969 -35.75 -16.5 1 57.66 315 ASP A C 1
ATOM 2471 O O . ASP A 1 315 ? 22.578 -36.812 -16.453 1 57.66 315 ASP A O 1
ATOM 2475 N N . ASP A 1 316 ? 22.375 -34.75 -17.141 1 57.44 316 ASP A N 1
ATOM 2476 C CA . ASP A 1 316 ? 23.75 -34.812 -17.641 1 57.44 316 ASP A CA 1
ATOM 2477 C C . ASP A 1 316 ? 24.75 -34.906 -16.484 1 57.44 316 ASP A C 1
ATOM 2479 O O . ASP A 1 316 ? 24.516 -34.281 -15.43 1 57.44 316 ASP A O 1
ATOM 2483 N N . LEU A 1 317 ? 25.703 -35.75 -16.625 1 58.09 317 LEU A N 1
ATOM 2484 C CA . LEU A 1 317 ? 26.703 -36.125 -15.625 1 58.09 317 LEU A CA 1
ATOM 2485 C C . LEU A 1 317 ? 27.25 -34.844 -14.938 1 58.09 317 LEU A C 1
ATOM 2487 O O . LEU A 1 317 ? 27.453 -34.844 -13.727 1 58.09 317 LEU A O 1
ATOM 2491 N N . GLY A 1 318 ? 27.578 -33.781 -15.695 1 58.41 318 GLY A N 1
ATOM 2492 C CA . GLY A 1 318 ? 28.141 -32.594 -15.109 1 58.41 318 GLY A CA 1
ATOM 2493 C C . GLY A 1 318 ? 27.172 -31.844 -14.211 1 58.41 318 GLY A C 1
ATOM 2494 O O . GLY A 1 318 ? 27.578 -31.219 -13.234 1 58.41 318 GLY A O 1
ATOM 2495 N N . LYS A 1 319 ? 25.969 -32.094 -14.367 1 63.78 319 LYS A N 1
ATOM 2496 C CA . LYS A 1 319 ? 24.938 -31.297 -13.68 1 63.78 319 LYS A CA 1
ATOM 2497 C C . LYS A 1 319 ? 24.406 -32.062 -12.469 1 63.78 319 LYS A C 1
ATOM 2499 O O . LYS A 1 319 ? 23.828 -31.453 -11.555 1 63.78 319 LYS A O 1
ATOM 2504 N N . ILE A 1 320 ? 24.594 -33.312 -12.539 1 63.41 320 ILE A N 1
ATOM 2505 C CA . ILE A 1 320 ? 24.078 -34.156 -11.477 1 63.41 320 ILE A CA 1
ATOM 2506 C C . ILE A 1 320 ? 24.625 -33.719 -10.133 1 63.41 320 ILE A C 1
ATOM 2508 O O . ILE A 1 320 ? 23.875 -33.562 -9.164 1 63.41 320 ILE A O 1
ATOM 2512 N N . GLY A 1 321 ? 25.891 -33.625 -10.078 1 61.84 321 GLY A N 1
ATOM 2513 C CA . GLY A 1 321 ? 26.516 -33.156 -8.852 1 61.84 321 GLY A CA 1
ATOM 2514 C C . GLY A 1 321 ? 25.922 -31.828 -8.359 1 61.84 321 GLY A C 1
ATOM 2515 O O . GLY A 1 321 ? 25.641 -31.672 -7.172 1 61.84 321 GLY A O 1
ATOM 2516 N N . LYS A 1 322 ? 25.641 -31.047 -9.211 1 64.75 322 LYS A N 1
ATOM 2517 C CA . LYS A 1 322 ? 25.156 -29.703 -8.867 1 64.75 322 LYS A CA 1
ATOM 2518 C C . LYS A 1 322 ? 23.719 -29.781 -8.336 1 64.75 322 LYS A C 1
ATOM 2520 O O . LYS A 1 322 ? 23.359 -29.047 -7.41 1 64.75 322 LYS A O 1
ATOM 2525 N N . ARG A 1 323 ? 23.047 -30.688 -8.961 1 65.44 323 ARG A N 1
ATOM 2526 C CA . ARG A 1 323 ? 21.656 -30.859 -8.539 1 65.44 323 ARG A CA 1
ATOM 2527 C C . ARG A 1 323 ? 21.578 -31.438 -7.125 1 65.44 323 ARG A C 1
ATOM 2529 O O . ARG A 1 323 ? 20.766 -31 -6.316 1 65.44 323 ARG A O 1
ATOM 2536 N N . ILE A 1 324 ? 22.422 -32.344 -6.945 1 68 324 ILE A N 1
ATOM 2537 C CA . ILE A 1 324 ? 22.453 -32.969 -5.629 1 68 324 ILE A CA 1
ATOM 2538 C C . ILE A 1 324 ? 22.922 -31.969 -4.586 1 68 324 ILE A C 1
ATOM 2540 O O . ILE A 1 324 ? 22.359 -31.875 -3.5 1 68 324 ILE A O 1
ATOM 2544 N N . GLU A 1 325 ? 23.938 -31.266 -4.988 1 62.94 325 GLU A N 1
ATOM 2545 C CA . GLU A 1 325 ? 24.469 -30.25 -4.086 1 62.94 325 GLU A CA 1
ATOM 2546 C C . GLU A 1 325 ? 23.453 -29.172 -3.789 1 62.94 325 GLU A C 1
ATOM 2548 O O . GLU A 1 325 ? 23.344 -28.703 -2.654 1 62.94 325 GLU A O 1
ATOM 2553 N N . ALA A 1 326 ? 22.75 -28.938 -4.781 1 61.44 326 ALA A N 1
ATOM 2554 C CA . ALA A 1 326 ? 21.75 -27.875 -4.625 1 61.44 326 ALA A CA 1
ATOM 2555 C C . ALA A 1 326 ? 20.672 -28.281 -3.615 1 61.44 326 ALA A C 1
ATOM 2557 O O . ALA A 1 326 ? 20.188 -27.438 -2.857 1 61.44 326 ALA A O 1
ATOM 2558 N N . PHE A 1 327 ? 20.391 -29.531 -3.609 1 62.19 327 PHE A N 1
ATOM 2559 C CA . PHE A 1 327 ? 19.375 -30 -2.666 1 62.19 327 PHE A CA 1
ATOM 2560 C C . PHE A 1 327 ? 19.984 -30.203 -1.283 1 62.19 327 PHE A C 1
ATOM 2562 O O . PHE A 1 327 ? 19.344 -29.922 -0.27 1 62.19 327 PHE A O 1
ATOM 2569 N N . SER A 1 328 ? 21.156 -30.812 -1.163 1 58.97 328 SER A N 1
ATOM 2570 C CA . SER A 1 328 ? 21.75 -31.219 0.104 1 58.97 328 SER A CA 1
ATOM 2571 C C . SER A 1 328 ? 22.297 -30.016 0.873 1 58.97 328 SER A C 1
ATOM 2573 O O . SER A 1 328 ? 22.266 -30 2.105 1 58.97 328 SER A O 1
ATOM 2575 N N . MET A 1 329 ? 23.203 -29.297 0.399 1 46.78 329 MET A N 1
ATOM 2576 C CA . MET A 1 329 ? 23.953 -28.281 1.129 1 46.78 329 MET A CA 1
ATOM 2577 C C . MET A 1 329 ? 23.031 -27.141 1.559 1 46.78 329 MET A C 1
ATOM 2579 O O . MET A 1 329 ? 23.375 -26.344 2.436 1 46.78 329 MET A O 1
ATOM 2583 N N . ARG A 1 330 ? 22.312 -26.656 0.779 1 47.69 330 ARG A N 1
ATOM 2584 C CA . ARG A 1 330 ? 21.812 -25.328 1.1 1 47.69 330 ARG A CA 1
ATOM 2585 C C . ARG A 1 330 ? 20.641 -25.406 2.084 1 47.69 330 ARG A C 1
ATOM 2587 O O . ARG A 1 330 ? 19.828 -26.328 2.018 1 47.69 330 ARG A O 1
ATOM 2594 N N . PRO A 1 331 ? 20.969 -24.859 3.312 1 52.88 331 PRO A N 1
ATOM 2595 C CA . PRO A 1 331 ? 19.812 -24.578 4.156 1 52.88 331 PRO A CA 1
ATOM 2596 C C . PRO A 1 331 ? 18.531 -24.375 3.352 1 52.88 331 PRO A C 1
ATOM 2598 O O . PRO A 1 331 ? 18.516 -23.641 2.371 1 52.88 331 PRO A O 1
ATOM 2601 N N . ASN A 1 332 ? 17.656 -25.469 3.35 1 67.81 332 ASN A N 1
ATOM 2602 C CA . ASN A 1 332 ? 16.438 -25.375 2.545 1 67.81 332 ASN A CA 1
ATOM 2603 C C . ASN A 1 332 ? 15.352 -24.578 3.266 1 67.81 332 ASN A C 1
ATOM 2605 O O . ASN A 1 332 ? 14.617 -25.125 4.09 1 67.81 332 ASN A O 1
ATOM 2609 N N . PRO A 1 333 ? 15.422 -23.219 3.162 1 75.38 333 PRO A N 1
ATOM 2610 C CA . PRO A 1 333 ? 14.438 -22.375 3.842 1 75.38 333 PRO A CA 1
ATOM 2611 C C . PRO A 1 333 ? 13.008 -22.891 3.699 1 75.38 333 PRO A C 1
ATOM 2613 O O . PRO A 1 333 ? 12.219 -22.812 4.641 1 75.38 333 PRO A O 1
ATOM 2616 N N . VAL A 1 334 ? 12.742 -23.547 2.676 1 85.06 334 VAL A N 1
ATOM 2617 C CA . VAL A 1 334 ? 11.383 -24.047 2.471 1 85.06 334 VAL A CA 1
ATOM 2618 C C . VAL A 1 334 ? 11.125 -25.25 3.389 1 85.06 334 VAL A C 1
ATOM 2620 O O . VAL A 1 334 ? 10.023 -25.391 3.924 1 85.06 334 VAL A O 1
ATOM 2623 N N . MET A 1 335 ? 12.133 -26 3.619 1 85.25 335 MET A N 1
ATOM 2624 C CA . MET A 1 335 ? 12 -27.172 4.488 1 85.25 335 MET A CA 1
ATOM 2625 C C . MET A 1 335 ? 11.758 -26.75 5.934 1 85.25 335 MET A C 1
ATOM 2627 O O . MET A 1 335 ? 10.914 -27.328 6.621 1 85.25 335 MET A O 1
ATOM 2631 N N . ASP A 1 336 ? 12.469 -25.766 6.285 1 85.81 336 ASP A N 1
ATOM 2632 C CA . ASP A 1 336 ? 12.289 -25.219 7.633 1 85.81 336 ASP A CA 1
ATOM 2633 C C . ASP A 1 336 ? 10.867 -24.688 7.824 1 85.81 336 ASP A C 1
ATOM 2635 O O . ASP A 1 336 ? 10.258 -24.906 8.867 1 85.81 336 ASP A O 1
ATOM 2639 N N . HIS A 1 337 ? 10.438 -24.109 6.852 1 87.81 337 HIS A N 1
ATOM 2640 C CA . HIS A 1 337 ? 9.102 -23.531 6.91 1 87.81 337 HIS A CA 1
ATOM 2641 C C . HIS A 1 337 ? 8.039 -24.625 6.941 1 87.81 337 HIS A C 1
ATOM 2643 O O . HIS A 1 337 ? 7.07 -24.531 7.707 1 87.81 337 HIS A O 1
ATOM 2649 N N . LEU A 1 338 ? 8.281 -25.625 6.18 1 91.19 338 LEU A N 1
ATOM 2650 C CA . LEU A 1 338 ? 7.328 -26.719 6.129 1 91.19 338 LEU A CA 1
ATOM 2651 C C . LEU A 1 338 ? 7.293 -27.469 7.453 1 91.19 338 LEU A C 1
ATOM 2653 O O . LEU A 1 338 ? 6.223 -27.875 7.918 1 91.19 338 LEU A O 1
ATOM 2657 N N . GLN A 1 339 ? 8.406 -27.594 8.008 1 88.94 339 GLN A N 1
ATOM 2658 C CA . GLN A 1 339 ? 8.5 -28.312 9.273 1 88.94 339 GLN A CA 1
ATOM 2659 C C . GLN A 1 339 ? 7.934 -27.469 10.414 1 88.94 339 GLN A C 1
ATOM 2661 O O . GLN A 1 339 ? 7.441 -28.031 11.406 1 88.94 339 GLN A O 1
ATOM 2666 N N . GLY A 1 340 ? 7.996 -26.25 10.25 1 86.12 340 GLY A N 1
ATOM 2667 C CA . GLY A 1 340 ? 7.535 -25.344 11.305 1 86.12 340 GLY A CA 1
ATOM 2668 C C . GLY A 1 340 ? 6.047 -25.047 11.227 1 86.12 340 GLY A C 1
ATOM 2669 O O . GLY A 1 340 ? 5.477 -24.484 12.156 1 86.12 340 GLY A O 1
ATOM 2670 N N . ARG A 1 341 ? 5.395 -25.516 10.18 1 86.06 341 ARG A N 1
ATOM 2671 C CA . ARG A 1 341 ? 3.967 -25.281 10.008 1 86.06 341 ARG A CA 1
ATOM 2672 C C . ARG A 1 341 ? 3.143 -26.297 10.789 1 86.06 341 ARG A C 1
ATOM 2674 O O . ARG A 1 341 ? 3.688 -27.266 11.328 1 86.06 341 ARG A O 1
ATOM 2681 N N . GLU A 1 342 ? 1.844 -25.984 10.93 1 87 342 GLU A N 1
ATOM 2682 C CA . GLU A 1 342 ? 0.925 -26.859 11.656 1 87 342 GLU A CA 1
ATOM 2683 C C . GLU A 1 342 ? 0.512 -28.047 10.797 1 87 342 GLU A C 1
ATOM 2685 O O . GLU A 1 342 ? -0.011 -29.047 11.312 1 87 342 GLU A O 1
ATOM 2690 N N . GLN A 1 343 ? 0.828 -28.031 9.57 1 91.94 343 GLN A N 1
ATOM 2691 C CA . GLN A 1 343 ? 0.44 -29.094 8.641 1 91.94 343 GLN A CA 1
ATOM 2692 C C . GLN A 1 343 ? 1.299 -30.328 8.836 1 91.94 343 GLN A C 1
ATOM 2694 O O . GLN A 1 343 ? 2.463 -30.234 9.234 1 91.94 343 GLN A O 1
ATOM 2699 N N . PRO A 1 344 ? 0.688 -31.469 8.602 1 94.81 344 PRO A N 1
ATOM 2700 C CA . PRO A 1 344 ? 1.438 -32.719 8.789 1 94.81 344 PRO A CA 1
ATOM 2701 C C . PRO A 1 344 ? 2.717 -32.75 7.957 1 94.81 344 PRO A C 1
ATOM 2703 O O . PRO A 1 344 ? 2.73 -32.312 6.812 1 94.81 344 PRO A O 1
ATOM 2706 N N . PHE A 1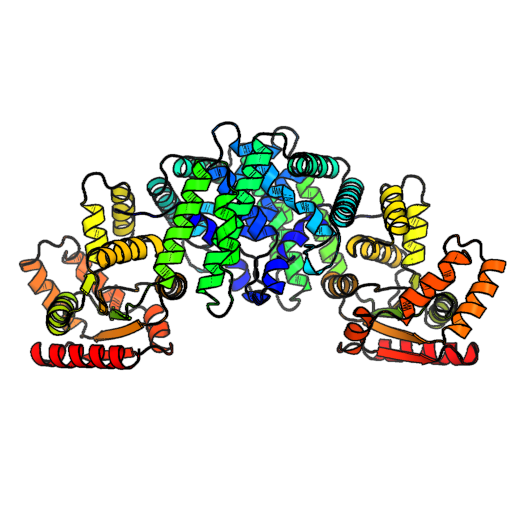 345 ? 3.746 -33.281 8.672 1 96.06 345 PHE A N 1
ATOM 2707 C CA . PHE A 1 345 ? 5.051 -33.438 8.039 1 96.06 345 PHE A CA 1
ATOM 2708 C C . PHE A 1 345 ? 5.676 -34.781 8.406 1 96.06 345 PHE A C 1
ATOM 2710 O O . PHE A 1 345 ? 5.879 -35.062 9.578 1 96.06 345 PHE A O 1
ATOM 2717 N N . PHE A 1 346 ? 5.996 -35.531 7.383 1 95.81 346 PHE A N 1
ATOM 2718 C CA . PHE A 1 346 ? 6.594 -36.844 7.598 1 95.81 346 PHE A CA 1
ATOM 2719 C C . PHE A 1 346 ? 7.906 -36.969 6.832 1 95.81 346 PHE A C 1
ATOM 2721 O O . PHE A 1 346 ? 8.039 -36.469 5.727 1 95.81 346 PHE A O 1
ATOM 2728 N N . SER A 1 347 ? 8.875 -37.656 7.434 1 94.44 347 SER A N 1
ATOM 2729 C CA . SER A 1 347 ? 10.148 -37.969 6.789 1 94.44 347 SER A CA 1
ATOM 2730 C C . SER A 1 347 ? 10.344 -39.469 6.652 1 94.44 347 SER A C 1
ATOM 2732 O O . SER A 1 347 ? 10.117 -40.219 7.605 1 94.44 347 SER A O 1
ATOM 2734 N N . ILE A 1 348 ? 10.734 -39.875 5.473 1 95.12 348 ILE A N 1
ATOM 2735 C CA . ILE A 1 348 ? 10.93 -41.281 5.188 1 95.12 348 ILE A CA 1
ATOM 2736 C C . ILE A 1 348 ? 12.367 -41.531 4.746 1 95.12 348 ILE A C 1
ATOM 2738 O O . ILE A 1 348 ? 12.922 -40.75 3.949 1 95.12 348 ILE A O 1
ATOM 2742 N N . ASP A 1 349 ? 12.938 -42.562 5.277 1 92.19 349 ASP A N 1
ATOM 2743 C CA . ASP A 1 349 ? 14.258 -43 4.824 1 92.19 349 ASP A CA 1
ATOM 2744 C C . ASP A 1 349 ? 14.164 -43.719 3.479 1 92.19 349 ASP A C 1
ATOM 2746 O O . ASP A 1 349 ? 13.688 -44.875 3.406 1 92.19 349 ASP A O 1
ATOM 2750 N N . GLY A 1 350 ? 14.648 -43.094 2.473 1 89.62 350 GLY A N 1
ATOM 2751 C CA . GLY A 1 350 ? 14.562 -43.594 1.117 1 89.62 350 GLY A CA 1
ATOM 2752 C C . GLY A 1 350 ? 15.641 -44.625 0.801 1 89.62 350 GLY A C 1
ATOM 2753 O O . GLY A 1 350 ? 15.719 -45.125 -0.325 1 89.62 350 GLY A O 1
ATOM 2754 N N . GLU A 1 351 ? 16.453 -44.938 1.833 1 90 351 GLU A N 1
ATOM 2755 C CA . GLU A 1 351 ? 17.516 -45.906 1.627 1 90 351 GLU A CA 1
ATOM 2756 C C . GLU A 1 351 ? 17.016 -47.312 1.848 1 90 351 GLU A C 1
ATOM 2758 O O . GLU A 1 351 ? 17.625 -48.281 1.392 1 90 351 GLU A O 1
ATOM 2763 N N . ALA A 1 352 ? 15.961 -47.469 2.48 1 88 352 ALA A N 1
ATOM 2764 C CA . ALA A 1 352 ? 15.383 -48.781 2.756 1 88 352 ALA A CA 1
ATOM 2765 C C . ALA A 1 352 ? 14.891 -49.438 1.472 1 88 352 ALA A C 1
ATOM 2767 O O . ALA A 1 352 ? 14.992 -48.875 0.388 1 88 352 ALA A O 1
ATOM 2768 N N . ASP A 1 353 ? 14.453 -50.688 1.6 1 90.19 353 ASP A N 1
ATOM 2769 C CA . ASP A 1 353 ? 13.891 -51.438 0.468 1 90.19 353 ASP A CA 1
ATOM 2770 C C . ASP A 1 353 ? 12.727 -50.656 -0.157 1 90.19 353 ASP A C 1
ATOM 2772 O O . ASP A 1 353 ? 11.914 -50.062 0.555 1 90.19 353 ASP A O 1
ATOM 2776 N N . VAL A 1 354 ? 12.648 -50.781 -1.493 1 90.25 354 VAL A N 1
ATOM 2777 C CA . VAL A 1 354 ? 11.68 -50 -2.266 1 90.25 354 VAL A CA 1
ATOM 2778 C C . VAL A 1 354 ? 10.266 -50.312 -1.772 1 90.25 354 VAL A C 1
ATOM 2780 O O . VAL A 1 354 ? 9.438 -49.406 -1.65 1 90.25 354 VAL A O 1
ATOM 2783 N N . ASP A 1 355 ? 10.008 -51.531 -1.464 1 93.75 355 ASP A N 1
ATOM 2784 C CA . ASP A 1 355 ? 8.68 -51.906 -1.006 1 93.75 355 ASP A CA 1
ATOM 2785 C C . ASP A 1 355 ? 8.391 -51.375 0.389 1 93.75 355 ASP A C 1
ATOM 2787 O O . ASP A 1 355 ? 7.258 -50.969 0.692 1 93.75 355 ASP A O 1
ATOM 2791 N N . GLU A 1 356 ? 9.414 -51.344 1.173 1 94.31 356 GLU A N 1
ATOM 2792 C CA . GLU A 1 356 ? 9.266 -50.781 2.516 1 94.31 356 GLU A CA 1
ATOM 2793 C C . GLU A 1 356 ? 9.016 -49.281 2.471 1 94.31 356 GLU A C 1
ATOM 2795 O O . GLU A 1 356 ? 8.164 -48.75 3.203 1 94.31 356 GLU A O 1
ATOM 2800 N N . VAL A 1 357 ? 9.773 -48.656 1.643 1 94.88 357 VAL A N 1
ATOM 2801 C CA . VAL A 1 357 ? 9.609 -47.219 1.49 1 94.88 357 VAL A CA 1
ATOM 2802 C C . VAL A 1 357 ? 8.211 -46.906 0.958 1 94.88 357 VAL A C 1
ATOM 2804 O O . VAL A 1 357 ? 7.555 -45.969 1.427 1 94.88 357 VAL A O 1
ATOM 2807 N N . GLN A 1 358 ? 7.734 -47.688 0.029 1 96.19 358 GLN A N 1
ATOM 2808 C CA . GLN A 1 358 ? 6.414 -47.5 -0.563 1 96.19 358 GLN A CA 1
ATOM 2809 C C . GLN A 1 358 ? 5.312 -47.656 0.483 1 96.19 358 GLN A C 1
ATOM 2811 O O . GLN A 1 358 ? 4.359 -46.875 0.507 1 96.19 358 GLN A O 1
ATOM 2816 N N . ALA A 1 359 ? 5.465 -48.656 1.255 1 96.19 359 ALA A N 1
ATOM 2817 C CA . ALA A 1 359 ? 4.469 -48.906 2.297 1 96.19 359 ALA A CA 1
ATOM 2818 C C . ALA A 1 359 ? 4.402 -47.719 3.273 1 96.19 359 ALA A C 1
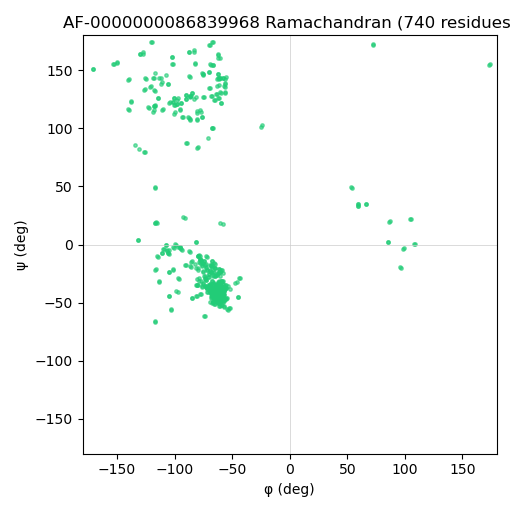ATOM 2820 O O . ALA A 1 359 ? 3.314 -47.25 3.623 1 96.19 359 ALA A O 1
ATOM 2821 N N . LYS A 1 360 ? 5.531 -47.281 3.67 1 96.5 360 LYS A N 1
ATOM 2822 C CA . LYS A 1 360 ? 5.586 -46.156 4.586 1 96.5 360 LYS A CA 1
ATOM 2823 C C . LYS A 1 360 ? 5.027 -44.875 3.93 1 96.5 360 LYS A C 1
ATOM 2825 O O . LYS A 1 360 ? 4.379 -44.062 4.59 1 96.5 360 LYS A O 1
ATOM 2830 N N . PHE A 1 361 ? 5.363 -44.75 2.709 1 97 361 PHE A N 1
ATOM 2831 C CA . PHE A 1 361 ? 4.898 -43.594 1.935 1 97 361 PHE A CA 1
ATOM 2832 C C . PHE A 1 361 ? 3.377 -43.562 1.899 1 97 361 PHE A C 1
ATOM 2834 O O . PHE A 1 361 ? 2.779 -42.5 2.174 1 97 361 PHE A O 1
ATOM 2841 N N . VAL A 1 362 ? 2.764 -44.656 1.602 1 97.06 362 VAL A N 1
ATOM 2842 C CA . VAL A 1 362 ? 1.31 -44.75 1.538 1 97.06 362 VAL A CA 1
ATOM 2843 C C . VAL A 1 362 ? 0.714 -44.5 2.922 1 97.06 362 VAL A C 1
ATOM 2845 O O . VAL A 1 362 ? -0.301 -43.812 3.053 1 97.06 362 VAL A O 1
ATOM 2848 N N . GLU A 1 363 ? 1.365 -44.969 3.908 1 97.12 363 GLU A N 1
ATOM 2849 C CA . GLU A 1 363 ? 0.914 -44.781 5.281 1 97.12 363 GLU A CA 1
ATOM 2850 C C . GLU A 1 363 ? 0.931 -43.281 5.652 1 97.12 363 GLU A C 1
ATOM 2852 O O . GLU A 1 363 ? 0.01 -42.812 6.305 1 97.12 363 GLU A O 1
ATOM 2857 N N . CYS A 1 364 ? 1.963 -42.688 5.277 1 96.94 364 CYS A N 1
ATOM 2858 C CA . CYS A 1 364 ? 2.094 -41.25 5.57 1 96.94 364 CYS A CA 1
ATOM 2859 C C . CYS A 1 364 ? 1 -40.469 4.875 1 96.94 364 CYS A C 1
ATOM 2861 O O . CYS A 1 364 ? 0.421 -39.562 5.469 1 96.94 364 CYS A O 1
ATOM 2863 N N . ILE A 1 365 ? 0.688 -40.781 3.641 1 96.94 365 ILE A N 1
ATOM 2864 C CA . ILE A 1 365 ? -0.347 -40.062 2.895 1 96.94 365 ILE A CA 1
ATOM 2865 C C . ILE A 1 365 ? -1.704 -40.281 3.559 1 96.94 365 ILE A C 1
ATOM 2867 O O . ILE A 1 365 ? -2.484 -39.344 3.721 1 96.94 365 ILE A O 1
ATOM 2871 N N . GLN A 1 366 ? -1.917 -41.5 3.955 1 96.5 366 GLN A N 1
ATOM 2872 C CA . GLN A 1 366 ? -3.176 -41.812 4.625 1 96.5 366 GLN A CA 1
ATOM 2873 C C . GLN A 1 366 ? -3.309 -41.031 5.934 1 96.5 366 GLN A C 1
ATOM 2875 O O . GLN A 1 366 ? -4.395 -40.594 6.281 1 96.5 366 GLN A O 1
ATOM 2880 N N . ALA A 1 367 ? -2.213 -40.938 6.605 1 96.56 367 ALA A N 1
ATOM 2881 C CA . ALA A 1 367 ? -2.213 -40.188 7.852 1 96.56 367 ALA A CA 1
ATOM 2882 C C . ALA A 1 367 ? -2.555 -38.719 7.594 1 96.56 367 ALA A C 1
ATOM 2884 O O . ALA A 1 367 ? -3.254 -38.094 8.391 1 96.56 367 ALA A O 1
ATOM 2885 N N . ILE A 1 368 ? -2.043 -38.219 6.516 1 95.88 368 ILE A N 1
ATOM 2886 C CA . ILE A 1 368 ? -2.324 -36.844 6.125 1 95.88 368 ILE A CA 1
ATOM 2887 C C . ILE A 1 368 ? -3.811 -36.688 5.809 1 95.88 368 ILE A C 1
ATOM 2889 O O . ILE A 1 368 ? -4.453 -35.719 6.258 1 95.88 368 ILE A O 1
ATOM 2893 N N . LEU A 1 369 ? -4.352 -37.625 5.07 1 93.94 369 LEU A N 1
ATOM 2894 C CA . LEU A 1 369 ? -5.742 -37.562 4.637 1 93.94 369 LEU A CA 1
ATOM 2895 C C . LEU A 1 369 ? -6.688 -37.688 5.824 1 93.94 369 LEU A C 1
ATOM 2897 O O . LEU A 1 369 ? -7.797 -37.156 5.797 1 93.94 369 LEU A O 1
ATOM 2901 N N . GLN A 1 370 ? -6.219 -38.312 6.828 1 93 370 GLN A N 1
ATOM 2902 C CA . GLN A 1 370 ? -7.035 -38.5 8.023 1 93 370 GLN A CA 1
ATOM 2903 C C . GLN A 1 370 ? -7.125 -37.188 8.82 1 93 370 GLN A C 1
ATOM 2905 O O . GLN A 1 370 ? -8.07 -37 9.594 1 93 370 GLN A O 1
ATOM 2910 N N . GLN A 1 371 ? -6.254 -36.375 8.664 1 91.38 371 GLN A N 1
ATOM 2911 C CA . GLN A 1 371 ? -6.246 -35.125 9.391 1 91.38 371 GLN A CA 1
ATOM 2912 C C . GLN A 1 371 ? -7.199 -34.125 8.75 1 91.38 371 GLN A C 1
ATOM 2914 O O . GLN A 1 371 ? -7.582 -33.125 9.383 1 91.38 371 GLN A O 1
ATOM 2919 N N . TYR A 1 372 ? -7.484 -34.344 7.543 1 84.69 372 TYR A N 1
ATOM 2920 C CA . TYR A 1 372 ? -8.336 -33.406 6.84 1 84.69 372 TYR A CA 1
ATOM 2921 C C . TYR A 1 372 ? -9.672 -34.062 6.465 1 84.69 372 TYR A C 1
ATOM 2923 O O . TYR A 1 372 ? -10.602 -33.344 6.043 1 84.69 372 TYR A O 1
ATOM 2931 N N . MET B 1 1 ? -4.535 -25.547 -21.016 1 78 1 MET B N 1
ATOM 2932 C CA . MET B 1 1 ? -3.914 -24.297 -21.453 1 78 1 MET B CA 1
ATOM 2933 C C . MET B 1 1 ? -3.822 -23.297 -20.312 1 78 1 MET B C 1
ATOM 2935 O O . MET B 1 1 ? -4.699 -23.25 -19.453 1 78 1 MET B O 1
ATOM 2939 N N . ILE B 1 2 ? -2.688 -22.656 -20.203 1 86.94 2 ILE B N 1
ATOM 2940 C CA . ILE B 1 2 ? -2.451 -21.672 -19.156 1 86.94 2 ILE B CA 1
ATOM 2941 C C . ILE B 1 2 ? -3.475 -20.547 -19.266 1 86.94 2 ILE B C 1
ATOM 2943 O O . ILE B 1 2 ? -3.68 -19.984 -20.344 1 86.94 2 ILE B O 1
ATOM 2947 N N . ASN B 1 3 ? -4.199 -20.359 -18.219 1 86.25 3 ASN B N 1
ATOM 2948 C CA . ASN B 1 3 ? -5.273 -19.375 -18.156 1 86.25 3 ASN B CA 1
ATOM 2949 C C . ASN B 1 3 ? -4.984 -18.297 -17.109 1 86.25 3 ASN B C 1
ATOM 2951 O O . ASN B 1 3 ? -5.855 -17.953 -16.312 1 86.25 3 ASN B O 1
ATOM 2955 N N . ILE B 1 4 ? -3.832 -17.75 -17.156 1 92.5 4 ILE B N 1
ATOM 2956 C CA . ILE B 1 4 ? -3.434 -16.672 -16.234 1 92.5 4 ILE B CA 1
ATOM 2957 C C . ILE B 1 4 ? -3.793 -15.32 -16.844 1 92.5 4 ILE B C 1
ATOM 2959 O O . ILE B 1 4 ? -3.469 -15.039 -17.984 1 92.5 4 ILE B O 1
ATOM 2963 N N . ASN B 1 5 ? -4.551 -14.562 -16.062 1 93.94 5 ASN B N 1
ATOM 2964 C CA . ASN B 1 5 ? -4.809 -13.18 -16.438 1 93.94 5 ASN B CA 1
ATOM 2965 C C . ASN B 1 5 ? -3.717 -12.242 -15.93 1 93.94 5 ASN B C 1
ATOM 2967 O O . ASN B 1 5 ? -3.215 -12.422 -14.82 1 93.94 5 ASN B O 1
ATOM 2971 N N . ILE B 1 6 ? -3.406 -11.25 -16.719 1 96.31 6 ILE B N 1
ATOM 2972 C CA . ILE B 1 6 ? -2.314 -10.352 -16.375 1 96.31 6 ILE B CA 1
ATOM 2973 C C . ILE B 1 6 ? -2.623 -9.648 -15.055 1 96.31 6 ILE B C 1
ATOM 2975 O O . ILE B 1 6 ? -1.717 -9.375 -14.258 1 96.31 6 ILE B O 1
ATOM 2979 N N . GLN B 1 7 ? -3.84 -9.375 -14.812 1 94.25 7 GLN B N 1
ATOM 2980 C CA . GLN B 1 7 ? -4.254 -8.727 -13.578 1 94.25 7 GLN B CA 1
ATOM 2981 C C . GLN B 1 7 ? -3.859 -9.555 -12.359 1 94.25 7 GLN B C 1
ATOM 2983 O O . GLN B 1 7 ? -3.512 -9.008 -11.312 1 94.25 7 GLN B O 1
ATOM 2988 N N . ASP B 1 8 ? -3.834 -10.891 -12.484 1 94 8 ASP B N 1
ATOM 2989 C CA . ASP B 1 8 ? -3.432 -11.789 -11.398 1 94 8 ASP B CA 1
ATOM 2990 C C . ASP B 1 8 ? -1.984 -11.539 -10.992 1 94 8 ASP B C 1
ATOM 2992 O O . ASP B 1 8 ? -1.629 -11.703 -9.82 1 94 8 ASP B O 1
ATOM 2996 N N . VAL B 1 9 ? -1.262 -11.164 -11.953 1 95.75 9 VAL B N 1
ATOM 2997 C CA . VAL B 1 9 ? 0.162 -10.945 -11.719 1 95.75 9 VAL B CA 1
ATOM 2998 C C . VAL B 1 9 ? 0.383 -9.531 -11.18 1 95.75 9 VAL B C 1
ATOM 3000 O O . VAL B 1 9 ? 1.04 -9.352 -10.156 1 95.75 9 VAL B O 1
ATOM 3003 N N . LEU B 1 10 ? -0.247 -8.547 -11.797 1 97.06 10 LEU B N 1
ATOM 3004 C CA . LEU B 1 10 ? -0.012 -7.145 -11.477 1 97.06 10 LEU B CA 1
ATOM 3005 C C . LEU B 1 10 ? -0.511 -6.816 -10.078 1 97.06 10 LEU B C 1
ATOM 3007 O O . LEU B 1 10 ? 0.073 -5.98 -9.383 1 97.06 10 LEU B O 1
ATOM 3011 N N . SER B 1 11 ? -1.53 -7.457 -9.625 1 95.19 11 SER B N 1
ATOM 3012 C CA . SER B 1 11 ? -2.141 -7.176 -8.328 1 95.19 11 SER B CA 1
ATOM 3013 C C . SER B 1 11 ? -1.202 -7.543 -7.184 1 95.19 11 SER B C 1
ATOM 3015 O O . SER B 1 11 ? -1.376 -7.074 -6.059 1 95.19 11 SER B O 1
ATOM 3017 N N . ARG B 1 12 ? -0.152 -8.289 -7.453 1 94.75 12 ARG B N 1
ATOM 3018 C CA . ARG B 1 12 ? 0.772 -8.758 -6.422 1 94.75 12 ARG B CA 1
ATOM 3019 C C . ARG B 1 12 ? 1.65 -7.613 -5.918 1 94.75 12 ARG B C 1
ATOM 3021 O O . ARG B 1 12 ? 2.246 -7.711 -4.844 1 94.75 12 ARG B O 1
ATOM 3028 N N . LEU B 1 13 ? 1.702 -6.559 -6.672 1 97.56 13 LEU B N 1
ATOM 3029 C CA . LEU B 1 13 ? 2.539 -5.426 -6.289 1 97.56 13 LEU B CA 1
ATOM 3030 C C . LEU B 1 13 ? 2.037 -4.793 -4.996 1 97.56 13 LEU B C 1
ATOM 3032 O O . LEU B 1 13 ? 2.818 -4.207 -4.242 1 97.56 13 LEU B O 1
ATOM 3036 N N . SER B 1 14 ? 0.728 -4.922 -4.715 1 96.69 14 SER B N 1
ATOM 3037 C CA . SER B 1 14 ? 0.136 -4.367 -3.502 1 96.69 14 SER B CA 1
ATOM 3038 C C . SER B 1 14 ? 0.551 -5.164 -2.27 1 96.69 14 SER B C 1
ATOM 3040 O O . SER B 1 14 ? 0.507 -4.656 -1.149 1 96.69 14 SER B O 1
ATOM 3042 N N . ASP B 1 15 ? 1.002 -6.402 -2.479 1 93.62 15 ASP B N 1
ATOM 3043 C CA . ASP B 1 15 ? 1.352 -7.277 -1.365 1 93.62 15 ASP B CA 1
ATOM 3044 C C . ASP B 1 15 ? 2.867 -7.41 -1.225 1 93.62 15 ASP B C 1
ATOM 3046 O O . ASP B 1 15 ? 3.355 -8.039 -0.283 1 93.62 15 ASP B O 1
ATOM 3050 N N . GLU B 1 16 ? 3.594 -6.871 -2.182 1 95.44 16 GLU B N 1
ATOM 3051 C CA . GLU B 1 16 ? 5.051 -6.969 -2.166 1 95.44 16 GLU B CA 1
ATOM 3052 C C . GLU B 1 16 ? 5.672 -5.816 -1.381 1 95.44 16 GLU B C 1
ATOM 3054 O O . GLU B 1 16 ? 5.645 -4.668 -1.826 1 95.44 16 GLU B O 1
ATOM 3059 N N . PRO B 1 17 ? 6.223 -6.109 -0.218 1 95.94 17 PRO B N 1
ATOM 3060 C CA . PRO B 1 17 ? 6.859 -5.035 0.55 1 95.94 17 PRO B CA 1
ATOM 3061 C C . PRO B 1 17 ? 8.148 -4.539 -0.093 1 95.94 17 PRO B C 1
ATOM 3063 O O . PRO B 1 17 ? 8.844 -5.305 -0.771 1 95.94 17 PRO B O 1
ATOM 3066 N N . ARG B 1 18 ? 8.453 -3.328 0.054 1 97.38 18 ARG B N 1
ATOM 3067 C CA . ARG B 1 18 ? 9.781 -2.82 -0.263 1 97.38 18 ARG B CA 1
ATOM 3068 C C . ARG B 1 18 ? 10.828 -3.391 0.691 1 97.38 18 ARG B C 1
ATOM 3070 O O . ARG B 1 18 ? 11.078 -2.826 1.759 1 97.38 18 ARG B O 1
ATOM 3077 N N . ARG B 1 19 ? 11.516 -4.34 0.281 1 95.75 19 ARG B N 1
ATOM 3078 C CA . ARG B 1 19 ? 12.367 -5.148 1.147 1 95.75 19 ARG B CA 1
ATOM 3079 C C . ARG B 1 19 ? 13.547 -4.34 1.665 1 95.75 19 ARG B C 1
ATOM 3081 O O . ARG B 1 19 ? 14.148 -4.684 2.688 1 95.75 19 ARG B O 1
ATOM 3088 N N . GLY B 1 20 ? 13.898 -3.332 0.961 1 95.12 20 GLY B N 1
ATOM 3089 C CA . GLY B 1 20 ? 14.938 -2.449 1.47 1 95.12 20 GLY B CA 1
ATOM 3090 C C . GLY B 1 20 ? 14.625 -1.885 2.842 1 95.12 20 GLY B C 1
ATOM 3091 O O . GLY B 1 20 ? 15.516 -1.73 3.676 1 95.12 20 GLY B O 1
ATOM 3092 N N . TRP B 1 21 ? 13.359 -1.552 3.068 1 97.38 21 TRP B N 1
ATOM 3093 C CA . TRP B 1 21 ? 12.938 -1.024 4.363 1 97.38 21 TRP B CA 1
ATOM 3094 C C . TRP B 1 21 ? 12.953 -2.117 5.426 1 97.38 21 TRP B C 1
ATOM 3096 O O . TRP B 1 21 ? 13.344 -1.872 6.57 1 97.38 21 TRP B O 1
ATOM 3106 N N . LEU B 1 22 ? 12.492 -3.293 5.004 1 95.75 22 LEU B N 1
ATOM 3107 C CA . LEU B 1 22 ? 12.539 -4.414 5.938 1 95.75 22 LEU B CA 1
ATOM 3108 C C . LEU B 1 22 ? 13.961 -4.684 6.406 1 95.75 22 LEU B C 1
ATOM 3110 O O . LEU B 1 22 ? 14.195 -4.91 7.594 1 95.75 22 LEU B O 1
ATOM 3114 N N . ALA B 1 23 ? 14.844 -4.676 5.484 1 95.06 23 ALA B N 1
ATOM 3115 C CA . ALA B 1 23 ? 16.25 -4.934 5.777 1 95.06 23 ALA B CA 1
ATOM 3116 C C . ALA B 1 23 ? 16.812 -3.887 6.73 1 95.06 23 ALA B C 1
ATOM 3118 O O . ALA B 1 23 ? 17.766 -4.156 7.469 1 95.06 23 ALA B O 1
ATOM 3119 N N . ARG B 1 24 ? 16.188 -2.744 6.809 1 95.44 24 ARG B N 1
ATOM 3120 C CA . ARG B 1 24 ? 16.656 -1.662 7.668 1 95.44 24 ARG B CA 1
ATOM 3121 C C . ARG B 1 24 ? 15.945 -1.691 9.016 1 95.44 24 ARG B C 1
ATOM 3123 O O . ARG B 1 24 ? 16.188 -0.834 9.867 1 95.44 24 ARG B O 1
ATOM 3130 N N . GLY B 1 25 ? 15.055 -2.6 9.109 1 96.19 25 GLY B N 1
ATOM 3131 C CA . GLY B 1 25 ? 14.469 -2.805 10.422 1 96.19 25 GLY B CA 1
ATOM 3132 C C . GLY B 1 25 ? 13.031 -2.322 10.516 1 96.19 25 GLY B C 1
ATOM 3133 O O . GLY B 1 25 ? 12.414 -2.418 11.578 1 96.19 25 GLY B O 1
ATOM 3134 N N . ILE B 1 26 ? 12.438 -1.801 9.477 1 97 26 ILE B N 1
ATOM 3135 C CA . ILE B 1 26 ? 11.039 -1.396 9.5 1 97 26 ILE B CA 1
ATOM 3136 C C . ILE B 1 26 ? 10.141 -2.631 9.609 1 97 26 ILE B C 1
ATOM 3138 O O . ILE B 1 26 ? 10.273 -3.574 8.828 1 97 26 ILE B O 1
ATOM 3142 N N . PRO B 1 27 ? 9.266 -2.619 10.547 1 95.69 27 PRO B N 1
ATOM 3143 C CA . PRO B 1 27 ? 8.383 -3.777 10.68 1 95.69 27 PRO B CA 1
ATOM 3144 C C . PRO B 1 27 ? 7.5 -3.998 9.453 1 95.69 27 PRO B C 1
ATOM 3146 O O . PRO B 1 27 ? 7.047 -3.033 8.836 1 95.69 27 PRO B O 1
ATOM 3149 N N . ARG B 1 28 ? 7.219 -5.25 9.156 1 94 28 ARG B N 1
ATOM 3150 C CA . ARG B 1 28 ? 6.441 -5.641 7.984 1 94 28 ARG B CA 1
ATOM 3151 C C . ARG B 1 28 ? 5.09 -4.934 7.961 1 94 28 ARG B C 1
ATOM 3153 O O . ARG B 1 28 ? 4.625 -4.504 6.906 1 94 28 ARG B O 1
ATOM 3160 N N . ALA B 1 29 ? 4.5 -4.762 9.102 1 92.06 29 ALA B N 1
ATOM 3161 C CA . ALA B 1 29 ? 3.166 -4.176 9.203 1 92.06 29 ALA B CA 1
ATOM 3162 C C . ALA B 1 29 ? 3.172 -2.715 8.766 1 92.06 29 ALA B C 1
ATOM 3164 O O . ALA B 1 29 ? 2.145 -2.184 8.336 1 92.06 29 ALA B O 1
ATOM 3165 N N . ASP B 1 30 ? 4.352 -2.086 8.844 1 93.94 30 ASP B N 1
ATOM 3166 C CA . ASP B 1 30 ? 4.457 -0.666 8.531 1 93.94 30 ASP B CA 1
ATOM 3167 C C . ASP B 1 30 ? 5.219 -0.449 7.223 1 93.94 30 ASP B C 1
ATOM 3169 O O . ASP B 1 30 ? 5.332 0.682 6.746 1 93.94 30 ASP B O 1
ATOM 3173 N N . CYS B 1 31 ? 5.676 -1.54 6.699 1 96.94 31 CYS B N 1
ATOM 3174 C CA . CYS B 1 31 ? 6.547 -1.439 5.531 1 96.94 31 CYS B CA 1
ATOM 3175 C C . CYS B 1 31 ? 5.746 -1.097 4.281 1 96.94 31 CYS B C 1
ATOM 3177 O O . CYS B 1 31 ? 4.77 -1.776 3.957 1 96.94 31 CYS B O 1
ATOM 3179 N N . GLU B 1 32 ? 6.168 -0.083 3.617 1 97.31 32 GLU B N 1
ATOM 3180 C CA . GLU B 1 32 ? 5.516 0.323 2.377 1 97.31 32 GLU B CA 1
ATOM 3181 C C . GLU B 1 32 ? 5.582 -0.786 1.33 1 97.31 32 GLU B C 1
ATOM 3183 O O . GLU B 1 32 ? 6.598 -1.475 1.211 1 97.31 32 GLU B O 1
ATOM 3188 N N . SER B 1 33 ? 4.496 -0.935 0.51 1 98 33 SER B N 1
ATOM 3189 C CA . SER B 1 33 ? 4.492 -1.897 -0.586 1 98 33 SER B CA 1
ATOM 3190 C C . SER B 1 33 ? 5.066 -1.286 -1.86 1 98 33 SER B C 1
ATOM 3192 O O . SER B 1 33 ? 5.227 -0.067 -1.952 1 98 33 SER B O 1
ATOM 3194 N N . VAL B 1 34 ? 5.387 -2.117 -2.816 1 98.38 34 VAL B N 1
ATOM 3195 C CA . VAL B 1 34 ? 5.863 -1.65 -4.113 1 98.38 34 VAL B CA 1
ATOM 3196 C C . VAL B 1 34 ? 4.789 -0.802 -4.785 1 98.38 34 VAL B C 1
ATOM 3198 O O . VAL B 1 34 ? 5.094 0.209 -5.426 1 98.38 34 VAL B O 1
ATOM 3201 N N . ALA B 1 35 ? 3.529 -1.192 -4.613 1 98.62 35 ALA B N 1
ATOM 3202 C CA . ALA B 1 35 ? 2.414 -0.444 -5.188 1 98.62 35 ALA B CA 1
ATOM 3203 C C . ALA B 1 35 ? 2.309 0.946 -4.566 1 98.62 35 ALA B C 1
ATOM 3205 O O . ALA B 1 35 ? 2.1 1.935 -5.273 1 98.62 35 ALA B O 1
ATOM 3206 N N . GLU B 1 36 ? 2.398 1.019 -3.238 1 98.56 36 GLU B N 1
ATOM 3207 C CA . GLU B 1 36 ? 2.357 2.309 -2.557 1 98.56 36 GLU B CA 1
ATOM 3208 C C . GLU B 1 36 ? 3.473 3.229 -3.047 1 98.56 36 GLU B C 1
ATOM 3210 O O . GLU B 1 36 ? 3.236 4.402 -3.334 1 98.56 36 GLU B O 1
ATOM 3215 N N . HIS B 1 37 ? 4.637 2.633 -3.16 1 98.5 37 HIS B N 1
ATOM 3216 C CA . HIS B 1 37 ? 5.785 3.381 -3.656 1 98.5 37 HIS B CA 1
ATOM 3217 C C . HIS B 1 37 ? 5.535 3.902 -5.066 1 98.5 37 HIS B C 1
ATOM 3219 O O . HIS B 1 37 ? 5.703 5.094 -5.332 1 98.5 37 HIS B O 1
ATOM 3225 N N . SER B 1 38 ? 5.168 3.027 -5.941 1 98.75 38 SER B N 1
ATOM 3226 C CA . SER B 1 38 ? 4.988 3.393 -7.344 1 98.75 38 SER B CA 1
ATOM 3227 C C . SER B 1 38 ? 3.871 4.418 -7.508 1 98.75 38 SER B C 1
ATOM 3229 O O . SER B 1 38 ? 3.951 5.301 -8.367 1 98.75 38 SER B O 1
ATOM 3231 N N . HIS B 1 39 ? 2.809 4.301 -6.719 1 98.75 39 HIS B N 1
ATOM 3232 C CA . HIS B 1 39 ? 1.737 5.289 -6.762 1 98.75 39 HIS B CA 1
ATOM 3233 C C . HIS B 1 39 ? 2.24 6.668 -6.348 1 98.75 39 HIS B C 1
ATOM 3235 O O . HIS B 1 39 ? 1.917 7.668 -6.988 1 98.75 39 HIS B O 1
ATOM 3241 N N . ALA B 1 40 ? 2.967 6.703 -5.254 1 98.62 40 ALA B N 1
ATOM 3242 C CA . ALA B 1 40 ? 3.521 7.969 -4.781 1 98.62 40 ALA B CA 1
ATOM 3243 C C . ALA B 1 40 ? 4.434 8.594 -5.828 1 98.62 40 ALA B C 1
ATOM 3245 O O . ALA B 1 40 ? 4.414 9.812 -6.031 1 98.62 40 ALA B O 1
ATOM 3246 N N . VAL B 1 41 ? 5.215 7.762 -6.516 1 98.75 41 VAL B N 1
ATOM 3247 C CA . VAL B 1 41 ? 6.098 8.25 -7.57 1 98.75 41 VAL B CA 1
ATOM 3248 C C . VAL B 1 41 ? 5.266 8.836 -8.711 1 98.75 41 VAL B C 1
ATOM 3250 O O . VAL B 1 41 ? 5.609 9.883 -9.266 1 98.75 41 VAL B O 1
ATOM 3253 N N . SER B 1 42 ? 4.184 8.195 -9.07 1 98.69 42 SER B N 1
ATOM 3254 C CA . SER B 1 42 ? 3.277 8.703 -10.094 1 98.69 42 SER B CA 1
ATOM 3255 C C . SER B 1 42 ? 2.752 10.086 -9.727 1 98.69 42 SER B C 1
ATOM 3257 O O . SER B 1 42 ? 2.729 10.992 -10.562 1 98.69 42 SER B O 1
ATOM 3259 N N . LEU B 1 43 ? 2.35 10.266 -8.477 1 98.56 43 LEU B N 1
ATOM 3260 C CA . LEU B 1 43 ? 1.785 11.539 -8.047 1 98.56 43 LEU B CA 1
ATOM 3261 C C . LEU B 1 43 ? 2.852 12.633 -8.031 1 98.56 43 LEU B C 1
ATOM 3263 O O . LEU B 1 43 ? 2.564 13.789 -8.344 1 98.56 43 LEU B O 1
ATOM 3267 N N . ILE B 1 44 ? 4.062 12.273 -7.645 1 98.56 44 ILE B N 1
ATOM 3268 C CA . ILE B 1 44 ? 5.16 13.227 -7.695 1 98.56 44 ILE B CA 1
ATOM 3269 C C . ILE B 1 44 ? 5.375 13.695 -9.133 1 98.56 44 ILE B C 1
ATOM 3271 O O . ILE B 1 44 ? 5.527 14.891 -9.391 1 98.56 44 ILE B O 1
ATOM 3275 N N . CYS B 1 45 ? 5.391 12.758 -10.07 1 98.31 45 CYS B N 1
ATOM 3276 C CA . CYS B 1 45 ? 5.551 13.109 -11.477 1 98.31 45 CYS B CA 1
ATOM 3277 C C . CYS B 1 45 ? 4.426 14.031 -11.938 1 98.31 45 CYS B C 1
ATOM 3279 O O . CYS B 1 45 ? 4.672 15.016 -12.633 1 98.31 45 CYS B O 1
ATOM 3281 N N . MET B 1 46 ? 3.26 13.75 -11.539 1 97.44 46 MET B N 1
ATOM 3282 C CA . MET B 1 46 ? 2.109 14.555 -11.93 1 97.44 46 MET B CA 1
ATOM 3283 C C . MET B 1 46 ? 2.221 15.969 -11.367 1 97.44 46 MET B C 1
ATOM 3285 O O . MET B 1 46 ? 1.811 16.938 -12.016 1 97.44 46 MET B O 1
ATOM 3289 N N . ALA B 1 47 ? 2.736 16.078 -10.148 1 97.75 47 ALA B N 1
ATOM 3290 C CA . ALA B 1 47 ? 2.811 17.375 -9.461 1 97.75 47 ALA B CA 1
ATOM 3291 C C . ALA B 1 47 ? 3.951 18.219 -10.016 1 97.75 47 ALA B C 1
ATOM 3293 O O . ALA B 1 47 ? 3.818 19.438 -10.148 1 97.75 47 ALA B O 1
ATOM 3294 N N . TYR B 1 48 ? 5.09 17.562 -10.406 1 97.44 48 TYR B N 1
ATOM 3295 C CA . TYR B 1 48 ? 6.293 18.359 -10.586 1 97.44 48 TYR B CA 1
ATOM 3296 C C . TYR B 1 48 ? 6.77 18.312 -12.031 1 97.44 48 TYR B C 1
ATOM 3298 O O . TYR B 1 48 ? 7.578 19.141 -12.453 1 97.44 48 TYR B O 1
ATOM 3306 N N . ALA B 1 49 ? 6.367 17.266 -12.789 1 96.44 49 ALA B N 1
ATOM 3307 C CA . ALA B 1 49 ? 6.816 17.188 -14.18 1 96.44 49 ALA B CA 1
ATOM 3308 C C . ALA B 1 49 ? 6.301 18.359 -15 1 96.44 49 ALA B C 1
ATOM 3310 O O . ALA B 1 49 ? 5.18 18.828 -14.781 1 96.44 49 ALA B O 1
ATOM 3311 N N . PRO B 1 50 ? 7.145 18.891 -15.961 1 94.94 50 PRO B N 1
ATOM 3312 C CA . PRO B 1 50 ? 6.688 19.969 -16.828 1 94.94 50 PRO B CA 1
ATOM 3313 C C . PRO B 1 50 ? 5.488 19.578 -17.688 1 94.94 50 PRO B C 1
ATOM 3315 O O . PRO B 1 50 ? 5.266 18.391 -17.922 1 94.94 50 PRO B O 1
ATOM 3318 N N . GLU B 1 51 ? 4.887 20.672 -18.109 1 90.81 51 GLU B N 1
ATOM 3319 C CA . GLU B 1 51 ? 3.719 20.469 -18.953 1 90.81 51 GLU B CA 1
ATOM 3320 C C . GLU B 1 51 ? 4.074 19.641 -20.188 1 90.81 51 GLU B C 1
ATOM 3322 O O . GLU B 1 51 ? 5.117 19.859 -20.812 1 90.81 51 GLU B O 1
ATOM 3327 N N . GLY B 1 52 ? 3.375 18.688 -20.641 1 91.19 52 GLY B N 1
ATOM 3328 C CA . GLY B 1 52 ? 3.604 17.828 -21.797 1 91.19 52 GLY B CA 1
ATOM 3329 C C . GLY B 1 52 ? 4.266 16.5 -21.438 1 91.19 52 GLY B C 1
ATOM 3330 O O . GLY B 1 52 ? 4.227 15.555 -22.219 1 91.19 52 GLY B O 1
ATOM 3331 N N . GLN B 1 53 ? 4.914 16.5 -20.234 1 94 53 GLN B N 1
ATOM 3332 C CA . GLN B 1 53 ? 5.609 15.289 -19.828 1 94 53 GLN B CA 1
ATOM 3333 C C . GLN B 1 53 ? 4.848 14.562 -18.734 1 94 53 GLN B C 1
ATOM 3335 O O . GLN B 1 53 ? 5.156 13.406 -18.406 1 94 53 GLN B O 1
ATOM 3340 N N . GLN B 1 54 ? 3.789 15.172 -18.219 1 94.31 54 GLN B N 1
ATOM 3341 C CA . GLN B 1 54 ? 3.123 14.688 -17.016 1 94.31 54 GLN B CA 1
ATOM 3342 C C . GLN B 1 54 ? 2.51 13.305 -17.25 1 94.31 54 GLN B C 1
ATOM 3344 O O . GLN B 1 54 ? 2.766 12.375 -16.484 1 94.31 54 GLN B O 1
ATOM 3349 N N . ALA B 1 55 ? 1.806 13.219 -18.312 1 93.44 55 ALA B N 1
ATOM 3350 C CA . ALA B 1 55 ? 1.096 11.969 -18.562 1 93.44 55 ALA B CA 1
ATOM 3351 C C . ALA B 1 55 ? 2.074 10.82 -18.797 1 93.44 55 ALA B C 1
ATOM 3353 O O . ALA B 1 55 ? 1.906 9.734 -18.234 1 93.44 55 ALA B O 1
ATOM 3354 N N . LYS B 1 56 ? 3.088 11.07 -19.625 1 95.06 56 LYS B N 1
ATOM 3355 C CA . LYS B 1 56 ? 4.082 10.047 -19.922 1 95.06 56 LYS B CA 1
ATOM 3356 C C . LYS B 1 56 ? 4.871 9.656 -18.688 1 95.06 56 LYS B C 1
ATOM 3358 O O . LYS B 1 56 ? 5.078 8.469 -18.406 1 95.06 56 LYS B O 1
ATOM 3363 N N . ALA B 1 57 ? 5.324 10.625 -17.906 1 97.69 57 ALA B N 1
ATOM 3364 C CA . ALA B 1 57 ? 6.086 10.367 -16.688 1 97.69 57 ALA B CA 1
ATOM 3365 C C . ALA B 1 57 ? 5.246 9.594 -15.672 1 97.69 57 ALA B C 1
ATOM 3367 O O . ALA B 1 57 ? 5.75 8.695 -14.992 1 97.69 57 ALA B O 1
ATOM 3368 N N . THR B 1 58 ? 3.957 9.961 -15.594 1 97.94 58 THR B N 1
ATOM 3369 C CA . THR B 1 58 ? 3.055 9.281 -14.664 1 97.94 58 THR B CA 1
ATOM 3370 C C . THR B 1 58 ? 2.885 7.816 -15.055 1 97.94 58 THR B C 1
ATOM 3372 O O . THR B 1 58 ? 2.934 6.93 -14.195 1 97.94 58 THR B O 1
ATOM 3375 N N . ALA B 1 59 ? 2.719 7.547 -16.328 1 96.88 59 ALA B N 1
ATOM 3376 C CA . ALA B 1 59 ? 2.57 6.176 -16.797 1 96.88 59 ALA B CA 1
ATOM 3377 C C . ALA B 1 59 ? 3.846 5.371 -16.562 1 96.88 59 ALA B C 1
ATOM 3379 O O . ALA B 1 59 ? 3.789 4.223 -16.125 1 96.88 59 ALA B O 1
ATOM 3380 N N . LEU B 1 60 ? 4.941 6.039 -16.906 1 97.94 60 LEU B N 1
ATOM 3381 C CA . LEU B 1 60 ? 6.23 5.391 -16.688 1 97.94 60 LEU B CA 1
ATOM 3382 C C . LEU B 1 60 ? 6.434 5.074 -15.211 1 97.94 60 LEU B C 1
ATOM 3384 O O . LEU B 1 60 ? 6.91 3.99 -14.867 1 97.94 60 LEU B O 1
ATOM 3388 N N . ALA B 1 61 ? 6.086 5.988 -14.352 1 98.56 61 ALA B N 1
ATOM 3389 C CA . ALA B 1 61 ? 6.211 5.82 -12.906 1 98.56 61 ALA B CA 1
ATOM 3390 C C . ALA B 1 61 ? 5.336 4.672 -12.406 1 98.56 61 ALA B C 1
ATOM 3392 O O . ALA B 1 61 ? 5.758 3.881 -11.562 1 98.56 61 ALA B O 1
ATOM 3393 N N . ALA B 1 62 ? 4.141 4.574 -12.93 1 98.25 62 ALA B N 1
ATOM 3394 C CA . ALA B 1 62 ? 3.205 3.533 -12.508 1 98.25 62 ALA B CA 1
ATOM 3395 C C . ALA B 1 62 ? 3.734 2.145 -12.852 1 98.25 62 ALA B C 1
ATOM 3397 O O . ALA B 1 62 ? 3.455 1.173 -12.148 1 98.25 62 ALA B O 1
ATOM 3398 N N . ALA B 1 63 ? 4.566 2.057 -13.867 1 98.12 63 ALA B N 1
ATOM 3399 C CA . ALA B 1 63 ? 4.914 0.745 -14.406 1 98.12 63 ALA B CA 1
ATOM 3400 C C . ALA B 1 63 ? 6.367 0.396 -14.109 1 98.12 63 ALA B C 1
ATOM 3402 O O . ALA B 1 63 ? 6.809 -0.729 -14.352 1 98.12 63 ALA B O 1
ATOM 3403 N N . HIS B 1 64 ? 7.156 1.306 -13.57 1 97.62 64 HIS B N 1
ATOM 3404 C CA . HIS B 1 64 ? 8.609 1.167 -13.562 1 97.62 64 HIS B CA 1
ATOM 3405 C C . HIS B 1 64 ? 9.047 -0.024 -12.719 1 97.62 64 HIS B C 1
ATOM 3407 O O . HIS B 1 64 ? 10.125 -0.578 -12.93 1 97.62 64 HIS B O 1
ATOM 3413 N N . ASP B 1 65 ? 8.203 -0.459 -11.844 1 97.31 65 ASP B N 1
ATOM 3414 C CA . ASP B 1 65 ? 8.57 -1.562 -10.961 1 97.31 65 ASP B CA 1
ATOM 3415 C C . ASP B 1 65 ? 7.684 -2.781 -11.211 1 97.31 65 ASP B C 1
ATOM 3417 O O . ASP B 1 65 ? 7.59 -3.67 -10.359 1 97.31 65 ASP B O 1
ATOM 3421 N N . VAL B 1 66 ? 7.031 -2.902 -12.312 1 98.12 66 VAL B N 1
ATOM 3422 C CA . VAL B 1 66 ? 6.043 -3.936 -12.609 1 98.12 66 VAL B CA 1
ATOM 3423 C C . VAL B 1 66 ? 6.703 -5.312 -12.547 1 98.12 66 VAL B C 1
ATOM 3425 O O . VAL B 1 66 ? 6.078 -6.289 -12.133 1 98.12 66 VAL B O 1
ATOM 3428 N N . ALA B 1 67 ? 7.988 -5.426 -12.953 1 97.38 67 ALA B N 1
ATOM 3429 C CA . ALA B 1 67 ? 8.688 -6.707 -12.953 1 97.38 67 ALA B CA 1
ATOM 3430 C C . ALA B 1 67 ? 8.734 -7.305 -11.555 1 97.38 67 ALA B C 1
ATOM 3432 O O . ALA B 1 67 ? 8.844 -8.523 -11.398 1 97.38 67 ALA B O 1
ATOM 3433 N N . GLU B 1 68 ? 8.586 -6.477 -10.539 1 96.69 68 GLU B N 1
ATOM 3434 C CA . GLU B 1 68 ? 8.695 -6.926 -9.156 1 96.69 68 GLU B CA 1
ATOM 3435 C C . GLU B 1 68 ? 7.465 -7.723 -8.734 1 96.69 68 GLU B C 1
ATOM 3437 O O . GLU B 1 68 ? 7.484 -8.398 -7.703 1 96.69 68 GLU B O 1
ATOM 3442 N N . ALA B 1 69 ? 6.422 -7.645 -9.516 1 96.25 69 ALA B N 1
ATOM 3443 C CA . ALA B 1 69 ? 5.289 -8.539 -9.297 1 96.25 69 ALA B CA 1
ATOM 3444 C C . ALA B 1 69 ? 5.699 -10 -9.469 1 96.25 69 ALA B C 1
ATOM 3446 O O . ALA B 1 69 ? 5.051 -10.898 -8.938 1 96.25 69 ALA B O 1
ATOM 3447 N N . VAL B 1 70 ? 6.77 -10.164 -10.25 1 94.94 70 VAL B N 1
ATOM 3448 C CA . VAL B 1 70 ? 7.242 -11.508 -10.57 1 94.94 70 VAL B CA 1
ATOM 3449 C C . VAL B 1 70 ? 8.5 -11.82 -9.758 1 94.94 70 VAL B C 1
ATOM 3451 O O . VAL B 1 70 ? 8.586 -12.867 -9.109 1 94.94 70 VAL B O 1
ATOM 3454 N N . THR B 1 71 ? 9.43 -10.891 -9.664 1 93.06 71 THR B N 1
ATOM 3455 C CA . THR B 1 71 ? 10.742 -11.156 -9.086 1 93.06 71 THR B CA 1
ATOM 3456 C C . THR B 1 71 ? 10.734 -10.875 -7.586 1 93.06 71 THR B C 1
ATOM 3458 O O . THR B 1 71 ? 11.633 -11.312 -6.863 1 93.06 71 THR B O 1
ATOM 3461 N N . GLY B 1 72 ? 9.703 -10.102 -7.152 1 91.19 72 GLY B N 1
ATOM 3462 C CA . GLY B 1 72 ? 9.859 -9.484 -5.848 1 91.19 72 GLY B CA 1
ATOM 3463 C C . GLY B 1 72 ? 10.859 -8.344 -5.848 1 91.19 72 GLY B C 1
ATOM 3464 O O . GLY B 1 72 ? 11.516 -8.086 -6.859 1 91.19 72 GLY B O 1
ATOM 3465 N N . ASP B 1 73 ? 10.898 -7.684 -4.766 1 90.88 73 ASP B N 1
ATOM 3466 C CA . ASP B 1 73 ? 11.844 -6.578 -4.637 1 90.88 73 ASP B CA 1
ATOM 3467 C C . ASP B 1 73 ? 13.242 -7.086 -4.301 1 90.88 73 ASP B C 1
ATOM 3469 O O . ASP B 1 73 ? 13.5 -7.496 -3.168 1 90.88 73 ASP B O 1
ATOM 3473 N N . ILE B 1 74 ? 14.109 -7.031 -5.219 1 88.69 74 ILE B N 1
ATOM 3474 C CA . ILE B 1 74 ? 15.484 -7.484 -5.035 1 88.69 74 ILE B CA 1
ATOM 3475 C C . ILE B 1 74 ? 16.328 -6.352 -4.461 1 88.69 74 ILE B C 1
ATOM 3477 O O . ILE B 1 74 ? 16.391 -5.258 -5.035 1 88.69 74 ILE B O 1
ATOM 3481 N N . ILE B 1 75 ? 17 -6.637 -3.414 1 87.69 75 ILE B N 1
ATOM 3482 C CA . ILE B 1 75 ? 17.781 -5.598 -2.742 1 87.69 75 ILE B CA 1
ATOM 3483 C C . ILE B 1 75 ? 19.25 -5.984 -2.721 1 87.69 75 ILE B C 1
ATOM 3485 O O . ILE B 1 75 ? 19.625 -7.086 -3.133 1 87.69 75 ILE B O 1
ATOM 3489 N N . ALA B 1 76 ? 20.078 -5.129 -2.268 1 79.94 76 ALA B N 1
ATOM 3490 C CA . ALA B 1 76 ? 21.531 -5.348 -2.219 1 79.94 76 ALA B CA 1
ATOM 3491 C C . ALA B 1 76 ? 21.875 -6.52 -1.31 1 79.94 76 ALA B C 1
ATOM 3493 O O . ALA B 1 76 ? 22.797 -7.281 -1.596 1 79.94 76 ALA B O 1
ATOM 3494 N N . ALA B 1 77 ? 21.125 -6.668 -0.307 1 78.19 77 ALA B N 1
ATOM 3495 C CA . ALA B 1 77 ? 21.391 -7.715 0.676 1 78.19 77 ALA B CA 1
ATOM 3496 C C . ALA B 1 77 ? 21.219 -9.102 0.057 1 78.19 77 ALA B C 1
ATOM 3498 O O . ALA B 1 77 ? 21.672 -10.102 0.617 1 78.19 77 ALA B O 1
ATOM 3499 N N . ASP B 1 78 ? 20.625 -9.195 -1.013 1 82.5 78 ASP B N 1
ATOM 3500 C CA . ASP B 1 78 ? 20.406 -10.477 -1.688 1 82.5 78 ASP B CA 1
ATOM 3501 C C . ASP B 1 78 ? 21.672 -10.914 -2.432 1 82.5 78 ASP B C 1
ATOM 3503 O O . ASP B 1 78 ? 21.75 -12.039 -2.926 1 82.5 78 ASP B O 1
ATOM 3507 N N . HIS B 1 79 ? 22.672 -10.023 -2.541 1 83.62 79 HIS B N 1
ATOM 3508 C CA . HIS B 1 79 ? 23.953 -10.289 -3.172 1 83.62 79 HIS B CA 1
ATOM 3509 C C . HIS B 1 79 ? 23.781 -10.695 -4.633 1 83.62 79 HIS B C 1
ATOM 3511 O O . HIS B 1 79 ? 24.406 -11.656 -5.094 1 83.62 79 HIS B O 1
ATOM 3517 N N . VAL B 1 80 ? 22.859 -10.141 -5.219 1 82.69 80 VAL B N 1
ATOM 3518 C CA . VAL B 1 80 ? 22.656 -10.273 -6.656 1 82.69 80 VAL B CA 1
ATOM 3519 C C . VAL B 1 80 ? 23.328 -9.117 -7.383 1 82.69 80 VAL B C 1
ATOM 3521 O O . VAL B 1 80 ? 23.062 -7.945 -7.086 1 82.69 80 VAL B O 1
ATOM 3524 N N . CYS B 1 81 ? 24.188 -9.445 -8.219 1 86.44 81 CYS B N 1
ATOM 3525 C CA . CYS B 1 81 ? 24.891 -8.375 -8.93 1 86.44 81 CYS B CA 1
ATOM 3526 C C . CYS B 1 81 ? 23.953 -7.66 -9.898 1 86.44 81 CYS B C 1
ATOM 3528 O O . CYS B 1 81 ? 22.844 -8.125 -10.156 1 86.44 81 CYS B O 1
ATOM 3530 N N . LYS B 1 82 ? 24.359 -6.637 -10.445 1 87.81 82 LYS B N 1
ATOM 3531 C CA . LYS B 1 82 ? 23.531 -5.781 -11.297 1 87.81 82 LYS B CA 1
ATOM 3532 C C . LYS B 1 82 ? 23.078 -6.52 -12.555 1 87.81 82 LYS B C 1
ATOM 3534 O O . LYS B 1 82 ? 21.938 -6.379 -12.992 1 87.81 82 LYS B O 1
ATOM 3539 N N . GLU B 1 83 ? 23.953 -7.195 -13.078 1 89.38 83 GLU B N 1
ATOM 3540 C CA . GLU B 1 83 ? 23.641 -7.93 -14.305 1 89.38 83 GLU B CA 1
ATOM 3541 C C . GLU B 1 83 ? 22.609 -9.016 -14.047 1 89.38 83 GLU B C 1
ATOM 3543 O O . GLU B 1 83 ? 21.688 -9.211 -14.859 1 89.38 83 GLU B O 1
ATOM 3548 N N . ALA B 1 84 ? 22.781 -9.727 -13 1 89.69 84 ALA B N 1
ATOM 3549 C CA . ALA B 1 84 ? 21.844 -10.781 -12.641 1 89.69 84 ALA B CA 1
ATOM 3550 C C . ALA B 1 84 ? 20.453 -10.203 -12.359 1 89.69 84 ALA B C 1
ATOM 3552 O O . ALA B 1 84 ? 19.438 -10.812 -12.695 1 89.69 84 ALA B O 1
ATOM 3553 N N . LYS B 1 85 ? 20.453 -9.078 -11.688 1 91.12 85 LYS B N 1
ATOM 3554 C CA . LYS B 1 85 ? 19.172 -8.414 -11.414 1 91.12 85 LYS B CA 1
ATOM 3555 C C . LYS B 1 85 ? 18.469 -8.031 -12.711 1 91.12 85 LYS B C 1
ATOM 3557 O O . LYS B 1 85 ? 17.266 -8.242 -12.852 1 91.12 85 LYS B O 1
ATOM 3562 N N . LEU B 1 86 ? 19.234 -7.473 -13.617 1 92.56 86 LEU B N 1
ATOM 3563 C CA . LEU B 1 86 ? 18.688 -7.078 -14.906 1 92.56 86 LEU B CA 1
ATOM 3564 C C . LEU B 1 86 ? 18.141 -8.289 -15.664 1 92.56 86 LEU B C 1
ATOM 3566 O O . LEU B 1 86 ? 17.078 -8.219 -16.281 1 92.56 86 LEU B O 1
ATOM 3570 N N . SER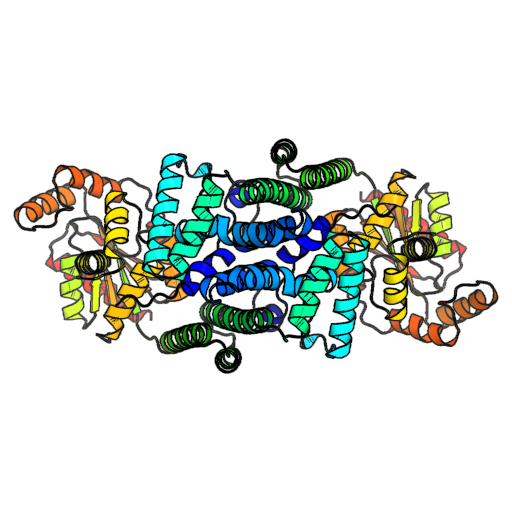 B 1 87 ? 18.859 -9.328 -15.633 1 92.94 87 SER B N 1
ATOM 3571 C CA . SER B 1 87 ? 18.422 -10.555 -16.312 1 92.94 87 SER B CA 1
ATOM 3572 C C . SER B 1 87 ? 17.125 -11.086 -15.719 1 92.94 87 SER B C 1
ATOM 3574 O O . SER B 1 87 ? 16.25 -11.562 -16.453 1 92.94 87 SER B O 1
ATOM 3576 N N . ARG B 1 88 ? 17 -11.008 -14.461 1 93.44 88 ARG B N 1
ATOM 3577 C CA . ARG B 1 88 ? 15.781 -11.453 -13.797 1 93.44 88 ARG B CA 1
ATOM 3578 C C . ARG B 1 88 ? 14.594 -10.578 -14.18 1 93.44 88 ARG B C 1
ATOM 3580 O O . ARG B 1 88 ? 13.477 -11.07 -14.352 1 93.44 88 ARG B O 1
ATOM 3587 N N . GLN B 1 89 ? 14.852 -9.297 -14.266 1 95.12 89 GLN B N 1
ATOM 3588 C CA . GLN B 1 89 ? 13.789 -8.375 -14.664 1 95.12 89 GLN B CA 1
ATOM 3589 C C . GLN B 1 89 ? 13.367 -8.609 -16.109 1 95.12 89 GLN B C 1
ATOM 3591 O O . GLN B 1 89 ? 12.18 -8.562 -16.438 1 95.12 89 GLN B O 1
ATOM 3596 N N . ARG B 1 90 ? 14.359 -8.867 -16.953 1 95.56 90 ARG B N 1
ATOM 3597 C CA . ARG B 1 90 ? 14.047 -9.195 -18.328 1 95.56 90 ARG B CA 1
ATOM 3598 C C . ARG B 1 90 ? 13.203 -10.461 -18.422 1 95.56 90 ARG B C 1
ATOM 3600 O O . ARG B 1 90 ? 12.242 -10.516 -19.188 1 95.56 90 ARG B O 1
ATOM 3607 N N . LEU B 1 91 ? 13.609 -11.438 -17.656 1 96 91 LEU B N 1
ATOM 3608 C CA . LEU B 1 91 ? 12.859 -12.688 -17.625 1 96 91 LEU B CA 1
ATOM 3609 C C . LEU B 1 91 ? 11.438 -12.461 -17.109 1 96 91 LEU B C 1
ATOM 3611 O O . LEU B 1 91 ? 10.492 -13.07 -17.609 1 96 91 LEU B O 1
ATOM 3615 N N . ALA B 1 92 ? 11.312 -11.586 -16.141 1 97 92 ALA B N 1
ATOM 3616 C CA . ALA B 1 92 ? 10 -11.25 -15.609 1 97 92 ALA B CA 1
ATOM 3617 C C . ALA B 1 92 ? 9.109 -10.625 -16.688 1 97 92 ALA B C 1
ATOM 3619 O O . ALA B 1 92 ? 7.926 -10.953 -16.781 1 97 92 ALA B O 1
ATOM 3620 N N . HIS B 1 93 ? 9.656 -9.742 -17.453 1 97.31 93 HIS B N 1
ATOM 3621 C CA . HIS B 1 93 ? 8.867 -9.117 -18.516 1 97.31 93 HIS B CA 1
ATOM 3622 C C . HIS B 1 93 ? 8.531 -10.109 -19.625 1 97.31 93 HIS B C 1
ATOM 3624 O O . HIS B 1 93 ? 7.461 -10.031 -20.234 1 97.31 93 HIS B O 1
ATOM 3630 N N . LEU B 1 94 ? 9.477 -11.047 -19.875 1 97.31 94 LEU B N 1
ATOM 3631 C CA . LEU B 1 94 ? 9.148 -12.117 -20.812 1 97.31 94 LEU B CA 1
ATOM 3632 C C . LEU B 1 94 ? 7.941 -12.914 -20.328 1 97.31 94 LEU B C 1
ATOM 3634 O O . LEU B 1 94 ? 7.074 -13.281 -21.125 1 97.31 94 LEU B O 1
ATOM 3638 N N . PHE B 1 95 ? 7.895 -13.18 -19.078 1 97.81 95 PHE B N 1
ATOM 3639 C CA . PHE B 1 95 ? 6.762 -13.875 -18.484 1 97.81 95 PHE B CA 1
ATOM 3640 C C . PHE B 1 95 ? 5.473 -13.086 -18.703 1 97.81 95 PHE B C 1
ATOM 3642 O O . PHE B 1 95 ? 4.465 -13.641 -19.141 1 97.81 95 PHE B O 1
ATOM 3649 N N . ILE B 1 96 ? 5.492 -11.789 -18.406 1 97.75 96 ILE B N 1
ATOM 3650 C CA . ILE B 1 96 ? 4.32 -10.93 -18.516 1 97.75 96 ILE B CA 1
ATOM 3651 C C . ILE B 1 96 ? 3.869 -10.852 -19.969 1 97.75 96 ILE B C 1
ATOM 3653 O O . ILE B 1 96 ? 2.672 -10.891 -20.266 1 97.75 96 ILE B O 1
ATOM 3657 N N . GLU B 1 97 ? 4.82 -10.82 -20.891 1 97.25 97 GLU B N 1
ATOM 3658 C CA . GLU B 1 97 ? 4.516 -10.82 -22.328 1 97.25 97 GLU B CA 1
ATOM 3659 C C . GLU B 1 97 ? 3.873 -12.133 -22.75 1 97.25 97 GLU B C 1
ATOM 3661 O O . GLU B 1 97 ? 3.049 -12.156 -23.672 1 97.25 97 GLU B O 1
ATOM 3666 N N . SER B 1 98 ? 4.285 -13.219 -22.094 1 97 98 SER B N 1
ATOM 3667 C CA . SER B 1 98 ? 3.719 -14.531 -22.406 1 97 98 SER B CA 1
ATOM 3668 C C . SER B 1 98 ? 2.275 -14.633 -21.922 1 97 98 SER B C 1
ATOM 3670 O O . SER B 1 98 ? 1.478 -15.383 -22.5 1 97 98 SER B O 1
ATOM 3672 N N . ILE B 1 99 ? 1.925 -13.922 -20.922 1 96.56 99 ILE B N 1
ATOM 3673 C CA . ILE B 1 99 ? 0.58 -13.945 -20.359 1 96.56 99 ILE B CA 1
ATOM 3674 C C . ILE B 1 99 ? -0.366 -13.141 -21.234 1 96.56 99 ILE B C 1
ATOM 3676 O O . ILE B 1 99 ? -1.498 -13.555 -21.5 1 96.56 99 ILE B O 1
ATOM 3680 N N . ASP B 1 100 ? 0.071 -11.992 -21.688 1 96.56 100 ASP B N 1
ATOM 3681 C CA . ASP B 1 100 ? -0.753 -11.078 -22.469 1 96.56 100 ASP B CA 1
ATOM 3682 C C . ASP B 1 100 ? 0.05 -10.445 -23.609 1 96.56 100 ASP B C 1
ATOM 3684 O O . ASP B 1 100 ? 0.932 -9.617 -23.359 1 96.56 100 ASP B O 1
ATOM 3688 N N . LEU B 1 101 ? -0.327 -10.742 -24.812 1 95.12 101 LEU B N 1
ATOM 3689 C CA . LEU B 1 101 ? 0.44 -10.383 -26 1 95.12 101 LEU B CA 1
ATOM 3690 C C . LEU B 1 101 ? 0.246 -8.906 -26.344 1 95.12 101 LEU B C 1
ATOM 3692 O O . LEU B 1 101 ? 0.995 -8.352 -27.156 1 95.12 101 LEU B O 1
ATOM 3696 N N . VAL B 1 102 ? -0.713 -8.281 -25.75 1 94.81 102 VAL B N 1
ATOM 3697 C CA . VAL B 1 102 ? -0.98 -6.875 -26.031 1 94.81 102 VAL B CA 1
ATOM 3698 C C . VAL B 1 102 ? -0.453 -6.012 -24.891 1 94.81 102 VAL B C 1
ATOM 3700 O O . VAL B 1 102 ? 0.402 -5.148 -25.109 1 94.81 102 VAL B O 1
ATOM 3703 N N . ALA B 1 103 ? -0.864 -6.258 -23.688 1 96 103 ALA B N 1
ATOM 3704 C CA . ALA B 1 103 ? -0.462 -5.465 -22.516 1 96 103 ALA B CA 1
ATOM 3705 C C . ALA B 1 103 ? 0.996 -5.73 -22.156 1 96 103 ALA B C 1
ATOM 3707 O O . ALA B 1 103 ? 1.7 -4.832 -21.688 1 96 103 ALA B O 1
ATOM 3708 N N . GLY B 1 104 ? 1.438 -7.023 -22.297 1 97.25 104 GLY B N 1
ATOM 3709 C CA . GLY B 1 104 ? 2.787 -7.414 -21.922 1 97.25 104 GLY B CA 1
ATOM 3710 C C . GLY B 1 104 ? 3.857 -6.539 -22.547 1 97.25 104 GLY B C 1
ATOM 3711 O O . GLY B 1 104 ? 4.652 -5.922 -21.844 1 97.25 104 GLY B O 1
ATOM 3712 N N . PRO B 1 105 ? 3.818 -6.418 -23.875 1 97 105 PRO B N 1
ATOM 3713 C CA . PRO B 1 105 ? 4.805 -5.582 -24.562 1 97 105 PRO B CA 1
ATOM 3714 C C . PRO B 1 105 ? 4.727 -4.113 -24.141 1 97 105 PRO B C 1
ATOM 3716 O O . PRO B 1 105 ? 5.75 -3.422 -24.109 1 97 105 PRO B O 1
ATOM 3719 N N . ARG B 1 106 ? 3.543 -3.639 -23.812 1 96.19 106 ARG B N 1
ATOM 3720 C CA . ARG B 1 106 ? 3.396 -2.266 -23.344 1 96.19 106 ARG B CA 1
ATOM 3721 C C . ARG B 1 106 ? 4.191 -2.039 -22.062 1 96.19 106 ARG B C 1
ATOM 3723 O O . ARG B 1 106 ? 4.91 -1.044 -21.938 1 96.19 106 ARG B O 1
ATOM 3730 N N . PHE B 1 107 ? 4.059 -2.9 -21.109 1 97.75 107 PHE B N 1
ATOM 3731 C CA . PHE B 1 107 ? 4.789 -2.795 -19.844 1 97.75 107 PHE B CA 1
ATOM 3732 C C . PHE B 1 107 ? 6.289 -2.93 -20.078 1 97.75 107 PHE B C 1
ATOM 3734 O O . PHE B 1 107 ? 7.086 -2.223 -19.453 1 97.75 107 PHE B O 1
ATOM 3741 N N . ALA B 1 108 ? 6.641 -3.846 -20.969 1 97.56 108 ALA B N 1
ATOM 3742 C CA . ALA B 1 108 ? 8.055 -4.051 -21.281 1 97.56 108 ALA B CA 1
ATOM 3743 C C . ALA B 1 108 ? 8.672 -2.793 -21.875 1 97.56 108 ALA B C 1
ATOM 3745 O O . ALA B 1 108 ? 9.82 -2.451 -21.578 1 97.56 108 ALA B O 1
ATOM 3746 N N . GLU B 1 109 ? 7.961 -2.172 -22.734 1 96.81 109 GLU B N 1
ATOM 3747 C CA . GLU B 1 109 ? 8.445 -0.951 -23.375 1 96.81 109 GLU B CA 1
ATOM 3748 C C . GLU B 1 109 ? 8.656 0.161 -22.344 1 96.81 109 GLU B C 1
ATOM 3750 O O . GLU B 1 109 ? 9.656 0.875 -22.391 1 96.81 109 GLU B O 1
ATOM 3755 N N . LEU B 1 110 ? 7.723 0.383 -21.484 1 96.56 110 LEU B N 1
ATOM 3756 C CA . LEU B 1 110 ? 7.848 1.387 -20.438 1 96.56 110 LEU B CA 1
ATOM 3757 C C . LEU B 1 110 ? 9.031 1.079 -19.516 1 96.56 110 LEU B C 1
ATOM 3759 O O . LEU B 1 110 ? 9.781 1.982 -19.156 1 96.56 110 LEU B O 1
ATOM 3763 N N . TRP B 1 111 ? 9.188 -0.173 -19.234 1 96.5 111 TRP B N 1
ATOM 3764 C CA . TRP B 1 111 ? 10.305 -0.587 -18.391 1 96.5 111 TRP B CA 1
ATOM 3765 C C . TRP B 1 111 ? 11.641 -0.292 -19.078 1 96.5 111 TRP B C 1
ATOM 3767 O O . TRP B 1 111 ? 12.57 0.215 -18.438 1 96.5 111 TRP B O 1
ATOM 3777 N N . ARG B 1 112 ? 11.719 -0.599 -20.344 1 96.81 112 ARG B N 1
ATOM 3778 C CA . ARG B 1 112 ? 12.945 -0.344 -21.094 1 96.81 112 ARG B CA 1
ATOM 3779 C C . ARG B 1 112 ? 13.273 1.145 -21.109 1 96.81 112 ARG B C 1
ATOM 3781 O O . ARG B 1 112 ? 14.438 1.533 -20.953 1 96.81 112 ARG B O 1
ATOM 3788 N N . GLU B 1 113 ? 12.289 1.91 -21.359 1 97.44 113 GLU B N 1
ATOM 3789 C CA . GLU B 1 113 ? 12.492 3.355 -21.359 1 97.44 113 GLU B CA 1
ATOM 3790 C C . GLU B 1 113 ? 13.023 3.834 -20.016 1 97.44 113 GLU B C 1
ATOM 3792 O O . GLU B 1 113 ? 13.93 4.664 -19.953 1 97.44 113 GLU B O 1
ATOM 3797 N N . TYR B 1 114 ? 12.492 3.336 -18.969 1 97.5 114 TYR B N 1
ATOM 3798 C CA . TYR B 1 114 ? 12.938 3.697 -17.625 1 97.5 114 TYR B CA 1
ATOM 3799 C C . TYR B 1 114 ? 14.383 3.273 -17.391 1 97.5 114 TYR B C 1
ATOM 3801 O O . TYR B 1 114 ? 15.195 4.055 -16.891 1 97.5 114 TYR B O 1
ATOM 3809 N N . GLU B 1 115 ? 14.688 2.02 -17.766 1 95.5 115 GLU B N 1
ATOM 3810 C CA . GLU B 1 115 ? 16.016 1.448 -17.531 1 95.5 115 GLU B CA 1
ATOM 3811 C C . GLU B 1 115 ? 17.078 2.164 -18.344 1 95.5 115 GLU B C 1
ATOM 3813 O O . GLU B 1 115 ? 18.203 2.369 -17.859 1 95.5 115 GLU B O 1
ATOM 3818 N N . GLU B 1 116 ? 16.734 2.502 -19.531 1 96.12 116 GLU B N 1
ATOM 3819 C CA . GLU B 1 116 ? 17.703 3.158 -20.422 1 96.12 116 GLU B CA 1
ATOM 3820 C C . GLU B 1 116 ? 17.953 4.598 -19.984 1 96.12 116 GLU B C 1
ATOM 3822 O O . GLU B 1 116 ? 19.031 5.141 -20.219 1 96.12 116 GLU B O 1
ATOM 3827 N N . ASN B 1 117 ? 16.938 5.25 -19.391 1 96.19 117 ASN B N 1
ATOM 3828 C CA . ASN B 1 117 ? 17.016 6.594 -18.828 1 96.19 117 ASN B CA 1
ATOM 3829 C C . ASN B 1 117 ? 17.547 7.598 -19.859 1 96.19 117 ASN B C 1
ATOM 3831 O O . ASN B 1 117 ? 18.484 8.352 -19.562 1 96.19 117 ASN B O 1
ATOM 3835 N N . ARG B 1 118 ? 16.984 7.594 -21.078 1 94.44 118 ARG B N 1
ATOM 3836 C CA . ARG B 1 118 ? 17.469 8.453 -22.141 1 94.44 118 ARG B CA 1
ATOM 3837 C C . ARG B 1 118 ? 16.438 9.492 -22.531 1 94.44 118 ARG B C 1
ATOM 3839 O O . ARG B 1 118 ? 16.703 10.391 -23.328 1 94.44 118 ARG B O 1
ATOM 3846 N N . THR B 1 119 ? 15.234 9.359 -22.062 1 96.56 119 THR B N 1
ATOM 3847 C CA . THR B 1 119 ? 14.172 10.328 -22.328 1 96.56 119 THR B CA 1
ATOM 3848 C C . THR B 1 119 ? 13.961 11.25 -21.141 1 96.56 119 THR B C 1
ATOM 3850 O O . THR B 1 119 ? 14.305 10.898 -20 1 96.56 119 THR B O 1
ATOM 3853 N N . GLU B 1 120 ? 13.445 12.398 -21.391 1 96.75 120 GLU B N 1
ATOM 3854 C CA . GLU B 1 120 ? 13.133 13.344 -20.328 1 96.75 120 GLU B CA 1
ATOM 3855 C C . GLU B 1 120 ? 12.18 12.727 -19.297 1 96.75 120 GLU B C 1
ATOM 3857 O O . GLU B 1 120 ? 12.359 12.906 -18.094 1 96.75 120 GLU B O 1
ATOM 3862 N N . ALA B 1 121 ? 11.227 12.039 -19.766 1 97.12 121 ALA B N 1
ATOM 3863 C CA . ALA B 1 121 ? 10.258 11.391 -18.875 1 97.12 121 ALA B CA 1
ATOM 3864 C C . ALA B 1 121 ? 10.953 10.406 -17.938 1 97.12 121 ALA B C 1
ATOM 3866 O O . ALA B 1 121 ? 10.656 10.359 -16.75 1 97.12 121 ALA B O 1
ATOM 3867 N N . ALA B 1 122 ? 11.836 9.609 -18.469 1 98.12 122 ALA B N 1
ATOM 3868 C CA . ALA B 1 122 ? 12.562 8.633 -17.656 1 98.12 122 ALA B CA 1
ATOM 3869 C C . ALA B 1 122 ? 13.414 9.328 -16.594 1 98.12 122 ALA B C 1
ATOM 3871 O O . ALA B 1 122 ? 13.469 8.891 -15.445 1 98.12 122 ALA B O 1
ATOM 3872 N N . GLU B 1 123 ? 14.047 10.391 -16.984 1 98.06 123 GLU B N 1
ATOM 3873 C CA . GLU B 1 123 ? 14.859 11.156 -16.047 1 98.06 123 GLU B CA 1
ATOM 3874 C C . GLU B 1 123 ? 14.008 11.695 -14.891 1 98.06 123 GLU B C 1
ATOM 3876 O O . GLU B 1 123 ? 14.422 11.648 -13.734 1 98.06 123 GLU B O 1
ATOM 3881 N N . LEU B 1 124 ? 12.867 12.211 -15.242 1 98.31 124 LEU B N 1
ATOM 3882 C CA . LEU B 1 124 ? 11.953 12.742 -14.234 1 98.31 124 LEU B CA 1
ATOM 3883 C C . LEU B 1 124 ? 11.508 11.648 -13.273 1 98.31 124 LEU B C 1
ATOM 3885 O O . LEU B 1 124 ? 11.406 11.883 -12.07 1 98.31 124 LEU B O 1
ATOM 3889 N N . VAL B 1 125 ? 11.211 10.461 -13.789 1 98.69 125 VAL B N 1
ATOM 3890 C CA . VAL B 1 125 ? 10.766 9.359 -12.938 1 98.69 125 VAL B CA 1
ATOM 3891 C C . VAL B 1 125 ? 11.898 8.93 -12.016 1 98.69 125 VAL B C 1
ATOM 3893 O O . VAL B 1 125 ? 11.672 8.609 -10.844 1 98.69 125 VAL B O 1
ATOM 3896 N N . HIS B 1 126 ? 13.125 8.914 -12.531 1 98.56 126 HIS B N 1
ATOM 3897 C CA . HIS B 1 126 ? 14.266 8.609 -11.68 1 98.56 126 HIS B CA 1
ATOM 3898 C C . HIS B 1 126 ? 14.391 9.609 -10.531 1 98.56 126 HIS B C 1
ATOM 3900 O O . HIS B 1 126 ? 14.664 9.234 -9.391 1 98.56 126 HIS B O 1
ATOM 3906 N N . ASP B 1 127 ? 14.227 10.859 -10.836 1 98.56 127 ASP B N 1
ATOM 3907 C CA . ASP B 1 127 ? 14.242 11.898 -9.805 1 98.56 127 ASP B CA 1
ATOM 3908 C C . ASP B 1 127 ? 13.102 11.711 -8.812 1 98.56 127 ASP B C 1
ATOM 3910 O O . ASP B 1 127 ? 13.305 11.805 -7.598 1 98.56 127 ASP B O 1
ATOM 3914 N N . ALA B 1 128 ? 11.93 11.477 -9.359 1 98.69 128 ALA B N 1
ATOM 3915 C CA . ALA B 1 128 ? 10.75 11.273 -8.516 1 98.69 128 ALA B CA 1
ATOM 3916 C C . ALA B 1 128 ? 10.938 10.086 -7.586 1 98.69 128 ALA B C 1
ATOM 3918 O O . ALA B 1 128 ? 10.484 10.109 -6.438 1 98.69 128 ALA B O 1
ATOM 3919 N N . ASP B 1 129 ? 11.523 9.047 -8.141 1 98.31 129 ASP B N 1
ATOM 3920 C CA . ASP B 1 129 ? 11.812 7.848 -7.352 1 98.31 129 ASP B CA 1
ATOM 3921 C C . ASP B 1 129 ? 12.703 8.18 -6.152 1 98.31 129 ASP B C 1
ATOM 3923 O O . ASP B 1 129 ? 12.43 7.742 -5.035 1 98.31 129 ASP B O 1
ATOM 3927 N N . LYS B 1 130 ? 13.719 8.953 -6.328 1 98.31 130 LYS B N 1
ATOM 3928 C CA . LYS B 1 130 ? 14.625 9.359 -5.262 1 98.31 130 LYS B CA 1
ATOM 3929 C C . LYS B 1 130 ? 13.914 10.266 -4.258 1 98.31 130 LYS B C 1
ATOM 3931 O O . LYS B 1 130 ? 14.133 10.148 -3.051 1 98.31 130 LYS B O 1
ATOM 3936 N N . LEU B 1 131 ? 13.164 11.18 -4.781 1 98.44 131 LEU B N 1
ATOM 3937 C CA . LEU B 1 131 ? 12.438 12.094 -3.912 1 98.44 131 LEU B CA 1
ATOM 3938 C C . LEU B 1 131 ? 11.461 11.336 -3.021 1 98.44 131 LEU B C 1
ATOM 3940 O O . LEU B 1 131 ? 11.352 11.625 -1.827 1 98.44 131 LEU B O 1
ATOM 3944 N N . GLN B 1 132 ? 10.742 10.375 -3.625 1 98.5 132 GLN B N 1
ATOM 3945 C CA . GLN B 1 132 ? 9.797 9.578 -2.854 1 98.5 132 GLN B CA 1
ATOM 3946 C C . GLN B 1 132 ? 10.508 8.789 -1.756 1 98.5 132 GLN B C 1
ATOM 3948 O O . GLN B 1 132 ? 10.016 8.703 -0.629 1 98.5 132 GLN B O 1
ATOM 3953 N N . ARG B 1 133 ? 11.617 8.195 -2.076 1 97.94 133 ARG B N 1
ATOM 3954 C CA . ARG B 1 133 ? 12.383 7.434 -1.095 1 97.94 133 ARG B CA 1
ATOM 3955 C C . ARG B 1 133 ? 12.852 8.328 0.049 1 97.94 133 ARG B C 1
ATOM 3957 O O . ARG B 1 133 ? 12.789 7.934 1.216 1 97.94 133 ARG B O 1
ATOM 3964 N N . LEU B 1 134 ? 13.289 9.508 -0.263 1 98.06 134 LEU B N 1
ATOM 3965 C CA . LEU B 1 134 ? 13.711 10.477 0.743 1 98.06 134 LEU B CA 1
ATOM 3966 C C . LEU B 1 134 ? 12.547 10.828 1.671 1 98.06 134 LEU B C 1
ATOM 3968 O O . LEU B 1 134 ? 12.703 10.828 2.895 1 98.06 134 LEU B O 1
ATOM 3972 N N . ASP B 1 135 ? 11.453 11.164 1.068 1 97.25 135 ASP B N 1
ATOM 3973 C CA . ASP B 1 135 ? 10.266 11.539 1.835 1 97.25 135 ASP B CA 1
ATOM 3974 C C . ASP B 1 135 ? 9.82 10.398 2.752 1 97.25 135 ASP B C 1
ATOM 3976 O O . ASP B 1 135 ? 9.508 10.625 3.922 1 97.25 135 ASP B O 1
ATOM 3980 N N . ARG B 1 136 ? 9.773 9.18 2.236 1 97.5 136 ARG B N 1
ATOM 3981 C CA . ARG B 1 136 ? 9.383 8.016 3.023 1 97.5 136 ARG B CA 1
ATOM 3982 C C . ARG B 1 136 ? 10.383 7.742 4.137 1 97.5 136 ARG B C 1
ATOM 3984 O O . ARG B 1 136 ? 10 7.352 5.242 1 97.5 136 ARG B O 1
ATOM 3991 N N . ALA B 1 137 ? 11.648 7.926 3.848 1 97.62 137 ALA B N 1
ATOM 3992 C CA . ALA B 1 137 ? 12.695 7.754 4.859 1 97.62 137 ALA B CA 1
ATOM 3993 C C . ALA B 1 137 ? 12.469 8.688 6.043 1 97.62 137 ALA B C 1
ATOM 3995 O O . ALA B 1 137 ? 12.602 8.281 7.199 1 97.62 137 ALA B O 1
ATOM 3996 N N . PHE B 1 138 ? 12.156 9.914 5.75 1 95.94 138 PHE B N 1
ATOM 3997 C CA . PHE B 1 138 ? 11.867 10.867 6.816 1 95.94 138 PHE B CA 1
ATOM 3998 C C . PHE B 1 138 ? 10.664 10.414 7.637 1 95.94 138 PHE B C 1
ATOM 4000 O O . PHE B 1 138 ? 10.68 10.484 8.867 1 95.94 138 PHE B O 1
ATOM 4007 N N . GLY B 1 139 ? 9.633 9.961 6.941 1 94.19 139 GLY B N 1
ATOM 4008 C CA . GLY B 1 139 ? 8.484 9.422 7.645 1 94.19 139 GLY B CA 1
ATOM 4009 C C . GLY B 1 139 ? 8.844 8.289 8.594 1 94.19 139 GLY B C 1
ATOM 4010 O O . GLY B 1 139 ? 8.391 8.273 9.742 1 94.19 139 GLY B O 1
ATOM 4011 N N . TYR B 1 140 ? 9.633 7.352 8.102 1 95.62 140 TYR B N 1
ATOM 4012 C CA . TYR B 1 140 ? 10.055 6.219 8.922 1 95.62 140 TYR B CA 1
ATOM 4013 C C . TYR B 1 140 ? 10.953 6.676 10.062 1 95.62 140 TYR B C 1
ATOM 4015 O O . TYR B 1 140 ? 10.867 6.145 11.172 1 95.62 140 TYR B O 1
ATOM 4023 N N . ALA B 1 141 ? 11.828 7.637 9.812 1 94.69 141 ALA B N 1
ATOM 4024 C CA . ALA B 1 141 ? 12.727 8.141 10.852 1 94.69 141 ALA B CA 1
ATOM 4025 C C . ALA B 1 141 ? 11.938 8.703 12.023 1 94.69 141 ALA B C 1
ATOM 4027 O O . ALA B 1 141 ? 12.352 8.57 13.18 1 94.69 141 ALA B O 1
ATOM 4028 N N . ARG B 1 142 ? 10.875 9.312 11.773 1 90.19 142 ARG B N 1
ATOM 4029 C CA . ARG B 1 142 ? 10.039 9.891 12.82 1 90.19 142 ARG B CA 1
ATOM 4030 C C . ARG B 1 142 ? 9.312 8.797 13.594 1 90.19 142 ARG B C 1
ATOM 4032 O O . ARG B 1 142 ? 9.141 8.906 14.812 1 90.19 142 ARG B O 1
ATOM 4039 N N . ARG B 1 143 ? 8.906 7.77 12.945 1 90.19 143 ARG B N 1
ATOM 4040 C CA . ARG B 1 143 ? 8.141 6.695 13.57 1 90.19 143 ARG B CA 1
ATOM 4041 C C . ARG B 1 143 ? 9.047 5.746 14.336 1 90.19 143 ARG B C 1
ATOM 4043 O O . ARG B 1 143 ? 8.648 5.184 15.359 1 90.19 143 ARG B O 1
ATOM 4050 N N . TYR B 1 144 ? 10.234 5.602 13.727 1 92.88 144 TYR B N 1
ATOM 4051 C CA . TYR B 1 144 ? 11.219 4.711 14.336 1 92.88 144 TYR B CA 1
ATOM 4052 C C . TYR B 1 144 ? 12.547 5.426 14.555 1 92.88 144 TYR B C 1
ATOM 4054 O O . TYR B 1 144 ? 13.539 5.129 13.883 1 92.88 144 TYR B O 1
ATOM 4062 N N . PRO B 1 145 ? 12.609 6.199 15.617 1 89.06 145 PRO B N 1
ATOM 4063 C CA . PRO B 1 145 ? 13.781 7.059 15.82 1 89.06 145 PRO B CA 1
ATOM 4064 C C . PRO B 1 145 ? 15.047 6.266 16.141 1 89.06 145 PRO B C 1
ATOM 4066 O O . PRO B 1 145 ? 16.156 6.797 16.016 1 89.06 145 PRO B O 1
ATOM 4069 N N . LYS B 1 146 ? 14.953 5.062 16.531 1 93.12 146 LYS B N 1
ATOM 4070 C CA . LYS B 1 146 ? 16.109 4.23 16.859 1 93.12 146 LYS B CA 1
ATOM 4071 C C . LYS B 1 146 ? 16.812 3.754 15.586 1 93.12 146 LYS B C 1
ATOM 4073 O O . LYS B 1 146 ? 17.953 3.293 15.641 1 93.12 146 LYS B O 1
ATOM 4078 N N . LEU B 1 147 ? 16.109 3.809 14.461 1 95.12 147 LEU B N 1
ATOM 4079 C CA . LEU B 1 147 ? 16.703 3.4 13.188 1 95.12 147 LEU B CA 1
ATOM 4080 C C . LEU B 1 147 ? 17.484 4.551 12.562 1 95.12 147 LEU B C 1
ATOM 4082 O O . LEU B 1 147 ? 17.031 5.691 12.562 1 95.12 147 LEU B O 1
ATOM 4086 N N . ASP B 1 148 ? 18.656 4.312 12.172 1 94.94 148 ASP B N 1
ATOM 4087 C CA . ASP B 1 148 ? 19.438 5.332 11.469 1 94.94 148 ASP B CA 1
ATOM 4088 C C . ASP B 1 148 ? 19.156 5.301 9.969 1 94.94 148 ASP B C 1
ATOM 4090 O O . ASP B 1 148 ? 19.656 4.426 9.258 1 94.94 148 ASP B O 1
ATOM 4094 N N . LEU B 1 149 ? 18.469 6.242 9.492 1 96.38 149 LEU B N 1
ATOM 4095 C CA . LEU B 1 149 ? 18.125 6.352 8.078 1 96.38 149 LEU B CA 1
ATOM 4096 C C . LEU B 1 149 ? 18.734 7.609 7.465 1 96.38 149 LEU B C 1
ATOM 4098 O O . LEU B 1 149 ? 18.312 8.047 6.395 1 96.38 149 LEU B O 1
ATOM 4102 N N . SER B 1 150 ? 19.719 8.172 8.109 1 94.81 150 SER B N 1
ATOM 4103 C CA . SER B 1 150 ? 20.266 9.477 7.727 1 94.81 150 SER B CA 1
ATOM 4104 C C . SER B 1 150 ? 21.031 9.383 6.414 1 94.81 150 SER B C 1
ATOM 4106 O O . SER B 1 150 ? 21.219 10.391 5.727 1 94.81 150 SER B O 1
ATOM 4108 N N . ASP B 1 151 ? 21.531 8.188 6.098 1 96.06 151 ASP B N 1
ATOM 4109 C CA . ASP B 1 151 ? 22.266 8 4.844 1 96.06 151 ASP B CA 1
ATOM 4110 C C . ASP B 1 151 ? 21.375 8.305 3.643 1 96.06 151 ASP B C 1
ATOM 4112 O O . ASP B 1 151 ? 21.859 8.664 2.57 1 96.06 151 ASP B O 1
ATOM 4116 N N . LEU B 1 152 ? 20.078 8.219 3.766 1 96.19 152 LEU B N 1
ATOM 4117 C CA . LEU B 1 152 ? 19.141 8.414 2.664 1 96.19 152 LEU B CA 1
ATOM 4118 C C . LEU B 1 152 ? 18.969 9.898 2.357 1 96.19 152 LEU B C 1
ATOM 4120 O O . LEU B 1 152 ? 18.422 10.258 1.31 1 96.19 152 LEU B O 1
ATOM 4124 N N . LYS B 1 153 ? 19.422 10.766 3.266 1 96.69 153 LYS B N 1
ATOM 4125 C CA . LYS B 1 153 ? 19.422 12.203 3.002 1 96.69 153 LYS B CA 1
ATOM 4126 C C . LYS B 1 153 ? 20.234 12.539 1.754 1 96.69 153 LYS B C 1
ATOM 4128 O O . LYS B 1 153 ? 19.953 13.539 1.084 1 96.69 153 LYS B O 1
ATOM 4133 N N . SER B 1 154 ? 21.172 11.672 1.417 1 95.75 154 SER B N 1
ATOM 4134 C CA . SER B 1 154 ? 22.047 11.898 0.272 1 95.75 154 SER B CA 1
ATOM 4135 C C . SER B 1 154 ? 21.266 11.82 -1.04 1 95.75 154 SER B C 1
ATOM 4137 O O . SER B 1 154 ? 21.734 12.305 -2.072 1 95.75 154 SER B O 1
ATOM 4139 N N . ASP B 1 155 ? 20.078 11.25 -1.052 1 95.19 155 ASP B N 1
ATOM 4140 C CA . ASP B 1 155 ? 19.25 11.156 -2.252 1 95.19 155 ASP B CA 1
ATOM 4141 C C . ASP B 1 155 ? 18.969 12.539 -2.83 1 95.19 155 ASP B C 1
ATOM 4143 O O . ASP B 1 155 ? 18.844 12.695 -4.047 1 95.19 155 ASP B O 1
ATOM 4147 N N . ALA B 1 156 ? 18.844 13.523 -1.947 1 96.19 156 ALA B N 1
ATOM 4148 C CA . ALA B 1 156 ? 18.516 14.883 -2.365 1 96.19 156 ALA B CA 1
ATOM 4149 C C . ALA B 1 156 ? 19.547 15.422 -3.354 1 96.19 156 ALA B C 1
ATOM 4151 O O . ALA B 1 156 ? 19.188 16.141 -4.289 1 96.19 156 ALA B O 1
ATOM 4152 N N . MET B 1 157 ? 20.781 15 -3.223 1 95 157 MET B N 1
ATOM 4153 C CA . MET B 1 157 ? 21.875 15.508 -4.047 1 95 157 MET B CA 1
ATOM 4154 C C . MET B 1 157 ? 21.859 14.867 -5.43 1 95 157 MET B C 1
ATOM 4156 O O . MET B 1 157 ? 22.484 15.367 -6.359 1 95 157 MET B O 1
ATOM 4160 N N . GLN B 1 158 ? 21.125 13.805 -5.578 1 96.38 158 GLN B N 1
ATOM 4161 C CA . GLN B 1 158 ? 21.125 13.055 -6.832 1 96.38 158 GLN B CA 1
ATOM 4162 C C . GLN B 1 158 ? 19.953 13.469 -7.715 1 96.38 158 GLN B C 1
ATOM 4164 O O . GLN B 1 158 ? 19.812 12.984 -8.836 1 96.38 158 GLN B O 1
ATOM 4169 N N . ILE B 1 159 ? 19.109 14.367 -7.227 1 97.75 159 ILE B N 1
ATOM 4170 C CA . ILE B 1 159 ? 17.938 14.812 -7.98 1 97.75 159 ILE B CA 1
ATOM 4171 C C . ILE B 1 159 ? 18.328 15.961 -8.906 1 97.75 159 ILE B C 1
ATOM 4173 O O . ILE B 1 159 ? 18.906 16.953 -8.461 1 97.75 159 ILE B O 1
ATOM 4177 N N . GLU B 1 160 ? 18 15.844 -10.164 1 96 160 GLU B N 1
ATOM 4178 C CA . GLU B 1 160 ? 18.453 16.812 -11.164 1 96 160 GLU B CA 1
ATOM 4179 C C . GLU B 1 160 ? 17.359 17.844 -11.453 1 96 160 GLU B C 1
ATOM 4181 O O . GLU B 1 160 ? 17.656 19.016 -11.664 1 96 160 GLU B O 1
ATOM 4186 N N . SER B 1 161 ? 16.094 17.438 -11.531 1 95.5 161 SER B N 1
ATOM 4187 C CA . SER B 1 161 ? 14.984 18.344 -11.789 1 95.5 161 SER B CA 1
ATOM 4188 C C . SER B 1 161 ? 14.945 19.469 -10.758 1 95.5 161 SER B C 1
ATOM 4190 O O . SER B 1 161 ? 14.961 19.219 -9.555 1 95.5 161 SER B O 1
ATOM 4192 N N . HIS B 1 162 ? 14.844 20.672 -11.219 1 94.94 162 HIS B N 1
ATOM 4193 C CA . HIS B 1 162 ? 14.883 21.828 -10.328 1 94.94 162 HIS B CA 1
ATOM 4194 C C . HIS B 1 162 ? 13.727 21.797 -9.344 1 94.94 162 HIS B C 1
ATOM 4196 O O . HIS B 1 162 ? 13.922 21.984 -8.141 1 94.94 162 HIS B O 1
ATOM 4202 N N . SER B 1 163 ? 12.547 21.609 -9.836 1 94.62 163 SER B N 1
ATOM 4203 C CA . SER B 1 163 ? 11.367 21.594 -8.977 1 94.62 163 SER B CA 1
ATOM 4204 C C . SER B 1 163 ? 11.453 20.484 -7.93 1 94.62 163 SER B C 1
ATOM 4206 O O . SER B 1 163 ? 11.141 20.703 -6.758 1 94.62 163 SER B O 1
ATOM 4208 N N . MET B 1 164 ? 11.883 19.328 -8.305 1 97.06 164 MET B N 1
ATOM 4209 C CA . MET B 1 164 ? 11.961 18.219 -7.375 1 97.06 164 MET B CA 1
ATOM 4210 C C . MET B 1 164 ? 13.125 18.391 -6.398 1 97.06 164 MET B C 1
ATOM 4212 O O . MET B 1 164 ? 13.055 17.938 -5.258 1 97.06 164 MET B O 1
ATOM 4216 N N . ARG B 1 165 ? 14.125 19.062 -6.832 1 96.81 165 ARG B N 1
ATOM 4217 C CA . ARG B 1 165 ? 15.227 19.375 -5.93 1 96.81 165 ARG B CA 1
ATOM 4218 C C . ARG B 1 165 ? 14.773 20.312 -4.816 1 96.81 165 ARG B C 1
ATOM 4220 O O . ARG B 1 165 ? 15.172 20.156 -3.66 1 96.81 165 ARG B O 1
ATOM 4227 N N . GLN B 1 166 ? 14.023 21.266 -5.188 1 96 166 GLN B N 1
ATOM 4228 C CA . GLN B 1 166 ? 13.477 22.156 -4.184 1 96 166 GLN B CA 1
ATOM 4229 C C . GLN B 1 166 ? 12.602 21.406 -3.184 1 96 166 GLN B C 1
ATOM 4231 O O . GLN B 1 166 ? 12.664 21.672 -1.98 1 96 166 GLN B O 1
ATOM 4236 N N . ALA B 1 167 ? 11.797 20.516 -3.682 1 96.44 167 ALA B N 1
ATOM 4237 C CA . ALA B 1 167 ? 10.977 19.688 -2.801 1 96.44 167 ALA B CA 1
ATOM 4238 C C . ALA B 1 167 ? 11.844 18.859 -1.87 1 96.44 167 ALA B C 1
ATOM 4240 O O . ALA B 1 167 ? 11.531 18.703 -0.688 1 96.44 167 ALA B O 1
ATOM 4241 N N . ALA B 1 168 ? 12.898 18.297 -2.42 1 97.88 168 ALA B N 1
ATOM 4242 C CA . ALA B 1 168 ? 13.82 17.5 -1.619 1 97.88 168 ALA B CA 1
ATOM 4243 C C . ALA B 1 168 ? 14.461 18.344 -0.519 1 97.88 168 ALA B C 1
ATOM 4245 O O . ALA B 1 168 ? 14.633 17.875 0.609 1 97.88 168 ALA B O 1
ATOM 4246 N N . GLN B 1 169 ? 14.812 19.547 -0.865 1 96.5 169 GLN B N 1
ATOM 4247 C CA . GLN B 1 169 ? 15.391 20.453 0.122 1 96.5 169 GLN B CA 1
ATOM 4248 C C . GLN B 1 169 ? 14.406 20.75 1.247 1 96.5 169 GLN B C 1
ATOM 4250 O O . GLN B 1 169 ? 14.789 20.844 2.412 1 96.5 169 GLN B O 1
ATOM 4255 N N . HIS B 1 170 ? 13.195 20.891 0.891 1 94.56 170 HIS B N 1
ATOM 4256 C CA . HIS B 1 170 ? 12.156 21.094 1.893 1 94.56 170 HIS B CA 1
ATOM 4257 C C . HIS B 1 170 ? 12.078 19.922 2.85 1 94.56 170 HIS B C 1
ATOM 4259 O O . HIS B 1 170 ? 11.953 20.094 4.062 1 94.56 170 HIS B O 1
ATOM 4265 N N . VAL B 1 171 ? 12.133 18.703 2.361 1 95.31 171 VAL B N 1
ATOM 4266 C CA . VAL B 1 171 ? 12.109 17.516 3.191 1 95.31 171 VAL B CA 1
ATOM 4267 C C . VAL B 1 171 ? 13.305 17.516 4.145 1 95.31 171 VAL B C 1
ATOM 4269 O O . VAL B 1 171 ? 13.156 17.234 5.336 1 95.31 171 VAL B O 1
ATOM 4272 N N . LEU B 1 172 ? 14.453 17.891 3.598 1 96.25 172 LEU B N 1
ATOM 4273 C CA . LEU B 1 172 ? 15.664 17.922 4.414 1 96.25 172 LEU B CA 1
ATOM 4274 C C . LEU B 1 172 ? 15.539 18.953 5.535 1 96.25 172 LEU B C 1
ATOM 4276 O O . LEU B 1 172 ? 15.961 18.703 6.664 1 96.25 172 LEU B O 1
ATOM 4280 N N . GLU B 1 173 ? 15.008 20.078 5.23 1 92.56 173 GLU B N 1
ATOM 4281 C CA . GLU B 1 173 ? 14.82 21.125 6.23 1 92.56 173 GLU B CA 1
ATOM 4282 C C . GLU B 1 173 ? 13.867 20.672 7.336 1 92.56 173 GLU B C 1
ATOM 4284 O O . GLU B 1 173 ? 14.133 20.906 8.516 1 92.56 173 GLU B O 1
ATOM 4289 N N . LYS B 1 174 ? 12.836 20.078 6.977 1 89.81 174 LYS B N 1
ATOM 4290 C CA . LYS B 1 174 ? 11.891 19.562 7.965 1 89.81 174 LYS B CA 1
ATOM 4291 C C . LYS B 1 174 ? 12.539 18.469 8.82 1 89.81 174 LYS B C 1
ATOM 4293 O O . LYS B 1 174 ? 12.297 18.406 10.031 1 89.81 174 LYS B O 1
ATOM 4298 N N . TRP B 1 175 ? 13.25 17.625 8.148 1 92.25 175 TRP B N 1
ATOM 4299 C CA . TRP B 1 175 ? 13.93 16.531 8.852 1 92.25 175 TRP B CA 1
ATOM 4300 C C . TRP B 1 175 ? 14.906 17.078 9.891 1 92.25 175 TRP B C 1
ATOM 4302 O O . TRP B 1 175 ? 14.891 16.672 11.047 1 92.25 175 TRP B O 1
ATOM 4312 N N . THR B 1 176 ? 15.695 18.062 9.492 1 91.19 176 THR B N 1
ATOM 4313 C CA . THR B 1 176 ? 16.656 18.703 10.391 1 91.19 176 THR B CA 1
ATOM 4314 C C . THR B 1 176 ? 15.93 19.375 11.555 1 91.19 176 THR B C 1
ATOM 4316 O O . THR B 1 176 ? 16.328 19.234 12.711 1 91.19 176 THR B O 1
ATOM 4319 N N . SER B 1 177 ? 14.898 20.078 11.25 1 85.56 177 SER B N 1
ATOM 4320 C CA . SER B 1 177 ? 14.117 20.75 12.281 1 85.56 177 SER B CA 1
ATOM 4321 C C . SER B 1 177 ? 13.531 19.75 13.273 1 85.56 177 SER B C 1
ATOM 4323 O O . SER B 1 177 ? 13.477 20.016 14.477 1 85.56 177 SER B O 1
ATOM 4325 N N . TRP B 1 178 ? 13.047 18.656 12.758 1 86.56 178 TRP B N 1
ATOM 4326 C CA . TRP B 1 178 ? 12.469 17.625 13.609 1 86.56 178 TRP B CA 1
ATOM 4327 C C . TRP B 1 178 ? 13.523 17.031 14.547 1 86.56 178 TRP B C 1
ATOM 4329 O O . TRP B 1 178 ? 13.25 16.781 15.719 1 86.56 178 TRP B O 1
ATOM 4339 N N . GLU B 1 179 ? 14.703 16.859 14.062 1 87.44 179 GLU B N 1
ATOM 4340 C CA . GLU B 1 179 ? 15.789 16.281 14.844 1 87.44 179 GLU B CA 1
ATOM 4341 C C . GLU B 1 179 ? 16.234 17.219 15.953 1 87.44 179 GLU B C 1
ATOM 4343 O O . GLU B 1 179 ? 16.719 16.781 17 1 87.44 179 GLU B O 1
ATOM 4348 N N . GLN B 1 180 ? 15.961 18.5 15.781 1 85.19 180 GLN B N 1
ATOM 4349 C CA . GLN B 1 180 ? 16.453 19.516 16.719 1 85.19 180 GLN B CA 1
ATOM 4350 C C . GLN B 1 180 ? 15.352 19.938 17.688 1 85.19 180 GLN B C 1
ATOM 4352 O O . GLN B 1 180 ? 15.602 20.719 18.609 1 85.19 180 GLN B O 1
ATOM 4357 N N . ARG B 1 181 ? 14.219 19.406 17.5 1 83.12 181 ARG B N 1
ATOM 4358 C CA . ARG B 1 181 ? 13.078 19.844 18.297 1 83.12 181 ARG B CA 1
ATOM 4359 C C . ARG B 1 181 ? 13.234 19.391 19.75 1 83.12 181 ARG B C 1
ATOM 4361 O O . ARG B 1 181 ? 13.586 18.25 20.016 1 83.12 181 ARG B O 1
ATOM 4368 N N . ARG B 1 182 ? 12.945 20.375 20.719 1 82.62 182 ARG B N 1
ATOM 4369 C CA . ARG B 1 182 ? 13.078 20.109 22.156 1 82.62 182 ARG B CA 1
ATOM 4370 C C . ARG B 1 182 ? 11.836 20.562 22.906 1 82.62 182 ARG B C 1
ATOM 4372 O O . ARG B 1 182 ? 11.742 20.375 24.125 1 82.62 182 ARG B O 1
ATOM 4379 N N . GLN B 1 183 ? 10.906 21 22.25 1 87.62 183 GLN B N 1
ATOM 4380 C CA . GLN B 1 183 ? 9.75 21.609 22.891 1 87.62 183 GLN B CA 1
ATOM 4381 C C . GLN B 1 183 ? 8.844 20.547 23.516 1 87.62 183 GLN B C 1
ATOM 4383 O O . GLN B 1 183 ? 8.742 19.422 23.016 1 87.62 183 GLN B O 1
ATOM 4388 N N . THR B 1 184 ? 8.258 20.938 24.594 1 92.69 184 THR B N 1
ATOM 4389 C CA . THR B 1 184 ? 7.168 20.188 25.219 1 92.69 184 THR B CA 1
ATOM 4390 C C . THR B 1 184 ? 5.832 20.875 24.984 1 92.69 184 THR B C 1
ATOM 4392 O O . THR B 1 184 ? 5.742 22.109 25.078 1 92.69 184 THR B O 1
ATOM 4395 N N . PHE B 1 185 ? 4.816 20.031 24.672 1 94.94 185 PHE B N 1
ATOM 4396 C CA . PHE B 1 185 ? 3.529 20.625 24.312 1 94.94 185 PHE B CA 1
ATOM 4397 C C . PHE B 1 185 ? 2.486 20.344 25.391 1 94.94 185 PHE B C 1
ATOM 4399 O O . PHE B 1 185 ? 2.469 19.266 25.984 1 94.94 185 PHE B O 1
ATOM 4406 N N . VAL B 1 186 ? 1.71 21.328 25.656 1 96.69 186 VAL B N 1
ATOM 4407 C CA . VAL B 1 186 ? 0.571 21.188 26.562 1 96.69 186 VAL B CA 1
ATOM 4408 C C . VAL B 1 186 ? -0.725 21.484 25.812 1 96.69 186 VAL B C 1
ATOM 4410 O O . VAL B 1 186 ? -0.95 22.609 25.359 1 96.69 186 VAL B O 1
ATOM 4413 N N . PHE B 1 187 ? -1.567 20.438 25.656 1 96.5 187 PHE B N 1
ATOM 4414 C CA . PHE B 1 187 ? -2.881 20.625 25.062 1 96.5 187 PHE B CA 1
ATOM 4415 C C . PHE B 1 187 ? -3.885 21.141 26.078 1 96.5 187 PHE B C 1
ATOM 4417 O O . PHE B 1 187 ? -4.023 20.562 27.172 1 96.5 187 PHE B O 1
ATOM 4424 N N . VAL B 1 188 ? -4.531 22.203 25.766 1 95.69 188 VAL B N 1
ATOM 4425 C CA . VAL B 1 188 ? -5.586 22.719 26.625 1 95.69 188 VAL B CA 1
ATOM 4426 C C . VAL B 1 188 ? -6.941 22.547 25.938 1 95.69 188 VAL B C 1
ATOM 4428 O O . VAL B 1 188 ? -7.207 23.156 24.906 1 95.69 188 VAL B O 1
ATOM 4431 N N . ILE B 1 189 ? -7.738 21.734 26.562 1 92.31 189 ILE B N 1
ATOM 4432 C CA . ILE B 1 189 ? -9.039 21.422 25.984 1 92.31 189 ILE B CA 1
ATOM 4433 C C . ILE B 1 189 ? -10.148 21.891 26.922 1 92.31 189 ILE B C 1
ATOM 4435 O O . ILE B 1 189 ? -10.008 21.844 28.141 1 92.31 189 ILE B O 1
ATOM 4439 N N . GLY B 1 190 ? -11.227 22.375 26.312 1 87.75 190 GLY B N 1
ATOM 4440 C CA . GLY B 1 190 ? -12.375 22.844 27.062 1 87.75 190 GLY B CA 1
ATOM 4441 C C . GLY B 1 190 ? -13.43 23.5 26.188 1 87.75 190 GLY B C 1
ATOM 4442 O O . GLY B 1 190 ? -13.148 23.875 25.047 1 87.75 190 GLY B O 1
ATOM 4443 N N . GLY B 1 191 ? -14.633 23.484 26.641 1 80.44 191 GLY B N 1
ATOM 4444 C CA . GLY B 1 191 ? -15.719 24.094 25.906 1 80.44 191 GLY B CA 1
ATOM 4445 C C . GLY B 1 191 ? -15.555 25.594 25.719 1 80.44 191 GLY B C 1
ATOM 4446 O O . GLY B 1 191 ? -14.734 26.219 26.391 1 80.44 191 GLY B O 1
ATOM 4447 N N . PRO B 1 192 ? -16.406 26.094 24.719 1 78.88 192 PRO B N 1
ATOM 4448 C CA . PRO B 1 192 ? -16.375 27.547 24.547 1 78.88 192 PRO B CA 1
ATOM 4449 C C . PRO B 1 192 ? -16.844 28.297 25.797 1 78.88 192 PRO B C 1
ATOM 4451 O O . PRO B 1 192 ? -17.844 27.922 26.406 1 78.88 192 PRO B O 1
ATOM 4454 N N . GLY B 1 193 ? -15.969 29.234 26.266 1 78.56 193 GLY B N 1
ATOM 4455 C CA . GLY B 1 193 ? -16.375 30.047 27.406 1 78.56 193 GLY B CA 1
ATOM 4456 C C . GLY B 1 193 ? -15.812 29.547 28.734 1 78.56 193 GLY B C 1
ATOM 4457 O O . GLY B 1 193 ? -16 30.172 29.766 1 78.56 193 GLY B O 1
ATOM 4458 N N . VAL B 1 194 ? -15.133 28.484 28.734 1 84 194 VAL B N 1
ATOM 4459 C CA . VAL B 1 194 ? -14.648 27.891 29.969 1 84 194 VAL B CA 1
ATOM 4460 C C . VAL B 1 194 ? -13.461 28.688 30.5 1 84 194 VAL B C 1
ATOM 4462 O O . VAL B 1 194 ? -13.094 28.562 31.672 1 84 194 VAL B O 1
ATOM 4465 N N . GLY B 1 195 ? -12.859 29.516 29.719 1 84.25 195 GLY B N 1
ATOM 4466 C CA . GLY B 1 195 ? -11.773 30.391 30.141 1 84.25 195 GLY B CA 1
ATOM 4467 C C . GLY B 1 195 ? -10.414 29.922 29.656 1 84.25 195 GLY B C 1
ATOM 4468 O O . GLY B 1 195 ? -9.391 30.219 30.281 1 84.25 195 GLY B O 1
ATOM 4469 N N . LYS B 1 196 ? -10.344 29.125 28.609 1 88 196 LYS B N 1
ATOM 4470 C CA . LYS B 1 196 ? -9.094 28.578 28.094 1 88 196 LYS B CA 1
ATOM 4471 C C . LYS B 1 196 ? -8.109 29.688 27.75 1 88 196 LYS B C 1
ATOM 4473 O O . LYS B 1 196 ? -6.961 29.672 28.203 1 88 196 LYS B O 1
ATOM 4478 N N . GLY B 1 197 ? -8.594 30.734 27.016 1 87.94 197 GLY B N 1
ATOM 4479 C CA . GLY B 1 197 ? -7.715 31.812 26.578 1 87.94 197 GLY B CA 1
ATOM 4480 C C . GLY B 1 197 ? -7.082 32.562 27.734 1 87.94 197 GLY B C 1
ATOM 4481 O O . GLY B 1 197 ? -5.887 32.875 27.703 1 87.94 197 GLY B O 1
ATOM 4482 N N . THR B 1 198 ? -7.875 32.844 28.672 1 88.31 198 THR B N 1
ATOM 4483 C CA . THR B 1 198 ? -7.418 33.594 29.828 1 88.31 198 THR B CA 1
ATOM 4484 C C . THR B 1 198 ? -6.398 32.781 30.625 1 88.31 198 THR B C 1
ATOM 4486 O O . THR B 1 198 ? -5.324 33.281 30.953 1 88.31 198 THR B O 1
ATOM 4489 N N . HIS B 1 199 ? -6.723 31.578 30.953 1 94 199 HIS B N 1
ATOM 4490 C CA . HIS B 1 199 ? -5.832 30.75 31.75 1 94 199 HIS B CA 1
ATOM 4491 C C . HIS B 1 199 ? -4.539 30.453 31 1 94 199 HIS B C 1
ATOM 4493 O O . HIS B 1 199 ? -3.463 30.422 31.594 1 94 199 HIS B O 1
ATOM 4499 N N . CYS B 1 200 ? -4.625 30.266 29.703 1 95.44 200 CYS B N 1
ATOM 4500 C CA . CYS B 1 200 ? -3.457 29.969 28.891 1 95.44 200 CYS B CA 1
ATOM 4501 C C . CYS B 1 200 ? -2.512 31.156 28.828 1 95.44 200 CYS B C 1
ATOM 4503 O O . CYS B 1 200 ? -1.3 31 28.984 1 95.44 200 CYS B O 1
ATOM 4505 N N . SER B 1 201 ? -3.1 32.312 28.594 1 94 201 SER B N 1
ATOM 4506 C CA . SER B 1 201 ? -2.281 33.531 28.5 1 94 201 SER B CA 1
ATOM 4507 C C . SER B 1 201 ? -1.559 33.812 29.812 1 94 201 SER B C 1
ATOM 4509 O O . SER B 1 201 ? -0.366 34.125 29.812 1 94 201 SER B O 1
ATOM 4511 N N . LYS B 1 202 ? -2.256 33.688 30.891 1 95.44 202 LYS B N 1
ATOM 4512 C CA . LYS B 1 202 ? -1.67 33.938 32.188 1 95.44 202 LYS B CA 1
ATOM 4513 C C . LYS B 1 202 ? -0.6 32.906 32.531 1 95.44 202 LYS B C 1
ATOM 4515 O O . LYS B 1 202 ? 0.458 33.25 33.062 1 95.44 202 LYS B O 1
ATOM 4520 N N . ALA B 1 203 ? -0.869 31.703 32.25 1 96.12 203 ALA B N 1
ATOM 4521 C CA . ALA B 1 203 ? 0.084 30.641 32.531 1 96.12 203 ALA B CA 1
ATOM 4522 C C . ALA B 1 203 ? 1.34 30.781 31.656 1 96.12 203 ALA B C 1
ATOM 4524 O O . ALA B 1 203 ? 2.449 30.5 32.125 1 96.12 203 ALA B O 1
ATOM 4525 N N . ALA B 1 204 ? 1.125 31.141 30.422 1 94.81 204 ALA B N 1
ATOM 4526 C CA . ALA B 1 204 ? 2.258 31.344 29.516 1 94.81 204 ALA B CA 1
ATOM 4527 C C . ALA B 1 204 ? 3.201 32.406 30.062 1 94.81 204 ALA B C 1
ATOM 4529 O O . ALA B 1 204 ? 4.422 32.25 30.016 1 94.81 204 ALA B O 1
ATOM 4530 N N . ALA B 1 205 ? 2.59 33.438 30.531 1 93.56 205 ALA B N 1
ATOM 4531 C CA . ALA B 1 205 ? 3.385 34.531 31.109 1 93.56 205 ALA B CA 1
ATOM 4532 C C . ALA B 1 205 ? 4.121 34.031 32.375 1 93.56 205 ALA B C 1
ATOM 4534 O O . ALA B 1 205 ? 5.289 34.375 32.562 1 93.56 205 ALA B O 1
ATOM 4535 N N . THR B 1 206 ? 3.459 33.281 33.156 1 93.75 206 THR B N 1
ATOM 4536 C CA . THR B 1 206 ? 3.998 32.812 34.406 1 93.75 206 THR B CA 1
ATOM 4537 C C . THR B 1 206 ? 5.129 31.812 34.188 1 93.75 206 THR B C 1
ATOM 4539 O O . THR B 1 206 ? 6.129 31.812 34.906 1 93.75 206 THR B O 1
ATOM 4542 N N . LEU B 1 207 ? 5.078 31.016 33.188 1 94.62 207 LEU B N 1
ATOM 4543 C CA . LEU B 1 207 ? 5.977 29.875 33 1 94.62 207 LEU B CA 1
ATOM 4544 C C . LEU B 1 207 ? 6.996 30.172 31.906 1 94.62 207 LEU B C 1
ATOM 4546 O O . LEU B 1 207 ? 7.895 29.359 31.656 1 94.62 207 LEU B O 1
ATOM 4550 N N . GLY B 1 208 ? 6.824 31.344 31.281 1 91.62 208 GLY B N 1
ATOM 4551 C CA . GLY B 1 208 ? 7.68 31.609 30.141 1 91.62 208 GLY B CA 1
ATOM 4552 C C . GLY B 1 208 ? 7.41 30.672 28.969 1 91.62 208 GLY B C 1
ATOM 4553 O O . GLY B 1 208 ? 8.344 30.188 28.328 1 91.62 208 GLY B O 1
ATOM 4554 N N . ALA B 1 209 ? 6.188 30.312 28.797 1 93.81 209 ALA B N 1
ATOM 4555 C CA . ALA B 1 209 ? 5.762 29.422 27.719 1 93.81 209 ALA B CA 1
ATOM 4556 C C . ALA B 1 209 ? 5.113 30.219 26.594 1 93.81 209 ALA B C 1
ATOM 4558 O O . ALA B 1 209 ? 4.824 31.406 26.734 1 93.81 209 ALA B O 1
ATOM 4559 N N . ALA B 1 210 ? 5.051 29.625 25.484 1 93.25 210 ALA B N 1
ATOM 4560 C CA . ALA B 1 210 ? 4.316 30.219 24.375 1 93.25 210 ALA B CA 1
ATOM 4561 C C . ALA B 1 210 ? 2.859 29.766 24.375 1 93.25 210 ALA B C 1
ATOM 4563 O O . ALA B 1 210 ? 2.568 28.594 24.562 1 93.25 210 ALA B O 1
ATOM 4564 N N . HIS B 1 211 ? 1.966 30.766 24.312 1 94.19 211 HIS B N 1
ATOM 4565 C CA . HIS B 1 211 ? 0.549 30.469 24.141 1 94.19 211 HIS B CA 1
ATOM 4566 C C . HIS B 1 211 ? 0.152 30.531 22.672 1 94.19 211 HIS B C 1
ATOM 4568 O O . HIS B 1 211 ? 0.254 31.594 22.031 1 94.19 211 HIS B O 1
ATOM 4574 N N . VAL B 1 212 ? -0.261 29.406 22.141 1 93.44 212 VAL B N 1
ATOM 4575 C CA . VAL B 1 212 ? -0.659 29.312 20.734 1 93.44 212 VAL B CA 1
ATOM 4576 C C . VAL B 1 212 ? -2.096 28.797 20.641 1 93.44 212 VAL B C 1
ATOM 4578 O O . VAL B 1 212 ? -2.408 27.703 21.109 1 93.44 212 VAL B O 1
ATOM 4581 N N . SER B 1 213 ? -2.936 29.609 20.094 1 92.19 213 SER B N 1
ATOM 4582 C CA . SER B 1 213 ? -4.324 29.219 19.906 1 92.19 213 SER B CA 1
ATOM 4583 C C . SER B 1 213 ? -4.574 28.781 18.469 1 92.19 213 SER B C 1
ATOM 4585 O O . SER B 1 213 ? -4.426 29.578 17.531 1 92.19 213 SER B O 1
ATOM 4587 N N . ALA B 1 214 ? -5.02 27.484 18.297 1 90.69 214 ALA B N 1
ATOM 4588 C CA . ALA B 1 214 ? -5.258 26.953 16.953 1 90.69 214 ALA B CA 1
ATOM 4589 C C . ALA B 1 214 ? -6.312 27.766 16.219 1 90.69 214 ALA B C 1
ATOM 4591 O O . ALA B 1 214 ? -6.137 28.109 15.047 1 90.69 214 ALA B O 1
ATOM 4592 N N . GLY B 1 215 ? -7.383 28.109 16.922 1 88.44 215 GLY B N 1
ATOM 4593 C CA . GLY B 1 215 ? -8.438 28.906 16.312 1 88.44 215 GLY B CA 1
ATOM 4594 C C . GLY B 1 215 ? -7.973 30.281 15.883 1 88.44 215 GLY B C 1
ATOM 4595 O O . GLY B 1 215 ? -8.328 30.766 14.797 1 88.44 215 GLY B O 1
ATOM 4596 N N . GLU B 1 216 ? -7.215 30.875 16.75 1 89.44 216 GLU B N 1
ATOM 4597 C CA . GLU B 1 216 ? -6.703 32.219 16.438 1 89.44 216 GLU B CA 1
ATOM 4598 C C . GLU B 1 216 ? -5.758 32.156 15.234 1 89.44 216 GLU B C 1
ATOM 4600 O O . GLU B 1 216 ? -5.758 33.094 14.406 1 89.44 216 GLU B O 1
ATOM 4605 N N . LEU B 1 217 ? -4.938 31.141 15.211 1 92.94 217 LEU B N 1
ATOM 4606 C CA . LEU B 1 217 ? -4.023 31 14.086 1 92.94 217 LEU B CA 1
ATOM 4607 C C . LEU B 1 217 ? -4.785 30.906 12.773 1 92.94 217 LEU B C 1
ATOM 4609 O O . LEU B 1 217 ? -4.406 31.531 11.781 1 92.94 217 LEU B O 1
ATOM 4613 N N . LEU B 1 218 ? -5.867 30.141 12.773 1 93.31 218 LEU B N 1
ATOM 4614 C CA . LEU B 1 218 ? -6.656 29.953 11.562 1 93.31 218 LEU B CA 1
ATOM 4615 C C . LEU B 1 218 ? -7.371 31.234 11.172 1 93.31 218 LEU B C 1
ATOM 4617 O O . LEU B 1 218 ? -7.422 31.594 9.992 1 93.31 218 LEU B O 1
ATOM 4621 N N . ARG B 1 219 ? -7.871 31.969 12.18 1 92.31 219 ARG B N 1
ATOM 4622 C CA . ARG B 1 219 ? -8.555 33.219 11.914 1 92.31 219 ARG B CA 1
ATOM 4623 C C . ARG B 1 219 ? -7.582 34.281 11.383 1 92.31 219 ARG B C 1
ATOM 4625 O O . ARG B 1 219 ? -7.926 35.062 10.492 1 92.31 219 ARG B O 1
ATOM 4632 N N . ARG B 1 220 ? -6.461 34.25 11.945 1 93.88 220 ARG B N 1
ATOM 4633 C CA . ARG B 1 220 ? -5.434 35.188 11.477 1 93.88 220 ARG B CA 1
ATOM 4634 C C . ARG B 1 220 ? -5.059 34.906 10.023 1 93.88 220 ARG B C 1
ATOM 4636 O O . ARG B 1 220 ? -4.895 35.812 9.227 1 93.88 220 ARG B O 1
ATOM 4643 N N . GLU B 1 221 ? -4.867 33.594 9.719 1 94.94 221 GLU B N 1
ATOM 4644 C CA . GLU B 1 221 ? -4.547 33.25 8.352 1 94.94 221 GLU B CA 1
ATOM 4645 C C . GLU B 1 221 ? -5.684 33.594 7.398 1 94.94 221 GLU B C 1
ATOM 4647 O O . GLU B 1 221 ? -5.449 34.031 6.273 1 94.94 221 GLU B O 1
ATOM 4652 N N . GLN B 1 222 ? -6.867 33.375 7.859 1 93.94 222 GLN B N 1
ATOM 4653 C CA . GLN B 1 222 ? -8.055 33.719 7.082 1 93.94 222 GLN B CA 1
ATOM 4654 C C . GLN B 1 222 ? -8.086 35.219 6.762 1 93.94 222 GLN B C 1
ATOM 4656 O O . GLN B 1 222 ? -8.461 35.625 5.656 1 93.94 222 GLN B O 1
ATOM 4661 N N . ALA B 1 223 ? -7.691 36 7.738 1 94.12 223 ALA B N 1
ATOM 4662 C CA . ALA B 1 223 ? -7.777 37.469 7.621 1 94.12 223 ALA B CA 1
ATOM 4663 C C . ALA B 1 223 ? -6.543 38.031 6.918 1 94.12 223 ALA B C 1
ATOM 4665 O O . ALA B 1 223 ? -6.551 39.188 6.477 1 94.12 223 ALA B O 1
ATOM 4666 N N . ARG B 1 224 ? -5.52 37.281 6.797 1 94.25 224 ARG B N 1
ATOM 4667 C CA . ARG B 1 224 ? -4.266 37.781 6.234 1 94.25 224 ARG B CA 1
ATOM 4668 C C . ARG B 1 224 ? -4.43 38.156 4.762 1 94.25 224 ARG B C 1
ATOM 4670 O O . ARG B 1 224 ? -4.848 37.312 3.953 1 94.25 224 ARG B O 1
ATOM 4677 N N . PRO B 1 225 ? -4.074 39.406 4.488 1 93.62 225 PRO B N 1
ATOM 4678 C CA . PRO B 1 225 ? -4.18 39.781 3.08 1 93.62 225 PRO B CA 1
ATOM 4679 C C . PRO B 1 225 ? -3.307 38.938 2.162 1 93.62 225 PRO B C 1
ATOM 4681 O O . PRO B 1 225 ? -2.133 38.719 2.463 1 93.62 225 PRO B O 1
ATOM 4684 N N . GLY B 1 226 ? -3.898 38.469 1.137 1 92.88 226 GLY B N 1
ATOM 4685 C CA . GLY B 1 226 ? -3.148 37.719 0.14 1 92.88 226 GLY B CA 1
ATOM 4686 C C . GLY B 1 226 ? -3.004 36.25 0.48 1 92.88 226 GLY B C 1
ATOM 4687 O O . GLY B 1 226 ? -2.33 35.5 -0.236 1 92.88 226 GLY B O 1
ATOM 4688 N N . SER B 1 227 ? -3.566 35.812 1.531 1 94.5 227 SER B N 1
ATOM 4689 C CA . SER B 1 227 ? -3.461 34.406 1.901 1 94.5 227 SER B CA 1
ATOM 4690 C C . SER B 1 227 ? -4.129 33.5 0.863 1 94.5 227 SER B C 1
ATOM 4692 O O . SER B 1 227 ? -5.301 33.688 0.533 1 94.5 227 SER B O 1
ATOM 4694 N N . ARG B 1 228 ? -3.385 32.469 0.404 1 95 228 ARG B N 1
ATOM 4695 C CA . ARG B 1 228 ? -3.914 31.5 -0.54 1 95 228 ARG B CA 1
ATOM 4696 C C . ARG B 1 228 ? -4.91 30.578 0.139 1 95 228 ARG B C 1
ATOM 4698 O O . ARG B 1 228 ? -5.652 29.844 -0.532 1 95 228 ARG B O 1
ATOM 4705 N N . PHE B 1 229 ? -5.004 30.625 1.447 1 96.88 229 PHE B N 1
ATOM 4706 C CA . PHE B 1 229 ? -5.812 29.656 2.188 1 96.88 229 PHE B CA 1
ATOM 4707 C C . PHE B 1 229 ? -7.078 30.328 2.723 1 96.88 229 PHE B C 1
ATOM 4709 O O . PHE B 1 229 ? -7.891 29.672 3.383 1 96.88 229 PHE B O 1
ATOM 4716 N N . ARG B 1 230 ? -7.25 31.578 2.465 1 95.94 230 ARG B N 1
ATOM 4717 C CA . ARG B 1 230 ? -8.375 32.344 2.992 1 95.94 230 ARG B CA 1
ATOM 4718 C C . ARG B 1 230 ? -9.703 31.672 2.65 1 95.94 230 ARG B C 1
ATOM 4720 O O . ARG B 1 230 ? -10.516 31.391 3.537 1 95.94 230 ARG B O 1
ATOM 4727 N N . ASP B 1 231 ? -9.867 31.453 1.34 1 95.31 231 ASP B N 1
ATOM 4728 C CA . ASP B 1 231 ? -11.133 30.875 0.88 1 95.31 231 ASP B CA 1
ATOM 4729 C C . ASP B 1 231 ? -11.352 29.484 1.481 1 95.31 231 ASP B C 1
ATOM 4731 O O . ASP B 1 231 ? -12.469 29.141 1.877 1 95.31 231 ASP B O 1
ATOM 4735 N N . PHE B 1 232 ? -10.344 28.672 1.506 1 96.06 232 PHE B N 1
ATOM 4736 C CA . PHE B 1 232 ? -10.453 27.328 2.064 1 96.06 232 PHE B CA 1
ATOM 4737 C C . PHE B 1 232 ? -10.883 27.391 3.525 1 96.06 232 PHE B C 1
ATOM 4739 O O . PHE B 1 232 ? -11.828 26.688 3.928 1 96.06 232 PHE B O 1
ATOM 4746 N N . ILE B 1 233 ? -10.172 28.172 4.312 1 95.81 233 ILE B N 1
ATOM 4747 C CA . ILE B 1 233 ? -10.469 28.266 5.738 1 95.81 233 ILE B CA 1
ATOM 4748 C C . ILE B 1 233 ? -11.891 28.781 5.938 1 95.81 233 ILE B C 1
ATOM 4750 O O . ILE B 1 233 ? -12.633 28.266 6.773 1 95.81 233 ILE B O 1
ATOM 4754 N N . THR B 1 234 ? -12.273 29.766 5.133 1 95.19 234 THR B N 1
ATOM 4755 C CA . THR B 1 234 ? -13.617 30.328 5.203 1 95.19 234 THR B CA 1
ATOM 4756 C C . THR B 1 234 ? -14.664 29.234 4.969 1 95.19 234 THR B C 1
ATOM 4758 O O . THR B 1 234 ? -15.609 29.109 5.75 1 95.19 234 THR B O 1
ATOM 4761 N N . GLN B 1 235 ? -14.469 28.484 3.934 1 94.12 235 GLN B N 1
ATOM 4762 C CA . GLN B 1 235 ? -15.43 27.438 3.592 1 94.12 235 GLN B CA 1
ATOM 4763 C C . GLN B 1 235 ? -15.43 26.328 4.637 1 94.12 235 GLN B C 1
ATOM 4765 O O . GLN B 1 235 ? -16.484 25.75 4.938 1 94.12 235 GLN B O 1
ATOM 4770 N N . SER B 1 236 ? -14.25 25.969 5.082 1 93 236 SER B N 1
ATOM 4771 C CA . SER B 1 236 ? -14.164 24.984 6.145 1 93 236 SER B CA 1
ATOM 4772 C C . SER B 1 236 ? -14.984 25.391 7.359 1 93 236 SER B C 1
ATOM 4774 O O . SER B 1 236 ? -15.742 24.594 7.91 1 93 236 SER B O 1
ATOM 4776 N N . PHE B 1 237 ? -14.859 26.656 7.781 1 88.12 237 PHE B N 1
ATOM 4777 C CA . PHE B 1 237 ? -15.609 27.188 8.914 1 88.12 237 PHE B CA 1
ATOM 4778 C C . PHE B 1 237 ? -17.109 27.156 8.633 1 88.12 237 PHE B C 1
ATOM 4780 O O . PHE B 1 237 ? -17.891 26.703 9.461 1 88.12 237 PHE B O 1
ATOM 4787 N N . GLU B 1 238 ? -17.469 27.562 7.453 1 88.38 238 GLU B N 1
ATOM 4788 C CA . GLU B 1 238 ? -18.875 27.641 7.066 1 88.38 238 GLU B CA 1
ATOM 4789 C C . GLU B 1 238 ? -19.516 26.266 7.066 1 88.38 238 GLU B C 1
ATOM 4791 O O . GLU B 1 238 ? -20.688 26.109 7.449 1 88.38 238 GLU B O 1
ATOM 4796 N N . MET B 1 239 ? -18.75 25.297 6.691 1 87.38 239 MET B N 1
ATOM 4797 C CA . MET B 1 239 ? -19.266 23.938 6.57 1 87.38 239 MET B CA 1
ATOM 4798 C C . MET B 1 239 ? -19.031 23.141 7.852 1 87.38 239 MET B C 1
ATOM 4800 O O . MET B 1 239 ? -19.453 21.984 7.953 1 87.38 239 MET B O 1
ATOM 4804 N N . SER B 1 240 ? -18.344 23.703 8.836 1 83.38 240 SER B N 1
ATOM 4805 C CA . SER B 1 240 ? -18.016 23.062 10.102 1 83.38 240 SER B CA 1
ATOM 4806 C C . SER B 1 240 ? -17.203 21.781 9.891 1 83.38 240 SER B C 1
ATOM 4808 O O . SER B 1 240 ? -17.484 20.75 10.5 1 83.38 240 SER B O 1
ATOM 4810 N N . ILE B 1 241 ? -16.422 21.828 8.875 1 86.06 241 ILE B N 1
ATOM 4811 C CA . ILE B 1 241 ? -15.477 20.75 8.609 1 86.06 241 ILE B CA 1
ATOM 4812 C C . ILE B 1 241 ? -14.094 21.125 9.148 1 86.06 241 ILE B C 1
ATOM 4814 O O . ILE B 1 241 ? -13.539 22.172 8.789 1 86.06 241 ILE B O 1
ATOM 4818 N N . PRO B 1 242 ? -13.586 20.297 10.047 1 86.31 242 PRO B N 1
ATOM 4819 C CA . PRO B 1 242 ? -12.258 20.625 10.586 1 86.31 242 PRO B CA 1
ATOM 4820 C C . PRO B 1 242 ? -11.195 20.734 9.492 1 86.31 242 PRO B C 1
ATOM 4822 O O . PRO B 1 242 ? -11.211 19.969 8.523 1 86.31 242 PRO B O 1
ATOM 4825 N N . VAL B 1 243 ? -10.281 21.672 9.688 1 91.69 243 VAL B N 1
ATOM 4826 C CA . VAL B 1 243 ? -9.172 21.828 8.75 1 91.69 243 VAL B CA 1
ATOM 4827 C C . VAL B 1 243 ? -8.234 20.625 8.844 1 91.69 243 VAL B C 1
ATOM 4829 O O . VAL B 1 243 ? -8.148 19.984 9.898 1 91.69 243 VAL B O 1
ATOM 4832 N N . PRO B 1 244 ? -7.512 20.328 7.797 1 93.19 244 PRO B N 1
ATOM 4833 C CA . PRO B 1 244 ? -6.539 19.234 7.855 1 93.19 244 PRO B CA 1
ATOM 4834 C C . PRO B 1 244 ? -5.449 19.484 8.898 1 93.19 244 PRO B C 1
ATOM 4836 O O . PRO B 1 244 ? -4.977 20.609 9.055 1 93.19 244 PRO B O 1
ATOM 4839 N N . PRO B 1 245 ? -5.059 18.422 9.523 1 93 245 PRO B N 1
ATOM 4840 C CA . PRO B 1 245 ? -4.055 18.562 10.586 1 93 245 PRO B CA 1
ATOM 4841 C C . PRO B 1 245 ? -2.777 19.234 10.102 1 93 245 PRO B C 1
ATOM 4843 O O . PRO B 1 245 ? -2.174 20.016 10.844 1 93 245 PRO B O 1
ATOM 4846 N N . ILE B 1 246 ? -2.438 18.969 8.906 1 94 246 ILE B N 1
ATOM 4847 C CA . ILE B 1 246 ? -1.172 19.484 8.391 1 94 246 ILE B CA 1
ATOM 4848 C C . ILE B 1 246 ? -1.21 21 8.352 1 94 246 ILE B C 1
ATOM 4850 O O . ILE B 1 246 ? -0.188 21.656 8.562 1 94 246 ILE B O 1
ATOM 4854 N N . LEU B 1 247 ? -2.344 21.594 8.062 1 95 247 LEU B N 1
ATOM 4855 C CA . LEU B 1 247 ? -2.471 23.047 7.98 1 95 247 LEU B CA 1
ATOM 4856 C C . LEU B 1 247 ? -2.268 23.688 9.352 1 95 247 LEU B C 1
ATOM 4858 O O . LEU B 1 247 ? -1.483 24.625 9.484 1 95 247 LEU B O 1
ATOM 4862 N N . ILE B 1 248 ? -2.951 23.188 10.391 1 92.31 248 ILE B N 1
ATOM 4863 C CA . ILE B 1 248 ? -2.861 23.734 11.734 1 92.31 248 ILE B CA 1
ATOM 4864 C C . ILE B 1 248 ? -1.444 23.562 12.273 1 92.31 248 ILE B C 1
ATOM 4866 O O . ILE B 1 248 ? -0.886 24.469 12.891 1 92.31 248 ILE B O 1
ATOM 4870 N N . ILE B 1 249 ? -0.926 22.391 12.055 1 91.56 249 ILE B N 1
ATOM 4871 C CA . ILE B 1 249 ? 0.405 22.078 12.562 1 91.56 249 ILE B CA 1
ATOM 4872 C C . ILE B 1 249 ? 1.437 22.984 11.906 1 91.56 249 ILE B C 1
ATOM 4874 O O . ILE B 1 249 ? 2.377 23.453 12.555 1 91.56 249 ILE B O 1
ATOM 4878 N N . ASP B 1 250 ? 1.272 23.203 10.625 1 92.94 250 ASP B N 1
ATOM 4879 C CA . ASP B 1 250 ? 2.186 24.109 9.922 1 92.94 250 ASP B CA 1
ATOM 4880 C C . ASP B 1 250 ? 2.125 25.516 10.516 1 92.94 250 ASP B C 1
ATOM 4882 O O . ASP B 1 250 ? 3.16 26.156 10.719 1 92.94 250 ASP B O 1
ATOM 4886 N N . LEU B 1 251 ? 0.961 26 10.812 1 92 251 LEU B N 1
ATOM 4887 C CA . LEU B 1 251 ? 0.772 27.328 11.406 1 92 251 LEU B CA 1
ATOM 4888 C C . LEU B 1 251 ? 1.386 27.391 12.805 1 92 251 LEU B C 1
ATOM 4890 O O . LEU B 1 251 ? 1.999 28.391 13.172 1 92 251 LEU B O 1
ATOM 4894 N N . VAL B 1 252 ? 1.19 26.312 13.555 1 89.19 252 VAL B N 1
ATOM 4895 C CA . VAL B 1 252 ? 1.759 26.234 14.898 1 89.19 252 VAL B CA 1
ATOM 4896 C C . VAL B 1 252 ? 3.283 26.281 14.82 1 89.19 252 VAL B C 1
ATOM 4898 O O . VAL B 1 252 ? 3.926 27.031 15.562 1 89.19 252 VAL B O 1
ATOM 4901 N N . GLN B 1 253 ? 3.818 25.484 13.961 1 86.88 253 GLN B N 1
ATOM 4902 C CA . GLN B 1 253 ? 5.266 25.422 13.812 1 86.88 253 GLN B CA 1
ATOM 4903 C C . GLN B 1 253 ? 5.836 26.781 13.398 1 86.88 253 GLN B C 1
ATOM 4905 O O . GLN B 1 253 ? 6.895 27.188 13.883 1 86.88 253 GLN B O 1
ATOM 4910 N N . GLU B 1 254 ? 5.18 27.422 12.477 1 86.44 254 GLU B N 1
ATOM 4911 C CA . GLU B 1 254 ? 5.602 28.766 12.062 1 86.44 254 GLU B CA 1
ATOM 4912 C C . GLU B 1 254 ? 5.629 29.719 13.25 1 86.44 254 GLU B C 1
ATOM 4914 O O . GLU B 1 254 ? 6.508 30.594 13.336 1 86.44 254 GLU B O 1
ATOM 4919 N N . THR B 1 255 ? 4.668 29.609 14.117 1 83.81 255 THR B N 1
ATOM 4920 C CA . THR B 1 255 ? 4.547 30.484 15.273 1 83.81 255 THR B CA 1
ATOM 4921 C C . THR B 1 255 ? 5.656 30.219 16.281 1 83.81 255 THR B C 1
ATOM 4923 O O . THR B 1 255 ? 6.227 31.156 16.844 1 83.81 255 THR B O 1
ATOM 4926 N N . ILE B 1 256 ? 5.992 28.984 16.484 1 81.25 256 ILE B N 1
ATOM 4927 C CA . ILE B 1 256 ? 6.953 28.625 17.516 1 81.25 256 ILE B CA 1
ATOM 4928 C C . ILE B 1 256 ? 8.375 28.891 17.016 1 81.25 256 ILE B C 1
ATOM 4930 O O . ILE B 1 256 ? 9.289 29.078 17.812 1 81.25 256 ILE B O 1
ATOM 4934 N N . GLN B 1 257 ? 8.562 28.75 15.773 1 77.69 257 GLN B N 1
ATOM 4935 C CA . GLN B 1 257 ? 9.875 29.062 15.211 1 77.69 257 GLN B CA 1
ATOM 4936 C C . GLN B 1 257 ? 10.242 30.531 15.461 1 77.69 257 GLN B C 1
ATOM 4938 O O . GLN B 1 257 ? 11.422 30.844 15.656 1 77.69 257 GLN B O 1
ATOM 4943 N N . HIS B 1 258 ? 9.312 31.359 15.461 1 74.94 258 HIS B N 1
ATOM 4944 C CA . HIS B 1 258 ? 9.547 32.781 15.664 1 74.94 258 HIS B CA 1
ATOM 4945 C C . HIS B 1 258 ? 9.672 33.094 17.141 1 74.94 258 HIS B C 1
ATOM 4947 O O . HIS B 1 258 ? 10.227 34.156 17.516 1 74.94 258 HIS B O 1
ATOM 4953 N N . GLU B 1 259 ? 9.25 32.219 18 1 71.31 259 GLU B N 1
ATOM 4954 C CA . GLU B 1 259 ? 9.344 32.375 19.453 1 71.31 259 GLU B CA 1
ATOM 4955 C C . GLU B 1 259 ? 9.859 31.109 20.109 1 71.31 259 GLU B C 1
ATOM 4957 O O . GLU B 1 259 ? 9.078 30.297 20.609 1 71.31 259 GLU B O 1
ATOM 4962 N N . PRO B 1 260 ? 11.094 31.031 20.141 1 74.81 260 PRO B N 1
ATOM 4963 C CA . PRO B 1 260 ? 11.602 29.75 20.625 1 74.81 260 PRO B CA 1
ATOM 4964 C C . PRO B 1 260 ? 11.367 29.547 22.125 1 74.81 260 PRO B C 1
ATOM 4966 O O . PRO B 1 260 ? 11.898 30.312 22.938 1 74.81 260 PRO B O 1
ATOM 4969 N N . CYS B 1 261 ? 10.297 28.969 22.422 1 85.5 261 CYS B N 1
ATOM 4970 C CA . CYS B 1 261 ? 9.977 28.547 23.781 1 85.5 261 CYS B CA 1
ATOM 4971 C C . CYS B 1 261 ? 10.055 27.031 23.922 1 85.5 261 CYS B C 1
ATOM 4973 O O . CYS B 1 261 ? 9.75 26.297 22.984 1 85.5 261 CYS B O 1
ATOM 4975 N N . GLU B 1 262 ? 10.453 26.688 25.047 1 88.94 262 GLU B N 1
ATOM 4976 C CA . GLU B 1 262 ? 10.578 25.266 25.297 1 88.94 262 GLU B CA 1
ATOM 4977 C C . GLU B 1 262 ? 9.219 24.641 25.594 1 88.94 262 GLU B C 1
ATOM 4979 O O . GLU B 1 262 ? 9.016 23.438 25.391 1 88.94 262 GLU B O 1
ATOM 4984 N N . THR B 1 263 ? 8.383 25.453 26.125 1 93.75 263 THR B N 1
ATOM 4985 C CA . THR B 1 263 ? 7.039 24.984 26.453 1 93.75 263 THR B CA 1
ATOM 4986 C C . THR B 1 263 ? 5.996 25.688 25.594 1 93.75 263 THR B C 1
ATOM 4988 O O . THR B 1 263 ? 5.984 26.906 25.5 1 93.75 263 THR B O 1
ATOM 4991 N N . ILE B 1 264 ? 5.18 24.859 24.938 1 94.5 264 ILE B N 1
ATOM 4992 C CA . ILE B 1 264 ? 4.137 25.406 24.078 1 94.5 264 ILE B CA 1
ATOM 4993 C C . ILE B 1 264 ? 2.764 25 24.609 1 94.5 264 ILE B C 1
ATOM 4995 O O . ILE B 1 264 ? 2.457 23.812 24.719 1 94.5 264 ILE B O 1
ATOM 4999 N N . ILE B 1 265 ? 1.996 26 24.938 1 96.12 265 ILE B N 1
ATOM 5000 C CA . ILE B 1 265 ? 0.611 25.781 25.344 1 96.12 265 ILE B CA 1
ATOM 5001 C C . ILE B 1 265 ? -0.302 25.922 24.125 1 96.12 265 ILE B C 1
ATOM 5003 O O . ILE B 1 265 ? -0.473 27.016 23.594 1 96.12 265 ILE B O 1
ATOM 5007 N N . LEU B 1 266 ? -0.82 24.828 23.719 1 95.25 266 LEU B N 1
ATOM 5008 C CA . LEU B 1 266 ? -1.684 24.781 22.547 1 95.25 266 LEU B CA 1
ATOM 5009 C C . LEU B 1 266 ? -3.152 24.734 22.953 1 95.25 266 LEU B C 1
ATOM 5011 O O . LEU B 1 266 ? -3.617 23.734 23.484 1 95.25 266 LEU B O 1
ATOM 5015 N N . ASP B 1 267 ? -3.777 25.828 22.625 1 93.19 267 ASP B N 1
ATOM 5016 C CA . ASP B 1 267 ? -5.18 26 22.984 1 93.19 267 ASP B CA 1
ATOM 5017 C C . ASP B 1 267 ? -6.098 25.641 21.812 1 93.19 267 ASP B C 1
ATOM 5019 O O . ASP B 1 267 ? -5.926 26.125 20.703 1 93.19 267 ASP B O 1
ATOM 5023 N N . GLY B 1 268 ? -7.062 24.703 22.109 1 87.44 268 GLY B N 1
ATOM 5024 C CA . GLY B 1 268 ? -8.031 24.344 21.078 1 87.44 268 GLY B CA 1
ATOM 5025 C C . GLY B 1 268 ? -7.543 23.234 20.156 1 87.44 268 GLY B C 1
ATOM 5026 O O . GLY B 1 268 ? -8 23.125 19.016 1 87.44 268 GLY B O 1
ATOM 5027 N N . PHE B 1 269 ? -6.578 22.516 20.609 1 90.94 269 PHE B N 1
ATOM 5028 C CA . PHE B 1 269 ? -5.996 21.391 19.875 1 90.94 269 PHE B CA 1
ATOM 5029 C C . PHE B 1 269 ? -5.699 20.219 20.812 1 90.94 269 PHE B C 1
ATOM 5031 O O . PHE B 1 269 ? -5.285 20.422 21.953 1 90.94 269 PHE B O 1
ATOM 5038 N N . PRO B 1 270 ? -5.926 19.031 20.312 1 91.75 270 PRO B N 1
ATOM 5039 C CA . PRO B 1 270 ? -6.531 18.609 19.047 1 91.75 270 PRO B CA 1
ATOM 5040 C C . PRO B 1 270 ? -8.055 18.609 19.094 1 91.75 270 PRO B C 1
ATOM 5042 O O . PRO B 1 270 ? -8.648 18.453 20.156 1 91.75 270 PRO B O 1
ATOM 5045 N N . LEU B 1 271 ? -8.688 18.734 17.922 1 85.62 271 LEU B N 1
ATOM 5046 C CA . LEU B 1 271 ? -10.141 18.703 17.812 1 85.62 271 LEU B CA 1
ATOM 5047 C C . LEU B 1 271 ? -10.633 17.312 17.438 1 85.62 271 LEU B C 1
ATOM 5049 O O . LEU B 1 271 ? -11.781 16.969 17.719 1 85.62 271 LEU B O 1
ATOM 5053 N N . THR B 1 272 ? -9.773 16.609 16.703 1 86.12 272 THR B N 1
ATOM 5054 C CA . THR B 1 272 ? -10.148 15.281 16.234 1 86.12 272 THR B CA 1
ATOM 5055 C C . THR B 1 272 ? -9.055 14.266 16.547 1 86.12 272 THR B C 1
ATOM 5057 O O . THR B 1 272 ? -7.922 14.641 16.844 1 86.12 272 THR B O 1
ATOM 5060 N N . GLU B 1 273 ? -9.445 13.016 16.469 1 88.06 273 GLU B N 1
ATOM 5061 C CA . GLU B 1 273 ? -8.469 11.945 16.625 1 88.06 273 GLU B CA 1
ATOM 5062 C C . GLU B 1 273 ? -7.398 11.992 15.539 1 88.06 273 GLU B C 1
ATOM 5064 O O . GLU B 1 273 ? -6.23 11.688 15.797 1 88.06 273 GLU B O 1
ATOM 5069 N N . GLU B 1 274 ? -7.832 12.375 14.406 1 86.88 274 GLU B N 1
ATOM 5070 C CA . GLU B 1 274 ? -6.902 12.477 13.289 1 86.88 274 GLU B CA 1
ATOM 5071 C C . GLU B 1 274 ? -5.832 13.531 13.547 1 86.88 274 GLU B C 1
ATOM 5073 O O . GLU B 1 274 ? -4.656 13.32 13.242 1 86.88 274 GLU B O 1
ATOM 5078 N N . GLN B 1 275 ? -6.25 14.602 14.117 1 90.69 275 GLN B N 1
ATOM 5079 C CA . GLN B 1 275 ? -5.301 15.664 14.453 1 90.69 275 GLN B CA 1
ATOM 5080 C C . GLN B 1 275 ? -4.285 15.18 15.484 1 90.69 275 GLN B C 1
ATOM 5082 O O . GLN B 1 275 ? -3.09 15.461 15.367 1 90.69 275 GLN B O 1
ATOM 5087 N N . LEU B 1 276 ? -4.754 14.438 16.422 1 91.88 276 LEU B N 1
ATOM 5088 C CA . LEU B 1 276 ? -3.871 13.922 17.469 1 91.88 276 LEU B CA 1
ATOM 5089 C C . LEU B 1 276 ? -2.859 12.938 16.875 1 91.88 276 LEU B C 1
ATOM 5091 O O . LEU B 1 276 ? -1.663 13.031 17.156 1 91.88 276 LEU B O 1
ATOM 5095 N N . GLU B 1 277 ? -3.385 12.078 16.078 1 89.5 277 GLU B N 1
ATOM 5096 C CA . GLU B 1 277 ? -2.516 11.078 15.461 1 89.5 277 GLU B CA 1
ATOM 5097 C C . GLU B 1 277 ? -1.459 11.742 14.578 1 89.5 277 GLU B C 1
ATOM 5099 O O . GLU B 1 277 ? -0.298 11.328 14.57 1 89.5 277 GLU B O 1
ATOM 5104 N N . TYR B 1 278 ? -1.924 12.625 13.812 1 90.81 278 TYR B N 1
ATOM 5105 C CA . TYR B 1 278 ? -0.995 13.359 12.961 1 90.81 278 TYR B CA 1
ATOM 5106 C C . TYR B 1 278 ? 0.079 14.047 13.789 1 90.81 278 TYR B C 1
ATOM 5108 O O . TYR B 1 278 ? 1.264 14 13.453 1 90.81 278 TYR B O 1
ATOM 5116 N N . PHE B 1 279 ? -0.323 14.711 14.867 1 92.12 279 PHE B N 1
ATOM 5117 C CA . PHE B 1 279 ? 0.599 15.414 15.758 1 92.12 279 PHE B CA 1
ATOM 5118 C C . PHE B 1 279 ? 1.628 14.453 16.344 1 92.12 279 PHE B C 1
ATOM 5120 O O . PHE B 1 279 ? 2.828 14.727 16.312 1 92.12 279 PHE B O 1
ATOM 5127 N N . GLU B 1 280 ? 1.188 13.336 16.797 1 89.69 280 GLU B N 1
ATOM 5128 C CA . GLU B 1 280 ? 2.064 12.336 17.406 1 89.69 280 GLU B CA 1
ATOM 5129 C C . GLU B 1 280 ? 3.092 11.82 16.391 1 89.69 280 GLU B C 1
ATOM 5131 O O . GLU B 1 280 ? 4.25 11.586 16.75 1 89.69 280 GLU B O 1
ATOM 5136 N N . ASN B 1 281 ? 2.6 11.734 15.195 1 83.62 281 ASN B N 1
ATOM 5137 C CA . ASN B 1 281 ? 3.459 11.156 14.164 1 83.62 281 ASN B CA 1
ATOM 5138 C C . ASN B 1 281 ? 4.445 12.188 13.625 1 83.62 281 ASN B C 1
ATOM 5140 O O . ASN B 1 281 ? 5.57 11.844 13.25 1 83.62 281 ASN B O 1
ATOM 5144 N N . GLU B 1 282 ? 3.986 13.43 13.555 1 84.69 282 GLU B N 1
ATOM 5145 C CA . GLU B 1 282 ? 4.766 14.398 12.797 1 84.69 282 GLU B CA 1
ATOM 5146 C C . GLU B 1 282 ? 5.527 15.344 13.727 1 84.69 282 GLU B C 1
ATOM 5148 O O . GLU B 1 282 ? 6.523 15.945 13.328 1 84.69 282 GLU B O 1
ATOM 5153 N N . ILE B 1 283 ? 5.02 15.469 14.938 1 87.38 283 ILE B N 1
ATOM 5154 C CA . ILE B 1 283 ? 5.582 16.516 15.781 1 87.38 283 ILE B CA 1
ATOM 5155 C C . ILE B 1 283 ? 6.242 15.883 17 1 87.38 283 ILE B C 1
ATOM 5157 O O . ILE B 1 283 ? 7.469 15.906 17.141 1 87.38 283 ILE B O 1
ATOM 5161 N N . SER B 1 284 ? 5.355 15.281 17.844 1 85.94 284 SER B N 1
ATOM 5162 C CA . SER B 1 284 ? 5.957 14.797 19.094 1 85.94 284 SER B CA 1
ATOM 5163 C C . SER B 1 284 ? 4.973 13.953 19.891 1 85.94 284 SER B C 1
ATOM 5165 O O . SER B 1 284 ? 3.762 14.18 19.828 1 85.94 284 SER B O 1
ATOM 5167 N N . ILE B 1 285 ? 5.609 13.047 20.625 1 86.81 285 ILE B N 1
ATOM 5168 C CA . ILE B 1 285 ? 4.797 12.289 21.578 1 86.81 285 ILE B CA 1
ATOM 5169 C C . ILE B 1 285 ? 4.934 12.883 22.969 1 86.81 285 ILE B C 1
ATOM 5171 O O . ILE B 1 285 ? 4.309 12.406 23.922 1 86.81 285 ILE B O 1
ATOM 5175 N N . LYS B 1 286 ? 5.73 13.922 23.062 1 88.88 286 LYS B N 1
ATOM 5176 C CA . LYS B 1 286 ? 5.934 14.609 24.328 1 88.88 286 LYS B CA 1
ATOM 5177 C C . LYS B 1 286 ? 4.898 15.719 24.516 1 88.88 286 LYS B 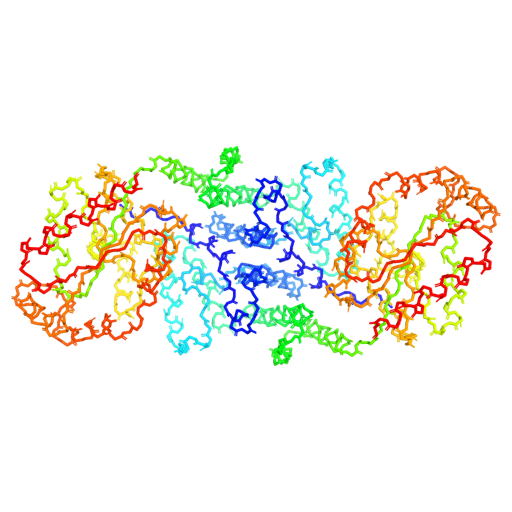C 1
ATOM 5179 O O . LYS B 1 286 ? 5.18 16.891 24.266 1 88.88 286 LYS B O 1
ATOM 5184 N N . TYR B 1 287 ? 3.83 15.312 25.047 1 95.12 287 TYR B N 1
ATOM 5185 C CA . TYR B 1 287 ? 2.783 16.281 25.328 1 95.12 287 TYR B CA 1
ATOM 5186 C C . TYR B 1 287 ? 1.964 15.875 26.531 1 95.12 287 TYR B C 1
ATOM 5188 O O . TYR B 1 287 ? 2.061 14.734 27 1 95.12 287 TYR B O 1
ATOM 5196 N N . GLY B 1 288 ? 1.368 16.828 27.125 1 96.31 288 GLY B N 1
ATOM 5197 C CA . GLY B 1 288 ? 0.344 16.594 28.141 1 96.31 288 GLY B CA 1
ATOM 5198 C C . GLY B 1 288 ? -0.946 17.344 27.844 1 96.31 288 GLY B C 1
ATOM 5199 O O . GLY B 1 288 ? -0.994 18.203 26.969 1 96.31 288 GLY B O 1
ATOM 5200 N N . THR B 1 289 ? -2.027 16.906 28.594 1 96.94 289 THR B N 1
ATOM 5201 C CA . THR B 1 289 ? -3.336 17.5 28.328 1 96.94 289 THR B CA 1
ATOM 5202 C C . THR B 1 289 ? -3.947 18.047 29.625 1 96.94 289 THR B C 1
ATOM 5204 O O . THR B 1 289 ? -3.895 17.391 30.672 1 96.94 289 THR B O 1
ATOM 5207 N N . VAL B 1 290 ? -4.426 19.219 29.516 1 96.31 290 VAL B N 1
ATOM 5208 C CA . VAL B 1 290 ? -5.219 19.812 30.594 1 96.31 290 VAL B CA 1
ATOM 5209 C C . VAL B 1 290 ? -6.633 20.094 30.094 1 96.31 290 VAL B C 1
ATOM 5211 O O . VAL B 1 290 ? -6.828 20.891 29.172 1 96.31 290 VAL B O 1
ATOM 5214 N N . LEU B 1 291 ? -7.578 19.469 30.734 1 93.81 291 LEU B N 1
ATOM 5215 C CA . LEU B 1 291 ? -8.984 19.656 30.406 1 93.81 291 LEU B CA 1
ATOM 5216 C C . LEU B 1 291 ? -9.648 20.609 31.406 1 93.81 291 LEU B C 1
ATOM 5218 O O . LEU B 1 291 ? -9.578 20.391 32.625 1 93.81 291 LEU B O 1
ATOM 5222 N N . LEU B 1 292 ? -10.266 21.641 30.859 1 92.62 292 LEU B N 1
ATOM 5223 C CA . LEU B 1 292 ? -11.062 22.547 31.688 1 92.62 292 LEU B CA 1
ATOM 5224 C C . LEU B 1 292 ? -12.555 22.25 31.547 1 92.62 292 LEU B C 1
ATOM 5226 O O . LEU B 1 292 ? -13.102 22.312 30.438 1 92.62 292 LEU B O 1
ATOM 5230 N N . ASN B 1 293 ? -13.141 21.969 32.688 1 89.94 293 ASN B N 1
ATOM 5231 C CA . ASN B 1 293 ? -14.547 21.594 32.688 1 89.94 293 ASN B CA 1
ATOM 5232 C C . ASN B 1 293 ? -15.414 22.656 33.344 1 89.94 293 ASN B C 1
ATOM 5234 O O . ASN B 1 293 ? -14.969 23.328 34.281 1 89.94 293 ASN B O 1
ATOM 5238 N N . ALA B 1 294 ? -16.578 22.812 32.781 1 88 294 ALA B N 1
ATOM 5239 C CA . ALA B 1 294 ? -17.625 23.641 33.375 1 88 294 ALA B CA 1
ATOM 5240 C C . ALA B 1 294 ? -19.016 23.188 32.969 1 88 294 ALA B C 1
ATOM 5242 O O . ALA B 1 294 ? -19.156 22.5 31.938 1 88 294 ALA B O 1
ATOM 5243 N N . SER B 1 295 ? -20.016 23.469 33.75 1 86.06 295 SER B N 1
ATOM 5244 C CA . SER B 1 295 ? -21.375 23.109 33.406 1 86.06 295 SER B CA 1
ATOM 5245 C C . SER B 1 295 ? -21.875 23.891 32.188 1 86.06 295 SER B C 1
ATOM 5247 O O . SER B 1 295 ? -21.359 24.984 31.906 1 86.06 295 SER B O 1
ATOM 5249 N N . SER B 1 296 ? -22.844 23.266 31.516 1 83.25 296 SER B N 1
ATOM 5250 C CA . SER B 1 296 ? -23.438 23.938 30.359 1 83.25 296 SER B CA 1
ATOM 5251 C C . SER B 1 296 ? -24.016 25.297 30.75 1 83.25 296 SER B C 1
ATOM 5253 O O . SER B 1 296 ? -23.953 26.25 29.969 1 83.25 296 SER B O 1
ATOM 5255 N N . GLU B 1 297 ? -24.516 25.297 31.828 1 83.25 297 GLU B N 1
ATOM 5256 C CA . GLU B 1 297 ? -25.109 26.531 32.312 1 83.25 297 GLU B CA 1
ATOM 5257 C C . GLU B 1 297 ? -24.047 27.609 32.531 1 83.25 297 GLU B C 1
ATOM 5259 O O . GLU B 1 297 ? -24.25 28.766 32.125 1 83.25 297 GLU B O 1
ATOM 5264 N N . THR B 1 298 ? -23.016 27.219 33.094 1 84.31 298 THR B N 1
ATOM 5265 C CA . THR B 1 298 ? -21.906 28.156 33.312 1 84.31 298 THR B CA 1
ATOM 5266 C C . THR B 1 298 ? -21.328 28.641 32 1 84.31 298 THR B C 1
ATOM 5268 O O . THR B 1 298 ? -21.062 29.844 31.844 1 84.31 298 THR B O 1
ATOM 5271 N N . LEU B 1 299 ? -21.125 27.766 31.062 1 83.81 299 LEU B N 1
ATOM 5272 C CA . LEU B 1 299 ? -20.562 28.109 29.766 1 83.81 299 LEU B CA 1
ATOM 5273 C C . LEU B 1 299 ? -21.469 29.094 29.031 1 83.81 299 LEU B C 1
ATOM 5275 O O . LEU B 1 299 ? -21 30.062 28.438 1 83.81 299 LEU B O 1
ATOM 5279 N N . ARG B 1 300 ? -22.719 28.828 29.156 1 82.94 300 ARG B N 1
ATOM 5280 C CA . ARG B 1 300 ? -23.688 29.703 28.5 1 82.94 300 ARG B CA 1
ATOM 5281 C C . ARG B 1 300 ? -23.641 31.109 29.094 1 82.94 300 ARG B C 1
ATOM 5283 O O . ARG B 1 300 ? -23.641 32.094 28.344 1 82.94 300 ARG B O 1
ATOM 5290 N N . ARG B 1 301 ? -23.656 31.188 30.297 1 82.94 301 ARG B N 1
ATOM 5291 C CA . ARG B 1 301 ? -23.625 32.469 31 1 82.94 301 ARG B CA 1
ATOM 5292 C C . ARG B 1 301 ? -22.375 33.281 30.609 1 82.94 301 ARG B C 1
ATOM 5294 O O . ARG B 1 301 ? -22.469 34.469 30.344 1 82.94 301 ARG B O 1
ATOM 5301 N N . ARG B 1 302 ? -21.297 32.625 30.594 1 81.25 302 ARG B N 1
ATOM 5302 C CA . ARG B 1 302 ? -20.031 33.281 30.281 1 81.25 302 ARG B CA 1
ATOM 5303 C C . ARG B 1 302 ? -20 33.75 28.828 1 81.25 302 ARG B C 1
ATOM 5305 O O . ARG B 1 302 ? -19.5 34.844 28.531 1 81.25 302 ARG B O 1
ATOM 5312 N N . LEU B 1 303 ? -20.5 32.938 27.906 1 78.38 303 LEU B N 1
ATOM 5313 C CA . LEU B 1 303 ? -20.5 33.281 26.484 1 78.38 303 LEU B CA 1
ATOM 5314 C C . LEU B 1 303 ? -21.422 34.438 26.203 1 78.38 303 LEU B C 1
ATOM 5316 O O . LEU B 1 303 ? -21.125 35.281 25.328 1 78.38 303 LEU B O 1
ATOM 5320 N N . LEU B 1 304 ? -22.5 34.438 26.922 1 76.81 304 LEU B N 1
ATOM 5321 C CA . LEU B 1 304 ? -23.438 35.562 26.781 1 76.81 304 LEU B CA 1
ATOM 5322 C C . LEU B 1 304 ? -22.797 36.844 27.25 1 76.81 304 LEU B C 1
ATOM 5324 O O . LEU B 1 304 ? -23.016 37.906 26.656 1 76.81 304 LEU B O 1
ATOM 5328 N N . GLY B 1 305 ? -22.078 36.75 28.266 1 72.81 305 GLY B N 1
ATOM 5329 C CA . GLY B 1 305 ? -21.375 37.938 28.766 1 72.81 305 GLY B CA 1
ATOM 5330 C C . GLY B 1 305 ? -20.297 38.438 27.812 1 72.81 305 GLY B C 1
ATOM 5331 O O . GLY B 1 305 ? -20.125 39.656 27.656 1 72.81 305 GLY B O 1
ATOM 5332 N N . ARG B 1 306 ? -19.625 37.531 27.219 1 69.06 306 ARG B N 1
ATOM 5333 C CA . ARG B 1 306 ? -18.562 37.875 26.281 1 69.06 306 ARG B CA 1
ATOM 5334 C C . ARG B 1 306 ? -19.125 38.531 25.016 1 69.06 306 ARG B C 1
ATOM 5336 O O . ARG B 1 306 ? -18.531 39.438 24.469 1 69.06 306 ARG B O 1
ATOM 5343 N N . ALA B 1 307 ? -20.156 37.844 24.422 1 64.31 307 ALA B N 1
ATOM 5344 C CA . ALA B 1 307 ? -20.797 38.375 23.219 1 64.31 307 ALA B CA 1
ATOM 5345 C C . ALA B 1 307 ? -21.109 39.844 23.359 1 64.31 307 ALA B C 1
ATOM 5347 O O . ALA B 1 307 ? -20.984 40.625 22.406 1 64.31 307 ALA B O 1
ATOM 5348 N N . GLU B 1 308 ? -21.375 40.156 24.484 1 60.28 308 GLU B N 1
ATOM 5349 C CA . GLU B 1 308 ? -21.672 41.562 24.75 1 60.28 308 GLU B CA 1
ATOM 5350 C C . GLU B 1 308 ? -20.406 42.406 24.672 1 60.28 308 GLU B C 1
ATOM 5352 O O . GLU B 1 308 ? -20.453 43.562 24.297 1 60.28 308 GLU B O 1
ATOM 5357 N N . SER B 1 309 ? -19.297 41.75 24.844 1 57.81 309 SER B N 1
ATOM 5358 C CA . SER B 1 309 ? -18.062 42.531 24.906 1 57.81 309 SER B CA 1
ATOM 5359 C C . SER B 1 309 ? -17.156 42.25 23.719 1 57.81 309 SER B C 1
ATOM 5361 O O . SER B 1 309 ? -16.344 43.062 23.312 1 57.81 309 SER B O 1
ATOM 5363 N N . SER B 1 310 ? -17.234 40.906 23.203 1 59.5 310 SER B N 1
ATOM 5364 C CA . SER B 1 310 ? -16.203 40.5 22.266 1 59.5 310 SER B CA 1
ATOM 5365 C C . SER B 1 310 ? -16.734 40.469 20.828 1 59.5 310 SER B C 1
ATOM 5367 O O . SER B 1 310 ? -17.938 40.406 20.609 1 59.5 310 SER B O 1
ATOM 5369 N N . GLY B 1 311 ? -16.375 41.062 19.797 1 53.53 311 GLY B N 1
ATOM 5370 C CA . GLY B 1 311 ? -16.688 41.094 18.375 1 53.53 311 GLY B CA 1
ATOM 5371 C C . GLY B 1 311 ? -16.516 39.781 17.688 1 53.53 311 GLY B C 1
ATOM 5372 O O . GLY B 1 311 ? -16.281 39.719 16.469 1 53.53 311 GLY B O 1
ATOM 5373 N N . ARG B 1 312 ? -16.453 38.656 18.344 1 57.75 312 ARG B N 1
ATOM 5374 C CA . ARG B 1 312 ? -16.25 37.375 17.672 1 57.75 312 ARG B CA 1
ATOM 5375 C C . ARG B 1 312 ? -17.531 36.875 17 1 57.75 312 ARG B C 1
ATOM 5377 O O . ARG B 1 312 ? -18.531 36.656 17.672 1 57.75 312 ARG B O 1
ATOM 5384 N N . ALA B 1 313 ? -17.516 36.812 15.703 1 54.84 313 ALA B N 1
ATOM 5385 C CA . ALA B 1 313 ? -18.688 36.5 14.883 1 54.84 313 ALA B CA 1
ATOM 5386 C C . ALA B 1 313 ? -19.219 35.094 15.219 1 54.84 313 ALA B C 1
ATOM 5388 O O . ALA B 1 313 ? -20.422 34.844 15.102 1 54.84 313 ALA B O 1
ATOM 5389 N N . ASP B 1 314 ? -18.406 34.188 15.75 1 56.41 314 ASP B N 1
ATOM 5390 C CA . ASP B 1 314 ? -18.844 32.812 16.016 1 56.41 314 ASP B CA 1
ATOM 5391 C C . ASP B 1 314 ? -19.656 32.719 17.312 1 56.41 314 ASP B C 1
ATOM 5393 O O . ASP B 1 314 ? -20.281 31.703 17.594 1 56.41 314 ASP B O 1
ATOM 5397 N N . ASP B 1 315 ? -19.656 33.844 18.109 1 56.97 315 ASP B N 1
ATOM 5398 C CA . ASP B 1 315 ? -20.422 33.875 19.359 1 56.97 315 ASP B CA 1
ATOM 5399 C C . ASP B 1 315 ? -21.828 34.406 19.125 1 56.97 315 ASP B C 1
ATOM 5401 O O . ASP B 1 315 ? -22.422 35 20.031 1 56.97 315 ASP B O 1
ATOM 5405 N N . ASP B 1 316 ? -22.281 34.312 17.969 1 55.56 316 ASP B N 1
ATOM 5406 C CA . ASP B 1 316 ? -23.688 34.688 17.797 1 55.56 316 ASP B CA 1
ATOM 5407 C C . ASP B 1 316 ? -24.609 33.812 18.609 1 55.56 316 ASP B C 1
ATOM 5409 O O . ASP B 1 316 ? -24.344 32.594 18.766 1 55.56 316 ASP B O 1
ATOM 5413 N N . LEU B 1 317 ? -25.562 34.406 19.234 1 57.22 317 LEU B N 1
ATOM 5414 C CA . LEU B 1 317 ? -26.5 33.812 20.172 1 57.22 317 LEU B CA 1
ATOM 5415 C C . LEU B 1 317 ? -27.031 32.469 19.625 1 57.22 317 LEU B C 1
ATOM 5417 O O . LEU B 1 317 ? -27.172 31.516 20.375 1 57.22 317 LEU B O 1
ATOM 5421 N N . GLY B 1 318 ? -27.422 32.406 18.344 1 57.62 318 GLY B N 1
ATOM 5422 C CA . GLY B 1 318 ? -27.969 31.203 17.781 1 57.62 318 GLY B CA 1
ATOM 5423 C C . GLY B 1 318 ? -26.969 30.062 17.703 1 57.62 318 GLY B C 1
ATOM 5424 O O . GLY B 1 318 ? -27.328 28.906 17.828 1 57.62 318 GLY B O 1
ATOM 5425 N N . LYS B 1 319 ? -25.75 30.391 17.75 1 62 319 LYS B N 1
ATOM 5426 C CA . LYS B 1 319 ? -24.703 29.391 17.516 1 62 319 LYS B CA 1
ATOM 5427 C C . LYS B 1 319 ? -24.094 28.922 18.844 1 62 319 LYS B C 1
ATOM 5429 O O . LYS B 1 319 ? -23.516 27.828 18.906 1 62 319 LYS B O 1
ATOM 5434 N N . ILE B 1 320 ? -24.281 29.734 19.781 1 62.09 320 ILE B N 1
ATOM 5435 C CA . ILE B 1 320 ? -23.703 29.438 21.094 1 62.09 320 ILE B CA 1
ATOM 5436 C C . ILE B 1 320 ? -24.203 28.078 21.578 1 62.09 320 ILE B C 1
ATOM 5438 O O . ILE B 1 320 ? -23.422 27.25 22.031 1 62.09 320 ILE B O 1
ATOM 5442 N N . GLY B 1 321 ? -25.469 27.984 21.578 1 60.75 321 GLY B N 1
ATOM 5443 C CA . GLY B 1 321 ? -26.031 26.703 22 1 60.75 321 GLY B CA 1
ATOM 5444 C C . GLY B 1 321 ? -25.469 25.516 21.234 1 60.75 321 GLY B C 1
ATOM 5445 O O . GLY B 1 321 ? -25.141 24.5 21.828 1 60.75 321 GLY B O 1
ATOM 5446 N N . LYS B 1 322 ? -25.234 25.703 20.094 1 63.47 322 LYS B N 1
ATOM 5447 C CA . LYS B 1 322 ? -24.766 24.625 19.234 1 63.47 322 LYS B CA 1
ATOM 5448 C C . LYS B 1 322 ? -23.312 24.266 19.547 1 63.47 322 LYS B C 1
ATOM 5450 O O . LYS B 1 322 ? -22.938 23.094 19.516 1 63.47 322 LYS B O 1
ATOM 5455 N N . ARG B 1 323 ? -22.656 25.344 19.859 1 64.44 323 ARG B N 1
ATOM 5456 C CA . ARG B 1 323 ? -21.25 25.125 20.188 1 64.44 323 ARG B CA 1
ATOM 5457 C C . ARG B 1 323 ? -21.094 24.375 21.5 1 64.44 323 ARG B C 1
ATOM 5459 O O . ARG B 1 323 ? -20.25 23.484 21.625 1 64.44 323 ARG B O 1
ATOM 5466 N N . ILE B 1 324 ? -21.906 24.781 22.359 1 66.44 324 ILE B N 1
ATOM 5467 C CA . ILE B 1 324 ? -21.859 24.141 23.672 1 66.44 324 ILE B CA 1
ATOM 5468 C C . ILE B 1 324 ? -22.312 22.688 23.547 1 66.44 324 ILE B C 1
ATOM 5470 O O . ILE B 1 324 ? -21.703 21.781 24.109 1 66.44 324 ILE B O 1
ATOM 5474 N N . GLU B 1 325 ? -23.344 22.547 22.797 1 61.44 325 GLU B N 1
ATOM 5475 C CA . GLU B 1 325 ? -23.859 21.203 22.578 1 61.44 325 GLU B CA 1
ATOM 5476 C C . GLU B 1 325 ? -22.859 20.312 21.859 1 61.44 325 GLU B C 1
ATOM 5478 O O . GLU B 1 325 ? -22.703 19.141 22.188 1 61.44 325 GLU B O 1
ATOM 5483 N N . ALA B 1 326 ? -22.219 20.969 21.047 1 60.44 326 ALA B N 1
ATOM 5484 C CA . ALA B 1 326 ? -21.234 20.219 20.266 1 60.44 326 ALA B CA 1
ATOM 5485 C C . ALA B 1 326 ? -20.109 19.703 21.141 1 60.44 326 ALA B C 1
ATOM 5487 O O . ALA B 1 326 ? -19.609 18.594 20.938 1 60.44 326 ALA B O 1
ATOM 5488 N N . PHE B 1 327 ? -19.781 20.484 22.109 1 61.16 327 PHE B N 1
ATOM 5489 C CA . PHE B 1 327 ? -18.719 20.047 23 1 61.16 327 PHE B CA 1
ATOM 5490 C C . PHE B 1 327 ? -19.25 19.062 24.047 1 61.16 327 PHE B C 1
ATOM 5492 O O . PHE B 1 327 ? -18.562 18.109 24.422 1 61.16 327 PHE 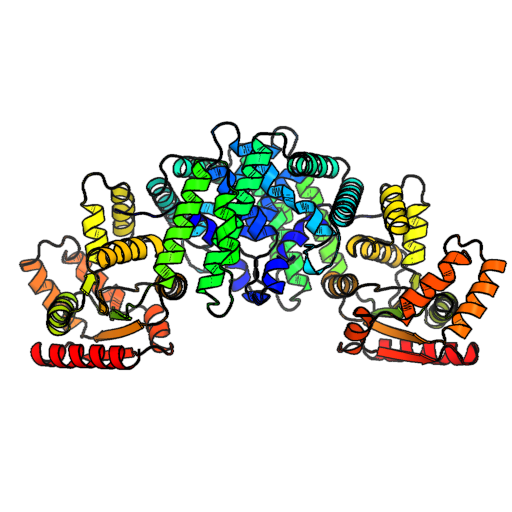B O 1
ATOM 5499 N N . SER B 1 328 ? -20.391 19.328 24.656 1 58.31 328 SER B N 1
ATOM 5500 C CA . SER B 1 328 ? -20.922 18.562 25.797 1 58.31 328 SER B CA 1
ATOM 5501 C C . SER B 1 328 ? -21.453 17.203 25.344 1 58.31 328 SER B C 1
ATOM 5503 O O . SER B 1 328 ? -21.375 16.219 26.094 1 58.31 328 SER B O 1
ATOM 5505 N N . MET B 1 329 ? -22.375 17.109 24.547 1 45.88 329 MET B N 1
ATOM 5506 C CA . MET B 1 329 ? -23.109 15.891 24.234 1 45.88 329 MET B CA 1
ATOM 5507 C C . MET B 1 329 ? -22.203 14.867 23.562 1 45.88 329 MET B C 1
ATOM 5509 O O . MET B 1 329 ? -22.531 13.672 23.531 1 45.88 329 MET B O 1
ATOM 5513 N N . ARG B 1 330 ? -21.562 15.188 22.641 1 47.38 330 ARG B N 1
ATOM 5514 C CA . ARG B 1 330 ? -21.094 14.117 21.781 1 47.38 330 ARG B CA 1
ATOM 5515 C C . ARG B 1 330 ? -19.859 13.438 22.359 1 47.38 330 ARG B C 1
ATOM 5517 O O . ARG B 1 330 ? -19.031 14.094 22.984 1 47.38 330 ARG B O 1
ATOM 5524 N N . PRO B 1 331 ? -20.109 12.117 22.703 1 52.66 331 PRO B N 1
ATOM 5525 C CA . PRO B 1 331 ? -18.922 11.305 22.938 1 52.66 331 PRO B CA 1
ATOM 5526 C C . PRO B 1 331 ? -17.688 11.852 22.203 1 52.66 331 PRO B C 1
ATOM 5528 O O . PRO B 1 331 ? -17.766 12.148 21.016 1 52.66 331 PRO B O 1
ATOM 5531 N N . ASN B 1 332 ? -16.797 12.57 22.984 1 67.75 332 ASN B N 1
ATOM 5532 C CA . ASN B 1 332 ? -15.625 13.164 22.344 1 67.75 332 ASN B CA 1
ATOM 5533 C C . ASN B 1 332 ? -14.523 12.141 22.109 1 67.75 332 ASN B C 1
ATOM 5535 O O . ASN B 1 332 ? -13.742 11.852 23.016 1 67.75 332 ASN B O 1
ATOM 5539 N N . PRO B 1 333 ? -14.617 11.375 20.984 1 75.88 333 PRO B N 1
ATOM 5540 C CA . PRO B 1 333 ? -13.625 10.336 20.688 1 75.88 333 PRO B CA 1
ATOM 5541 C C . PRO B 1 333 ? -12.195 10.805 20.953 1 75.88 333 PRO B C 1
ATOM 5543 O O . PRO B 1 333 ? -11.359 10.031 21.422 1 75.88 333 PRO B O 1
ATOM 5546 N N . VAL B 1 334 ? -11.961 12.023 20.828 1 85.19 334 VAL B N 1
ATOM 5547 C CA . VAL B 1 334 ? -10.609 12.523 21.031 1 85.19 334 VAL B CA 1
ATOM 5548 C C . VAL B 1 334 ? -10.281 12.547 22.516 1 85.19 334 VAL B C 1
ATOM 5550 O O . VAL B 1 334 ? -9.156 12.242 22.922 1 85.19 334 VAL B O 1
ATOM 5553 N N . MET B 1 335 ? -11.258 12.805 23.312 1 85.44 335 MET B N 1
ATOM 5554 C CA . MET B 1 335 ? -11.062 12.844 24.75 1 85.44 335 MET B CA 1
ATOM 5555 C C . MET B 1 335 ? -10.766 11.453 25.297 1 85.44 335 MET B C 1
ATOM 5557 O O . MET B 1 335 ? -9.875 11.289 26.141 1 85.44 335 MET B O 1
ATOM 5561 N N . ASP B 1 336 ? -11.469 10.547 24.766 1 85.94 336 ASP B N 1
ATOM 5562 C CA . ASP B 1 336 ? -11.227 9.156 25.156 1 85.94 336 ASP B CA 1
ATOM 5563 C C . ASP B 1 336 ? -9.82 8.711 24.797 1 85.94 336 ASP B C 1
ATOM 5565 O O . ASP B 1 336 ? -9.148 8.039 25.578 1 85.94 336 ASP B O 1
ATOM 5569 N N . HIS B 1 337 ? -9.453 9.133 23.719 1 88.06 337 HIS B N 1
ATOM 5570 C CA . HIS B 1 337 ? -8.125 8.773 23.25 1 88.06 337 HIS B CA 1
ATOM 5571 C C . HIS B 1 337 ? -7.035 9.438 24.078 1 88.06 337 HIS B C 1
ATOM 5573 O O . HIS B 1 337 ? -6.043 8.805 24.438 1 88.06 337 HIS B O 1
ATOM 5579 N N . LEU B 1 338 ? -7.297 10.648 24.422 1 91.62 338 LEU B N 1
ATOM 5580 C CA . LEU B 1 338 ? -6.32 11.391 25.219 1 91.62 338 LEU B CA 1
ATOM 5581 C C . LEU B 1 338 ? -6.211 10.805 26.609 1 91.62 338 LEU B C 1
ATOM 5583 O O . LEU B 1 338 ? -5.113 10.711 27.172 1 91.62 338 LEU B O 1
ATOM 5587 N N . GLN B 1 339 ? -7.293 10.406 27.094 1 89.38 339 GLN B N 1
ATOM 5588 C CA . GLN B 1 339 ? -7.312 9.844 28.438 1 89.38 339 GLN B CA 1
ATOM 5589 C C . GLN B 1 339 ? -6.707 8.445 28.453 1 89.38 339 GLN B C 1
ATOM 5591 O O . GLN B 1 339 ? -6.164 8.008 29.469 1 89.38 339 GLN B O 1
ATOM 5596 N N . GLY B 1 340 ? -6.797 7.82 27.375 1 86.62 340 GLY B N 1
ATOM 5597 C CA . GLY B 1 340 ? -6.309 6.453 27.297 1 86.62 340 GLY B CA 1
ATOM 5598 C C . GLY B 1 340 ? -4.836 6.367 26.938 1 86.62 340 GLY B C 1
ATOM 5599 O O . GLY B 1 340 ? -4.23 5.297 27.031 1 86.62 340 GLY B O 1
ATOM 5600 N N . ARG B 1 341 ? -4.227 7.496 26.641 1 86.5 341 ARG B N 1
ATOM 5601 C CA . ARG B 1 341 ? -2.812 7.516 26.281 1 86.5 341 ARG B CA 1
ATOM 5602 C C . ARG B 1 341 ? -1.931 7.535 27.516 1 86.5 341 ARG B C 1
ATOM 5604 O O . ARG B 1 341 ? -2.428 7.691 28.641 1 86.5 341 ARG B O 1
ATOM 5611 N N . GLU B 1 342 ? -0.63 7.281 27.297 1 87.38 342 GLU B N 1
ATOM 5612 C CA . GLU B 1 342 ? 0.342 7.266 28.375 1 87.38 342 GLU B CA 1
ATOM 5613 C C . GLU B 1 342 ? 0.734 8.68 28.797 1 87.38 342 GLU B C 1
ATOM 5615 O O . GLU B 1 342 ? 1.292 8.891 29.875 1 87.38 342 GLU B O 1
ATOM 5620 N N . GLN B 1 343 ? 0.375 9.625 28.031 1 92.12 343 GLN B N 1
ATOM 5621 C CA . GLN B 1 343 ? 0.738 11.016 28.281 1 92.12 343 GLN B CA 1
ATOM 5622 C C . GLN B 1 343 ? -0.096 11.602 29.422 1 92.12 343 GLN B C 1
ATOM 5624 O O . GLN B 1 343 ? -1.243 11.195 29.625 1 92.12 343 GLN B O 1
ATOM 5629 N N . PRO B 1 344 ? 0.52 12.492 30.156 1 95 344 PRO B N 1
ATOM 5630 C CA . PRO B 1 344 ? -0.2 13.078 31.281 1 95 344 PRO B CA 1
ATOM 5631 C C . PRO B 1 344 ? -1.514 13.734 30.875 1 95 344 PRO B C 1
ATOM 5633 O O . PRO B 1 344 ? -1.583 14.375 29.828 1 95 344 PRO B O 1
ATOM 5636 N N . PHE B 1 345 ? -2.5 13.461 31.766 1 96.12 345 PHE B N 1
ATOM 5637 C CA . PHE B 1 345 ? -3.826 14.031 31.547 1 96.12 345 PHE B CA 1
ATOM 5638 C C . PHE B 1 345 ? -4.41 14.547 32.875 1 96.12 345 PHE B C 1
ATOM 5640 O O . PHE B 1 345 ? -4.555 13.789 33.812 1 96.12 345 PHE B O 1
ATOM 5647 N N . PHE B 1 346 ? -4.746 15.82 32.875 1 95.81 346 PHE B N 1
ATOM 5648 C CA . PHE B 1 346 ? -5.309 16.438 34.062 1 95.81 346 PHE B CA 1
ATOM 5649 C C . PHE B 1 346 ? -6.648 17.094 33.75 1 95.81 346 PHE B C 1
ATOM 5651 O O . PHE B 1 346 ? -6.844 17.641 32.656 1 95.81 346 PHE B O 1
ATOM 5658 N N . SER B 1 347 ? -7.57 17 34.688 1 94.31 347 SER B N 1
ATOM 5659 C CA . SER B 1 347 ? -8.867 17.672 34.594 1 94.31 347 SER B CA 1
ATOM 5660 C C . SER B 1 347 ? -9.039 18.703 35.719 1 94.31 347 SER B C 1
ATOM 5662 O O . SER B 1 347 ? -8.758 18.406 36.875 1 94.31 347 SER B O 1
ATOM 5664 N N . ILE B 1 348 ? -9.469 19.875 35.312 1 95.06 348 ILE B N 1
ATOM 5665 C CA . ILE B 1 348 ? -9.648 20.953 36.281 1 95.06 348 ILE B CA 1
ATOM 5666 C C . ILE B 1 348 ? -11.102 21.422 36.281 1 95.06 348 ILE B C 1
ATOM 5668 O O . ILE B 1 348 ? -11.703 21.578 35.188 1 95.06 348 ILE B O 1
ATOM 5672 N N . ASP B 1 349 ? -11.625 21.625 37.438 1 91.94 349 ASP B N 1
ATOM 5673 C CA . ASP B 1 349 ? -12.953 22.219 37.562 1 91.94 349 ASP B CA 1
ATOM 5674 C C . ASP B 1 349 ? -12.906 23.719 37.312 1 91.94 349 ASP B C 1
ATOM 5676 O O . ASP B 1 349 ? -12.406 24.484 38.156 1 91.94 349 ASP B O 1
ATOM 5680 N N . GLY B 1 350 ? -13.453 24.109 36.219 1 89.12 350 GLY B N 1
ATOM 5681 C CA . GLY B 1 350 ? -13.406 25.5 35.781 1 89.12 350 GLY B CA 1
ATOM 5682 C C . GLY B 1 350 ? -14.477 26.359 36.469 1 89.12 350 GLY B C 1
ATOM 5683 O O . GLY B 1 350 ? -14.594 27.547 36.156 1 89.12 350 GLY B O 1
ATOM 5684 N N . GLU B 1 351 ? -15.227 25.719 37.375 1 89.44 351 GLU B N 1
ATOM 5685 C CA . GLU B 1 351 ? -16.281 26.453 38.062 1 89.44 351 GLU B CA 1
ATOM 5686 C C . GLU B 1 351 ? -15.727 27.172 39.281 1 89.44 351 GLU B C 1
ATOM 5688 O O . GLU B 1 351 ? -16.344 28.109 39.812 1 89.44 351 GLU B O 1
ATOM 5693 N N . ALA B 1 352 ? -14.664 26.766 39.719 1 87.56 352 ALA B N 1
ATOM 5694 C CA . ALA B 1 352 ? -14.047 27.375 40.906 1 87.56 352 ALA B CA 1
ATOM 5695 C C . ALA B 1 352 ? -13.602 28.797 40.625 1 87.56 352 ALA B C 1
ATOM 5697 O O . ALA B 1 352 ? -13.758 29.297 39.531 1 87.56 352 ALA B O 1
ATOM 5698 N N . ASP B 1 353 ? -13.133 29.469 41.688 1 89.94 353 ASP B N 1
ATOM 5699 C CA . ASP B 1 353 ? -12.609 30.828 41.562 1 89.94 353 ASP B CA 1
ATOM 5700 C C . ASP B 1 353 ? -11.484 30.891 40.531 1 89.94 353 ASP B C 1
ATOM 5702 O O . ASP B 1 353 ? -10.648 29.984 40.438 1 89.94 353 ASP B O 1
ATOM 5706 N N . VAL B 1 354 ? -11.461 32 39.781 1 90 354 VAL B N 1
ATOM 5707 C CA . VAL B 1 354 ? -10.547 32.156 38.656 1 90 354 VAL B CA 1
ATOM 5708 C C . VAL B 1 354 ? -9.109 31.984 39.125 1 90 354 VAL B C 1
ATOM 5710 O O . VAL B 1 354 ? -8.297 31.359 38.469 1 90 354 VAL B O 1
ATOM 5713 N N . ASP B 1 355 ? -8.805 32.5 40.281 1 93.69 355 ASP B N 1
ATOM 5714 C CA . ASP B 1 355 ? -7.449 32.375 40.812 1 93.69 355 ASP B CA 1
ATOM 5715 C C . ASP B 1 355 ? -7.113 30.953 41.219 1 93.69 355 ASP B C 1
ATOM 5717 O O . ASP B 1 355 ? -5.977 30.516 41.062 1 93.69 355 ASP B O 1
ATOM 5721 N N . GLU B 1 356 ? -8.094 30.297 41.719 1 94.19 356 GLU B N 1
ATOM 5722 C CA . GLU B 1 356 ? -7.906 28.891 42.094 1 94.19 356 GLU B CA 1
ATOM 5723 C C . GLU B 1 356 ? -7.688 28.016 40.875 1 94.19 356 GLU B C 1
ATOM 5725 O O . GLU B 1 356 ? -6.82 27.141 40.875 1 94.19 356 GLU B O 1
ATOM 5730 N N . VAL B 1 357 ? -8.5 28.281 39.906 1 94.75 357 VAL B N 1
ATOM 5731 C CA . VAL B 1 357 ? -8.375 27.531 38.656 1 94.75 357 VAL B CA 1
ATOM 5732 C C . VAL B 1 357 ? -7.008 27.797 38.031 1 94.75 357 VAL B C 1
ATOM 5734 O O . VAL B 1 357 ? -6.348 26.859 37.562 1 94.75 357 VAL B O 1
ATOM 5737 N N . GLN B 1 358 ? -6.551 29.016 38.062 1 96.06 358 GLN B N 1
ATOM 5738 C CA . GLN B 1 358 ? -5.266 29.406 37.5 1 96.06 358 GLN B CA 1
ATOM 5739 C C . GLN B 1 358 ? -4.117 28.688 38.219 1 96.06 358 GLN B C 1
ATOM 5741 O O . GLN B 1 358 ? -3.18 28.219 37.562 1 96.06 358 GLN B O 1
ATOM 5746 N N . ALA B 1 359 ? -4.207 28.688 39.5 1 96.12 359 ALA B N 1
ATOM 5747 C CA . ALA B 1 359 ? -3.162 28.031 40.281 1 96.12 359 ALA B CA 1
ATOM 5748 C C . ALA B 1 359 ? -3.08 26.547 39.938 1 96.12 359 ALA B C 1
ATOM 5750 O O . ALA B 1 359 ? -1.987 26 39.719 1 96.12 359 ALA B O 1
ATOM 5751 N N . LYS B 1 360 ? -4.203 25.938 39.875 1 96.5 360 LYS B N 1
ATOM 5752 C CA . LYS B 1 360 ? -4.246 24.516 39.531 1 96.5 360 LYS B CA 1
ATOM 5753 C C . LYS B 1 360 ? -3.746 24.266 38.125 1 96.5 360 LYS B C 1
ATOM 5755 O O . LYS B 1 360 ? -3.084 23.266 37.844 1 96.5 360 LYS B O 1
ATOM 5760 N N . PHE B 1 361 ? -4.133 25.156 37.281 1 96.88 361 PHE B N 1
ATOM 5761 C CA . PHE B 1 361 ? -3.729 25.078 35.875 1 96.88 361 PHE B CA 1
ATOM 5762 C C . PHE B 1 361 ? -2.211 25.109 35.75 1 96.88 361 PHE B C 1
ATOM 5764 O O . PHE B 1 361 ? -1.622 24.266 35.062 1 96.88 361 PHE B O 1
ATOM 5771 N N . VAL B 1 362 ? -1.59 26.031 36.406 1 97.06 362 VAL B N 1
ATOM 5772 C CA . VAL B 1 362 ? -0.138 26.156 36.375 1 97.06 362 VAL B CA 1
ATOM 5773 C C . VAL B 1 362 ? 0.512 24.922 37 1 97.06 362 VAL B C 1
ATOM 5775 O O . VAL B 1 362 ? 1.518 24.422 36.5 1 97.06 362 VAL B O 1
ATOM 5778 N N . GLU B 1 363 ? -0.088 24.422 38 1 97.06 363 GLU B N 1
ATOM 5779 C CA . GLU B 1 363 ? 0.419 23.219 38.656 1 97.06 363 GLU B CA 1
ATOM 5780 C C . GLU B 1 363 ? 0.388 22.031 37.719 1 97.06 363 GLU B C 1
ATOM 5782 O O . GLU B 1 363 ? 1.328 21.234 37.688 1 97.06 363 GLU B O 1
ATOM 5787 N N . CYS B 1 364 ? -0.67 21.938 37.062 1 97 364 CYS B N 1
ATOM 5788 C CA . CYS B 1 364 ? -0.816 20.828 36.125 1 97 364 CYS B CA 1
ATOM 5789 C C . CYS B 1 364 ? 0.23 20.906 35 1 97 364 CYS B C 1
ATOM 5791 O O . CYS B 1 364 ? 0.815 19.891 34.625 1 97 364 CYS B O 1
ATOM 5793 N N . ILE B 1 365 ? 0.486 22.078 34.5 1 97 365 ILE B N 1
ATOM 5794 C CA . ILE B 1 365 ? 1.473 22.266 33.438 1 97 365 ILE B CA 1
ATOM 5795 C C . ILE B 1 365 ? 2.861 21.906 33.938 1 97 365 ILE B C 1
ATOM 5797 O O . ILE B 1 365 ? 3.629 21.219 33.281 1 97 365 ILE B O 1
ATOM 5801 N N . GLN B 1 366 ? 3.119 22.344 35.156 1 96.56 366 GLN B N 1
ATOM 5802 C CA . GLN B 1 366 ? 4.414 22.031 35.75 1 96.56 366 GLN B CA 1
ATOM 5803 C C . GLN B 1 366 ? 4.586 20.531 35.938 1 96.56 366 GLN B C 1
ATOM 5805 O O . GLN B 1 366 ? 5.68 20 35.719 1 96.56 366 GLN B O 1
ATOM 5810 N N . ALA B 1 367 ? 3.518 19.906 36.312 1 96.56 367 ALA B N 1
ATOM 5811 C CA . ALA B 1 367 ? 3.559 18.453 36.469 1 96.56 367 ALA B CA 1
ATOM 5812 C C . ALA B 1 367 ? 3.855 17.781 35.125 1 96.56 367 ALA B C 1
ATOM 5814 O O . ALA B 1 367 ? 4.574 16.781 35.094 1 96.56 367 ALA B O 1
ATOM 5815 N N . ILE B 1 368 ? 3.295 18.312 34.094 1 96 368 ILE B N 1
ATOM 5816 C CA . ILE B 1 368 ? 3.529 17.781 32.75 1 96 368 ILE B CA 1
ATOM 5817 C C . ILE B 1 368 ? 4.996 17.969 32.375 1 96 368 ILE B C 1
ATOM 5819 O O . ILE B 1 368 ? 5.637 17.047 31.859 1 96 368 ILE B O 1
ATOM 5823 N N . LEU B 1 369 ? 5.516 19.156 32.656 1 94.12 369 LEU B N 1
ATOM 5824 C CA . LEU B 1 369 ? 6.887 19.5 32.281 1 94.12 369 LEU B CA 1
ATOM 5825 C C . LEU B 1 369 ? 7.887 18.641 33.062 1 94.12 369 LEU B C 1
ATOM 5827 O O . LEU B 1 369 ? 8.984 18.359 32.562 1 94.12 369 LEU B O 1
ATOM 5831 N N . GLN B 1 370 ? 7.48 18.219 34.188 1 93.19 370 GLN B N 1
ATOM 5832 C CA . GLN B 1 370 ? 8.359 17.406 35.031 1 93.19 370 GLN B CA 1
ATOM 5833 C C . GLN B 1 370 ? 8.453 15.977 34.469 1 93.19 370 GLN B C 1
ATOM 5835 O O . GLN B 1 370 ? 9.422 15.266 34.75 1 93.19 370 GLN B O 1
ATOM 5840 N N . GLN B 1 371 ? 7.555 15.586 33.75 1 91.56 371 GLN B N 1
ATOM 5841 C CA . GLN B 1 371 ? 7.555 14.242 33.188 1 91.56 371 GLN B CA 1
ATOM 5842 C C . GLN B 1 371 ? 8.461 14.148 31.969 1 91.56 371 GLN B C 1
ATOM 5844 O O . GLN B 1 371 ? 8.852 13.055 31.562 1 91.56 371 GLN B O 1
ATOM 5849 N N . TYR B 1 372 ? 8.711 15.266 31.422 1 85.06 372 TYR B N 1
ATOM 5850 C CA . TYR B 1 372 ? 9.516 15.266 30.219 1 85.06 372 TYR B CA 1
ATOM 5851 C C . TYR B 1 372 ? 10.844 15.969 30.438 1 85.06 372 TYR B C 1
ATOM 5853 O O . TYR B 1 372 ? 11.727 15.938 29.578 1 85.06 372 TYR B O 1
#